Protein 3U1W (pdb70)

Secondary structure (P-SEA, 3-state):
ccccccaaaaaaaaaacccccbbbbbbccccccccccccccbbbbbbcccccccbbbbccccccaaaaaaaaacccccccccccbbbbccccbbbbbbbbcccbbbbbbbccccccccccccccccbbbbbbccccccccccccccccccccccccccccccccccbbbbbbcccccccccccccccccccccccccccccccccccbbbbbbccccbbbbbbcccccbbbbbbbccccccc/ccccccaaaaaaaaaacccccbbbbbbcccccccccccccbbbbbbbcccccccbbbbccccccaaaaaaaaacccccccccccbbbbccccbbbbbbbbcccbbbbbbbccccccccccccccccbbbbbccccccccccccccccccccccccccccccccccbbbbbbbcccccccccccccccccccccccccccccccccccbbbbbbcccbbbbbbbcccccbbbbbbbccccccc/cccccccaaaaaaaaaacccccbbbbbbccccbbbbbbcccccbbbbbcccccccccccccccccaaaaaaaaacccccccccccbbbbccccbbbbbbbbcccbbbbbbbccccccccccccccccbbbbbbcccccccccccccccccccccccccccccccccbbbbbbbcccccccccccccccccccccccccccccccccccbbbbbbccccbbbbbbcccccbbbbbbbccccccc

Radius of gyration: 34.64 Å; Cα contacts (8 Å, |Δi|>4): 1523; chains: 3; bounding box: 78×95×85 Å

Sequence (727 aa):
QGIIPLPPVENAFQEKYPDAKNPVFEIEGNYYVVDFNNNGGSETTAWFTDQGIWEKIDISFAQLPAAVSTAFKQSFYSNWTVDDTTYAINRLNGIVYKIEAEQSSNSEVDLYYSQYGNLIKAVDDEEINNDAPIVIPKEVSSNLEITFANAELLDIQQNSSLGYELDIDNQIYKVAQLNKDYRWQSTTWASEQEVPQIVQGFESSSAYASDKVQSIYTLLNANGTFYLFKVSHNGQDKTITFDVFGNIVQGIIPLPPVENAFQEKYPDAKNPVFEIEGNYYVVDDFNNGGSETTAWFTDQGIIWEKIDISFAQLPAAVSTAFKQSFYSNWTVDDTTYAINRLNGIVYKIEAEQSNSEVDLYYSQYGNLIKAVDDEEINNDAPIVIPKEVSSNLEITFANAELLDIQQNSLGYELDIDNQIYKVAQLNKDYRWQSTTWASEQEVPQIVQGFESSAYASDKVQSIYTTLLNANGTFYLFKVSHNGQDKKTITFDVFGNIVHQGIIPLPPVENAFQEKYPDAKNPVFEIEGNYYVVDFNNGGSETTAWFTDQGIWEKIDISSFAQLPAAVSTAFKQSFYSNWTVDDTYAINRLNGIVYKIEAEQSNSEVDLYYSQYGNLIKAVDDEEINNDAPIVIPKEVSSNLEIITFANAEELLDIQQNSLGYELDIDNQIYKVAQLNKDYRWQSTTWASEQEVPQIVQGFESSAYASDKVQSIYTTLLNANGTFYLFKVSHNGQQDKTITFDVFGNIV

B-factor: mean 34.4, std 10.21, range [9.84, 79.48]

Solvent-accessible surface area: 38698 Å² total

InterPro domains:
  IPR021533 Putative beta-lactamase-inhibitor-like, PepSY-like [PF11396] (58-149)
  IPR021533 Putative beta-lactamase-inhibitor-like, PepSY-like [PF11396] (162-196)
  IPR021533 Putative beta-lactamase-inhibitor-like, PepSY-like [PF11396] (207-276)

Organism: Parabacteroides distasonis (strain ATCC 8503 / DSM 20701 / CIP 104284 / JCM 5825 / NCTC 11152) (NCBI:txid435591)

Foldseek 3Di:
DADDADVLQVVLCCVVQVQWDPWHWYDDPQWIKIWTAGPNWTWIKTAGNNNHTTKTWDDLVPQQPQQNVLCCVDPCVVWAWDTKIWDDAPQFIKIWTWTDDDPFIKIFIAGSNNDTPDIGTDDPPPDDYDDQDPLNVVVCPVQVQDTWDDWDADPQDIWTWARPNWTKIWDAGNVRHTFKIKTWDPVPPDPQLVLCCPDPCNPFAFPIWMWMQGPVGIWIWTWTDDPRDTDIFIAHPRNHTD/DADDADVQQVVLCCVVQVPWPPWHWYDDPQWIKIWTQRPHWIWIKTAGSNNHTTKTWDDLVPQQPQQNVLCCPDPCVVFAWDTKIWDDAPQFIKIWTWTDDDHWIKIFIAGSNNDTPDIDTDDPPPDDYDDQDPLRVVVCPVQVQDGWDDWAADPQDIWTWAGPNWTKIWDAGNVRHTFKIKGWDPVPDDPQLVLCCVDPCNPFAFPIWMWMQGPVAIKIWTWTDDPRDTDIFIAGPNNHTD/DAADDADVLQVVLVCVVQVPWADWHWYDDPQWIKIWTAHPNWTWIKTAGSNNHTTKTWDDLVPQQPQQNVLCCVDPQNPFAFPTKIWDDAPQFIKIWTWTDDDHFIKIWIADSNNDTPDIGGDDPPPDDHDDQDPLRVVVCVVQVQDGWDDWAADPQDIWTWARPNWTKIWDAGNVRHTFKIKGWDPVPQDPQLVLCCPDPCNPFAFPTWMWMQGPVGIKIWTWTDDPRDTDIWIADSNNHTD

Structure (mmCIF, N/CA/C/O backbone):
data_3U1W
#
_entry.id   3U1W
#
_cell.length_a   119.258
_cell.length_b   152.840
_cell.length_c   165.691
_cell.angle_alpha   90.000
_cell.angle_beta   90.000
_cell.angle_gamma   90.000
#
_symmetry.space_group_name_H-M   'I 2 2 2'
#
loop_
_entity.id
_entity.type
_entity.pdbx_description
1 polymer 'Hypothetical PERIPLASMIC PROTEIN'
2 non-polymer 'CALCIUM ION'
3 non-polymer 'CHLORIDE ION'
4 non-polymer 'ACETATE ION'
5 non-polymer 1,2-ETHANEDIOL
6 water water
#
loop_
_atom_site.group_PDB
_atom_site.id
_atom_site.type_symbol
_atom_site.label_atom_id
_atom_site.label_alt_id
_atom_site.label_comp_id
_atom_site.label_asym_id
_atom_site.label_entity_id
_atom_site.label_seq_id
_atom_site.pdbx_PDB_ins_code
_atom_site.Cartn_x
_atom_site.Cartn_y
_atom_site.Cartn_z
_atom_site.occupancy
_atom_site.B_iso_or_equiv
_atom_site.auth_seq_id
_atom_site.auth_comp_id
_atom_site.auth_asym_id
_atom_site.auth_atom_id
_atom_site.pdbx_PDB_model_num
ATOM 1 N N . GLN A 1 5 ? 20.577 26.714 73.781 1.00 66.76 29 GLN A N 1
ATOM 2 C CA . GLN A 1 5 ? 21.305 25.495 73.303 1.00 64.39 29 GLN A CA 1
ATOM 3 C C . GLN A 1 5 ? 22.228 25.807 72.119 1.00 58.33 29 GLN A C 1
ATOM 4 O O . GLN A 1 5 ? 22.142 26.873 71.507 1.00 56.17 29 GLN A O 1
ATOM 10 N N . GLY A 1 6 ? 23.112 24.864 71.806 1.00 53.51 30 GLY A N 1
ATOM 11 C CA . GLY A 1 6 ? 24.115 25.070 70.774 1.00 50.58 30 GLY A CA 1
ATOM 12 C C . GLY A 1 6 ? 25.235 25.922 71.350 1.00 48.62 30 GLY A C 1
ATOM 13 O O . GLY A 1 6 ? 25.185 26.312 72.505 1.00 47.84 30 GLY A O 1
ATOM 14 N N . ILE A 1 7 ? 26.244 26.217 70.545 1.00 45.22 31 ILE A N 1
ATOM 15 C CA . ILE A 1 7 ? 27.387 26.996 71.008 1.00 44.22 31 ILE A CA 1
ATOM 16 C C . ILE A 1 7 ? 27.214 28.482 70.665 1.00 42.96 31 ILE A C 1
ATOM 17 O O . ILE A 1 7 ? 26.291 28.856 69.932 1.00 40.80 31 ILE A O 1
ATOM 22 N N . ILE A 1 8 ? 28.077 29.320 71.250 1.00 42.56 32 ILE A N 1
ATOM 23 C CA . ILE A 1 8 ? 28.076 30.762 71.013 1.00 41.26 32 ILE A CA 1
ATOM 24 C C . ILE A 1 8 ? 28.950 31.041 69.809 1.00 40.76 32 ILE A C 1
ATOM 25 O O . ILE A 1 8 ? 30.118 30.657 69.796 1.00 40.76 32 ILE A O 1
ATOM 30 N N . PRO A 1 9 ? 28.402 31.704 68.782 1.00 39.58 33 PRO A N 1
ATOM 31 C CA . PRO A 1 9 ? 29.222 31.944 67.614 1.00 39.39 33 PRO A CA 1
ATOM 32 C C . PRO A 1 9 ? 30.225 33.082 67.819 1.00 39.01 33 PRO A C 1
ATOM 33 O O . PRO A 1 9 ? 29.989 33.990 68.610 1.00 39.32 33 PRO A O 1
ATOM 37 N N . LEU A 1 10 ? 31.327 33.013 67.092 1.00 38.36 34 LEU A N 1
ATOM 38 C CA . LEU A 1 10 ? 32.344 34.053 67.125 1.00 38.26 34 LEU A CA 1
ATOM 39 C C . LEU A 1 10 ? 31.686 35.331 66.615 1.00 37.54 34 LEU A C 1
ATOM 40 O O . LEU A 1 10 ? 30.805 35.268 65.763 1.00 36.93 34 LEU A O 1
ATOM 45 N N . PRO A 1 11 ? 32.096 36.496 67.127 1.00 38.01 35 PRO A N 1
ATOM 46 C CA . PRO A 1 11 ? 31.414 37.740 66.711 1.00 37.91 35 PRO A CA 1
ATOM 47 C C . PRO A 1 11 ? 31.327 37.987 65.189 1.00 36.93 35 PRO A C 1
ATOM 48 O O . PRO A 1 11 ? 30.276 38.424 64.708 1.00 37.07 35 PRO A O 1
ATOM 52 N N . PRO A 1 12 ? 32.397 37.704 64.434 1.00 36.13 36 PRO A N 1
ATOM 53 C CA . PRO A 1 12 ? 32.259 37.914 62.994 1.00 35.70 36 PRO A CA 1
ATOM 54 C C . PRO A 1 12 ? 31.256 36.942 62.352 1.00 34.60 36 PRO A C 1
ATOM 55 O O . PRO A 1 12 ? 30.661 37.271 61.324 1.00 33.85 36 PRO A O 1
ATOM 59 N N . VAL A 1 13 ? 31.072 35.769 62.956 1.00 34.14 37 VAL A N 1
ATOM 60 C CA . VAL A 1 13 ? 30.107 34.810 62.452 1.00 34.01 37 VAL A CA 1
ATOM 61 C C . VAL A 1 13 ? 28.716 35.339 62.781 1.00 34.72 37 VAL A C 1
ATOM 62 O O . VAL A 1 13 ? 27.861 35.419 61.902 1.00 33.56 37 VAL A O 1
ATOM 66 N N . GLU A 1 14 ? 28.497 35.714 64.041 1.00 36.53 38 GLU A N 1
ATOM 67 C CA . GLU A 1 14 ? 27.209 36.274 64.453 1.00 37.82 38 GLU A CA 1
ATOM 68 C C . GLU A 1 14 ? 26.851 37.480 63.590 1.00 37.67 38 GLU A C 1
ATOM 69 O O . GLU A 1 14 ? 25.730 37.586 63.115 1.00 36.50 38 GLU A O 1
ATOM 75 N N . ASN A 1 15 ? 27.806 38.378 63.365 1.00 39.06 39 ASN A N 1
ATOM 76 C CA . ASN A 1 15 ? 27.537 39.564 62.551 1.00 41.03 39 ASN A CA 1
ATOM 77 C C . ASN A 1 15 ? 27.182 39.233 61.096 1.00 38.92 39 ASN A C 1
ATOM 78 O O . ASN A 1 15 ? 26.238 39.797 60.554 1.00 38.37 39 ASN A O 1
ATOM 83 N N . ALA A 1 16 ? 27.944 38.345 60.456 1.00 37.13 40 ALA A N 1
ATOM 84 C CA . ALA A 1 16 ? 27.625 37.947 59.077 1.00 35.65 40 ALA A CA 1
ATOM 85 C C . ALA A 1 16 ? 26.256 37.259 59.039 1.00 34.46 40 ALA A C 1
ATOM 86 O O . ALA A 1 16 ? 25.458 37.490 58.131 1.00 34.28 40 ALA A O 1
ATOM 88 N N . PHE A 1 17 ? 25.973 36.432 60.039 1.00 34.55 41 PHE A N 1
ATOM 89 C CA . PHE A 1 17 ? 24.689 35.740 60.108 1.00 34.45 41 PHE A CA 1
ATOM 90 C C . PHE A 1 17 ? 23.528 36.719 60.234 1.00 35.98 41 PHE A C 1
ATOM 91 O O . PHE A 1 17 ? 22.567 36.646 59.462 1.00 34.31 41 PHE A O 1
ATOM 99 N N . GLN A 1 18 ? 23.618 37.639 61.196 1.00 37.59 42 GLN A N 1
ATOM 100 C CA . GLN A 1 18 ? 22.551 38.626 61.389 1.00 40.36 42 GLN A CA 1
ATOM 101 C C . GLN A 1 18 ? 22.406 39.547 60.175 1.00 40.94 42 GLN A C 1
ATOM 102 O O . GLN A 1 18 ? 21.302 39.930 59.823 1.00 41.76 42 GLN A O 1
ATOM 108 N N . GLU A 1 19 ? 23.499 39.855 59.491 1.00 41.75 43 GLU A N 1
ATOM 109 C CA . GLU A 1 19 ? 23.387 40.700 58.313 1.00 43.10 43 GLU A CA 1
ATOM 110 C C . GLU A 1 19 ? 22.693 39.969 57.155 1.00 41.74 43 GLU A C 1
ATOM 111 O O . GLU A 1 19 ? 21.867 40.553 56.461 1.00 41.29 43 GLU A O 1
ATOM 117 N N . LYS A 1 20 ? 23.003 38.690 56.950 1.00 39.91 44 LYS A N 1
ATOM 118 C CA . LYS A 1 20 ? 22.392 37.956 55.828 1.00 37.50 44 LYS A CA 1
ATOM 119 C C . LYS A 1 20 ? 20.970 37.521 56.128 1.00 36.07 44 LYS A C 1
ATOM 120 O O . LYS A 1 20 ? 20.135 37.533 55.241 1.00 34.60 44 LYS A O 1
ATOM 126 N N . TYR A 1 21 ? 20.700 37.137 57.369 1.00 35.39 45 TYR A N 1
ATOM 127 C CA . TYR A 1 21 ? 19.385 36.639 57.744 1.00 35.88 45 TYR A CA 1
ATOM 128 C C . TYR A 1 21 ? 18.772 37.457 58.888 1.00 37.75 45 TYR A C 1
ATOM 129 O O . TYR A 1 21 ? 18.545 36.931 59.978 1.00 37.18 45 TYR A O 1
ATOM 138 N N . PRO A 1 22 ? 18.453 38.738 58.625 1.00 39.87 46 PRO A N 1
ATOM 139 C CA . PRO A 1 22 ? 17.900 39.601 59.674 1.00 41.26 46 PRO A CA 1
ATOM 140 C C . PRO A 1 22 ? 16.607 39.073 60.303 1.00 43.01 46 PRO A C 1
ATOM 141 O O . PRO A 1 22 ? 16.372 39.319 61.481 1.00 45.50 46 PRO A O 1
ATOM 145 N N . ASP A 1 23 ? 15.808 38.316 59.551 1.00 44.01 47 ASP A N 1
ATOM 146 C CA . ASP A 1 23 ? 14.550 37.759 60.075 1.00 45.44 47 ASP A CA 1
ATOM 147 C C . ASP A 1 23 ? 14.673 36.376 60.730 1.00 44.59 47 ASP A C 1
ATOM 148 O O . ASP A 1 23 ? 13.661 35.809 61.145 1.00 44.74 47 ASP A O 1
ATOM 153 N N . ALA A 1 24 ? 15.890 35.840 60.846 1.00 43.40 48 ALA A N 1
ATOM 154 C CA . ALA A 1 24 ? 16.098 34.518 61.456 1.00 42.83 48 ALA A CA 1
ATOM 155 C C . ALA A 1 24 ? 15.387 34.384 62.794 1.00 43.51 48 ALA A C 1
ATOM 156 O O . ALA A 1 24 ? 15.209 35.367 63.494 1.00 44.52 48 ALA A O 1
ATOM 158 N N . LYS A 1 25 ? 14.975 33.168 63.139 1.00 43.83 49 LYS A N 1
ATOM 159 C CA . LYS A 1 25 ? 14.351 32.888 64.432 1.00 45.62 49 LYS A CA 1
ATOM 160 C C . LYS A 1 25 ? 14.871 31.576 64.994 1.00 44.73 49 LYS A C 1
ATOM 161 O O . LYS A 1 25 ? 15.121 30.632 64.244 1.00 41.09 49 LYS A O 1
ATOM 167 N N . ASN A 1 26 ? 15.026 31.520 66.316 1.00 44.48 50 ASN A N 1
ATOM 168 C CA . ASN A 1 26 ? 15.530 30.323 66.997 1.00 45.02 50 ASN A CA 1
ATOM 169 C C . ASN A 1 26 ? 16.836 29.761 66.424 1.00 41.62 50 ASN A C 1
ATOM 170 O O . ASN A 1 26 ? 16.969 28.559 66.238 1.00 40.68 50 ASN A O 1
ATOM 175 N N . PRO A 1 27 ? 17.809 30.635 66.163 1.00 40.01 51 PRO A N 1
ATOM 176 C CA . PRO A 1 27 ? 19.062 30.129 65.618 1.00 37.96 51 PRO A CA 1
ATOM 177 C C . PRO A 1 27 ? 19.799 29.271 66.629 1.00 37.09 51 PRO A C 1
ATOM 178 O O . PRO A 1 27 ? 19.799 29.589 67.813 1.00 37.57 51 PRO A O 1
ATOM 182 N N . VAL A 1 28 ? 20.371 28.166 66.166 1.00 35.94 52 VAL A N 1
ATOM 183 C CA . VAL A 1 28 ? 21.183 27.300 67.004 1.00 35.51 52 VAL A CA 1
ATOM 184 C C . VAL A 1 28 ? 22.450 27.011 66.236 1.00 34.95 52 VAL A C 1
ATOM 185 O O . VAL A 1 28 ? 22.391 26.466 65.140 1.00 33.59 52 VAL A O 1
ATOM 189 N N . PHE A 1 29 ? 23.592 27.384 66.804 1.00 35.01 53 PHE A N 1
ATOM 190 C CA . PHE A 1 29 ? 24.882 27.165 66.166 1.00 35.28 53 PHE A CA 1
ATOM 191 C C . PHE A 1 29 ? 25.601 25.952 66.694 1.00 35.97 53 PHE A C 1
ATOM 192 O O . PHE A 1 29 ? 25.464 25.608 67.867 1.00 36.35 53 PHE A O 1
ATOM 200 N N . GLU A 1 30 ? 26.406 25.348 65.826 1.00 35.43 54 GLU A N 1
ATOM 201 C CA . GLU A 1 30 ? 27.290 24.245 66.172 1.00 36.87 54 GLU A CA 1
ATOM 202 C C . GLU A 1 30 ? 28.492 24.335 65.272 1.00 36.18 54 GLU A C 1
ATOM 203 O O . GLU A 1 30 ? 28.455 25.026 64.258 1.00 36.37 54 GLU A O 1
ATOM 209 N N . ILE A 1 31 ? 29.548 23.622 65.620 1.00 36.35 55 ILE A N 1
ATOM 210 C CA . ILE A 1 31 ? 30.734 23.566 64.789 1.00 36.87 55 ILE A CA 1
ATOM 211 C C . ILE A 1 31 ? 30.762 22.193 64.121 1.00 37.89 55 ILE A C 1
ATOM 212 O O . ILE A 1 31 ? 30.689 21.177 64.797 1.00 39.30 55 ILE A O 1
ATOM 217 N N . GLU A 1 32 ? 30.841 22.163 62.798 1.00 37.93 56 GLU A N 1
ATOM 218 C CA . GLU A 1 32 ? 30.908 20.911 62.055 1.00 38.52 56 GLU A CA 1
ATOM 219 C C . GLU A 1 32 ? 32.053 21.035 61.075 1.00 37.35 56 GLU A C 1
ATOM 220 O O . GLU A 1 32 ? 31.963 21.769 60.091 1.00 36.27 56 GLU A O 1
ATOM 226 N N . GLY A 1 33 ? 33.148 20.341 61.365 1.00 38.09 57 GLY A N 1
ATOM 227 C CA . GLY A 1 33 ? 34.345 20.436 60.545 1.00 37.76 57 GLY A CA 1
ATOM 228 C C . GLY A 1 33 ? 34.915 21.832 60.685 1.00 38.53 57 GLY A C 1
ATOM 229 O O . GLY A 1 33 ? 35.047 22.342 61.799 1.00 38.63 57 GLY A O 1
ATOM 230 N N . ASN A 1 34 ? 35.219 22.474 59.563 1.00 38.29 58 ASN A N 1
ATOM 231 C CA . ASN A 1 34 ? 35.790 23.819 59.589 1.00 39.36 58 ASN A CA 1
ATOM 232 C C . ASN A 1 34 ? 34.751 24.944 59.556 1.00 37.33 58 ASN A C 1
ATOM 233 O O . ASN A 1 34 ? 35.102 26.086 59.283 1.00 37.95 58 ASN A O 1
ATOM 238 N N . TYR A 1 35 ? 33.487 24.642 59.845 1.00 34.98 59 TYR A N 1
ATOM 239 C CA . TYR A 1 35 ? 32.439 25.644 59.719 1.00 33.28 59 TYR A CA 1
ATOM 240 C C . TYR A 1 35 ? 31.554 25.811 60.929 1.00 32.72 59 TYR A C 1
ATOM 241 O O . TYR A 1 35 ? 31.354 24.880 61.703 1.00 32.43 59 TYR A O 1
ATOM 250 N N . TYR A 1 36 ? 31.023 27.024 61.062 1.00 32.03 60 TYR A N 1
ATOM 251 C CA . TYR A 1 36 ? 30.008 27.339 62.046 1.00 32.09 60 TYR A CA 1
ATOM 252 C C . TYR A 1 36 ? 28.730 27.099 61.284 1.00 31.62 60 TYR A C 1
ATOM 253 O O . TYR A 1 36 ? 28.522 27.694 60.216 1.00 31.68 60 TYR A O 1
ATOM 262 N N . VAL A 1 37 ? 27.902 26.191 61.791 1.00 31.34 61 VAL A N 1
ATOM 263 C CA . VAL A 1 37 ? 26.663 25.816 61.138 1.00 30.39 61 VAL A CA 1
ATOM 264 C C . VAL A 1 37 ? 25.492 26.243 61.990 1.00 30.61 61 VAL A C 1
ATOM 265 O O . VAL A 1 37 ? 25.482 25.966 63.182 1.00 33.06 61 VAL A O 1
ATOM 269 N N . VAL A 1 38 ? 24.503 26.908 61.395 1.00 29.54 62 VAL A N 1
ATOM 270 C CA . VAL A 1 38 ? 23.355 27.397 62.153 1.00 30.09 62 VAL A CA 1
ATOM 271 C C . VAL A 1 38 ? 22.038 26.890 61.580 1.00 30.40 62 VAL A C 1
ATOM 272 O O . VAL A 1 38 ? 21.816 26.995 60.379 1.00 29.06 62 VAL A O 1
ATOM 276 N N . ASP A 1 39 ? 21.208 26.290 62.435 1.00 31.95 63 ASP A N 1
ATOM 277 C CA . ASP A 1 39 ? 19.853 25.854 62.063 1.00 33.58 63 ASP A CA 1
ATOM 278 C C . ASP A 1 39 ? 18.906 26.922 62.570 1.00 34.26 63 ASP A C 1
ATOM 279 O O . ASP A 1 39 ? 19.040 27.375 63.706 1.00 35.55 63 ASP A O 1
ATOM 284 N N . PHE A 1 40 ? 17.953 27.325 61.746 1.00 33.80 64 PHE A N 1
ATOM 285 C CA . PHE A 1 40 ? 17.038 28.385 62.117 1.00 35.30 64 PHE A CA 1
ATOM 286 C C . PHE A 1 40 ? 15.827 28.443 61.219 1.00 36.85 64 PHE A C 1
ATOM 287 O O . PHE A 1 40 ? 15.797 27.807 60.170 1.00 37.37 64 PHE A O 1
ATOM 295 N N . ASN A 1 41 ? 14.831 29.209 61.663 1.00 39.28 65 ASN A N 1
ATOM 296 C CA A ASN A 1 41 ? 13.601 29.443 60.911 0.50 40.31 65 ASN A CA 1
ATOM 297 C CA B ASN A 1 41 ? 13.613 29.426 60.897 0.50 39.91 65 ASN A CA 1
ATOM 298 C C . ASN A 1 41 ? 13.690 30.795 60.221 1.00 40.60 65 ASN A C 1
ATOM 299 O O . ASN A 1 41 ? 14.005 31.793 60.860 1.00 40.88 65 ASN A O 1
ATOM 308 N N . ASN A 1 42 ? 13.414 30.827 58.921 1.00 40.42 66 ASN A N 1
ATOM 309 C CA . ASN A 1 42 ? 13.507 32.037 58.121 1.00 41.41 66 ASN A CA 1
ATOM 310 C C . ASN A 1 42 ? 12.268 32.208 57.269 1.00 44.16 66 ASN A C 1
ATOM 311 O O . ASN A 1 42 ? 12.092 31.507 56.280 1.00 45.66 66 ASN A O 1
ATOM 316 N N . GLY A 1 43 ? 11.394 33.131 57.655 1.00 47.30 67 GLY A N 1
ATOM 317 C CA . GLY A 1 43 ? 10.149 33.348 56.930 1.00 47.55 67 GLY A CA 1
ATOM 318 C C . GLY A 1 43 ? 9.307 32.085 56.903 1.00 49.56 67 GLY A C 1
ATOM 319 O O . GLY A 1 43 ? 8.660 31.788 55.895 1.00 50.67 67 GLY A O 1
ATOM 320 N N . GLY A 1 44 ? 9.331 31.333 58.006 1.00 49.10 68 GLY A N 1
ATOM 321 C CA . GLY A 1 44 ? 8.594 30.079 58.112 1.00 48.30 68 GLY A CA 1
ATOM 322 C C . GLY A 1 44 ? 9.259 28.853 57.492 1.00 47.26 68 GLY A C 1
ATOM 323 O O . GLY A 1 44 ? 8.692 27.765 57.559 1.00 47.57 68 GLY A O 1
ATOM 324 N N . SER A 1 45 ? 10.449 29.008 56.901 1.00 45.14 69 SER A N 1
ATOM 325 C CA . SER A 1 45 ? 11.174 27.879 56.293 1.00 43.70 69 SER A CA 1
ATOM 326 C C . SER A 1 45 ? 12.422 27.477 57.078 1.00 40.49 69 SER A C 1
ATOM 327 O O . SER A 1 45 ? 13.294 28.310 57.308 1.00 39.01 69 SER A O 1
ATOM 330 N N . GLU A 1 46 ? 12.499 26.208 57.471 1.00 39.48 70 GLU A N 1
ATOM 331 C CA . GLU A 1 46 ? 13.667 25.656 58.146 1.00 40.14 70 GLU A CA 1
ATOM 332 C C . GLU A 1 46 ? 14.860 25.788 57.231 1.00 36.52 70 GLU A C 1
ATOM 333 O O . GLU A 1 46 ? 14.836 25.325 56.086 1.00 34.26 70 GLU A O 1
ATOM 339 N N . THR A 1 47 ? 15.900 26.424 57.750 1.00 33.66 71 THR A N 1
ATOM 340 C CA . THR A 1 47 ? 17.097 26.694 56.987 1.00 31.55 71 THR A CA 1
ATOM 341 C C . THR A 1 47 ? 18.326 26.379 57.805 1.00 30.36 71 THR A C 1
ATOM 342 O O . THR A 1 47 ? 18.297 26.467 59.051 1.00 29.27 71 THR A O 1
ATOM 346 N N . THR A 1 48 ? 19.378 25.955 57.099 1.00 28.26 72 THR A N 1
ATOM 347 C CA . THR A 1 48 ? 20.705 25.743 57.668 1.00 27.88 72 THR A CA 1
ATOM 348 C C . THR A 1 48 ? 21.671 26.601 56.858 1.00 27.31 72 THR A C 1
ATOM 349 O O . THR A 1 48 ? 21.538 26.685 55.625 1.00 26.58 72 THR A O 1
ATOM 353 N N . ALA A 1 49 ? 22.613 27.257 57.537 1.00 26.83 73 ALA A N 1
ATOM 354 C CA . ALA A 1 49 ? 23.624 28.063 56.861 1.00 26.83 73 ALA A CA 1
ATOM 355 C C . ALA A 1 49 ? 25.007 27.745 57.436 1.00 26.88 73 ALA A C 1
ATOM 356 O O . ALA A 1 49 ? 25.134 27.409 58.627 1.00 27.67 73 ALA A O 1
ATOM 358 N N . TRP A 1 50 ? 26.023 27.797 56.577 1.00 26.28 74 TRP A N 1
ATOM 359 C CA . TRP A 1 50 ? 27.407 27.494 56.943 1.00 26.90 74 TRP A CA 1
ATOM 360 C C . TRP A 1 50 ? 28.278 28.727 56.756 1.00 27.46 74 TRP A C 1
ATOM 361 O O . TRP A 1 50 ? 28.241 29.347 55.695 1.00 26.84 74 TRP A O 1
ATOM 372 N N . PHE A 1 51 ? 29.080 29.047 57.771 1.00 28.28 75 PHE A N 1
ATOM 373 C CA . PHE A 1 51 ? 30.021 30.165 57.739 1.00 28.93 75 PHE A CA 1
ATOM 374 C C . PHE A 1 51 ? 31.402 29.687 58.109 1.00 29.94 75 PHE A C 1
ATOM 375 O O . PHE A 1 51 ? 31.541 28.762 58.899 1.00 29.66 75 PHE A O 1
ATOM 383 N N . THR A 1 52 ? 32.428 30.325 57.562 1.00 31.31 76 THR A N 1
ATOM 384 C CA . THR A 1 52 ? 33.800 30.044 57.963 1.00 33.61 76 THR A CA 1
ATOM 385 C C . THR A 1 52 ? 34.047 30.738 59.303 1.00 35.93 76 THR A C 1
ATOM 386 O O . THR A 1 52 ? 33.219 31.543 59.729 1.00 34.94 76 THR A O 1
ATOM 390 N N . ASP A 1 53 ? 35.175 30.435 59.954 1.00 40.33 77 ASP A N 1
ATOM 391 C CA . ASP A 1 53 ? 35.606 31.111 61.198 1.00 44.92 77 ASP A CA 1
ATOM 392 C C . ASP A 1 53 ? 35.534 32.635 61.125 1.00 43.35 77 ASP A C 1
ATOM 393 O O . ASP A 1 53 ? 35.194 33.300 62.097 1.00 43.23 77 ASP A O 1
ATOM 398 N N . GLN A 1 54 ? 35.909 33.164 59.964 1.00 42.14 78 GLN A N 1
ATOM 399 C CA . GLN A 1 54 ? 35.976 34.598 59.717 1.00 43.49 78 GLN A CA 1
ATOM 400 C C . GLN A 1 54 ? 34.622 35.190 59.388 1.00 40.98 78 GLN A C 1
ATOM 401 O O . GLN A 1 54 ? 34.527 36.378 59.100 1.00 41.70 78 GLN A O 1
ATOM 407 N N . GLY A 1 55 ? 33.579 34.366 59.374 1.00 37.82 79 GLY A N 1
ATOM 408 C CA . GLY A 1 55 ? 32.241 34.851 59.076 1.00 35.33 79 GLY A CA 1
ATOM 409 C C . GLY A 1 55 ? 31.890 34.932 57.608 1.00 33.13 79 GLY A C 1
ATOM 410 O O . GLY A 1 55 ? 30.953 35.635 57.247 1.00 32.82 79 GLY A O 1
ATOM 411 N N . ILE A 1 56 ? 32.619 34.221 56.751 1.00 32.48 80 ILE A N 1
ATOM 412 C CA . ILE A 1 56 ? 32.305 34.210 55.327 1.00 31.46 80 ILE A CA 1
ATOM 413 C C . ILE A 1 56 ? 31.238 33.156 55.085 1.00 31.02 80 ILE A C 1
ATOM 414 O O . ILE A 1 56 ? 31.434 31.979 55.391 1.00 30.92 80 ILE A O 1
ATOM 419 N N . TRP A 1 57 ? 30.105 33.599 54.555 1.00 29.99 81 TRP A N 1
ATOM 420 C CA . TRP A 1 57 ? 28.999 32.722 54.225 1.00 29.10 81 TRP A CA 1
ATOM 421 C C . TRP A 1 57 ? 29.411 31.790 53.114 1.00 28.24 81 TRP A C 1
ATOM 422 O O . TRP A 1 57 ? 29.968 32.239 52.102 1.00 29.09 81 TRP A O 1
ATOM 449 N N . GLU A 1 60 ? 23.788 27.592 52.111 1.00 24.16 84 GLU A N 1
ATOM 450 C CA . GLU A 1 60 ? 22.528 27.490 52.810 1.00 25.58 84 GLU A CA 1
ATOM 451 C C . GLU A 1 60 ? 21.759 26.317 52.214 1.00 25.32 84 GLU A C 1
ATOM 452 O O . GLU A 1 60 ? 21.937 25.967 51.038 1.00 25.08 84 GLU A O 1
ATOM 458 N N . LYS A 1 61 ? 20.908 25.721 53.037 1.00 26.10 85 LYS A N 1
ATOM 459 C CA . LYS A 1 61 ? 20.087 24.604 52.644 1.00 26.74 85 LYS A CA 1
ATOM 460 C C . LYS A 1 61 ? 18.726 24.922 53.206 1.00 27.37 85 LYS A C 1
ATOM 461 O O . LYS A 1 61 ? 18.579 25.123 54.415 1.00 27.89 85 LYS A O 1
ATOM 467 N N . ILE A 1 62 ? 17.744 25.011 52.320 1.00 28.01 86 ILE A N 1
ATOM 468 C CA . ILE A 1 62 ? 16.405 25.420 52.678 1.00 29.03 86 ILE A CA 1
ATOM 469 C C . ILE A 1 62 ? 15.407 24.300 52.432 1.00 30.73 86 ILE A C 1
ATOM 470 O O . ILE A 1 62 ? 15.379 23.696 51.357 1.00 28.60 86 ILE A O 1
ATOM 475 N N . ASP A 1 63 ? 14.572 24.058 53.428 1.00 32.14 87 ASP A N 1
ATOM 476 C CA . ASP A 1 63 ? 13.541 23.061 53.361 1.00 35.41 87 ASP A CA 1
ATOM 477 C C . ASP A 1 63 ? 12.396 23.631 52.528 1.00 34.16 87 ASP A C 1
ATOM 478 O O . ASP A 1 63 ? 11.875 24.702 52.830 1.00 34.19 87 ASP A O 1
ATOM 483 N N . ILE A 1 64 ? 12.039 22.954 51.447 1.00 32.55 88 ILE A N 1
ATOM 484 C CA . ILE A 1 64 ? 10.947 23.393 50.587 1.00 32.19 88 ILE A CA 1
ATOM 485 C C . ILE A 1 64 ? 10.006 22.234 50.355 1.00 33.58 88 ILE A C 1
ATOM 486 O O . ILE A 1 64 ? 10.333 21.099 50.672 1.00 35.43 88 ILE A O 1
ATOM 491 N N . SER A 1 65 ? 8.828 22.523 49.827 1.00 34.46 89 SER A N 1
ATOM 492 C CA . SER A 1 65 ? 7.872 21.485 49.484 1.00 34.75 89 SER A CA 1
ATOM 493 C C . SER A 1 65 ? 8.102 21.088 48.047 1.00 33.77 89 SER A C 1
ATOM 494 O O . SER A 1 65 ? 8.740 21.819 47.278 1.00 32.37 89 SER A O 1
ATOM 497 N N . PHE A 1 66 ? 7.559 19.941 47.656 1.00 33.54 90 PHE A N 1
ATOM 498 C CA . PHE A 1 66 ? 7.701 19.482 46.279 1.00 32.77 90 PHE A CA 1
ATOM 499 C C . PHE A 1 66 ? 7.076 20.503 45.324 1.00 32.35 90 PHE A C 1
ATOM 500 O O . PHE A 1 66 ? 7.624 20.776 44.249 1.00 31.04 90 PHE A O 1
ATOM 508 N N . ALA A 1 67 ? 5.957 21.095 45.744 1.00 33.83 91 ALA A N 1
ATOM 509 C CA . ALA A 1 67 ? 5.236 22.108 44.953 1.00 34.50 91 ALA A CA 1
ATOM 510 C C . ALA A 1 67 ? 6.063 23.370 44.691 1.00 34.62 91 ALA A C 1
ATOM 511 O O . ALA A 1 67 ? 5.788 24.091 43.729 1.00 37.04 91 ALA A O 1
ATOM 513 N N . GLN A 1 68 ? 7.074 23.639 45.525 1.00 34.22 92 GLN A N 1
ATOM 514 C CA . GLN A 1 68 ? 7.951 24.807 45.325 1.00 33.11 92 GLN A CA 1
ATOM 515 C C . GLN A 1 68 ? 9.111 24.563 44.348 1.00 31.25 92 GLN A C 1
ATOM 516 O O . GLN A 1 68 ? 9.888 25.459 44.071 1.00 29.92 92 GLN A O 1
ATOM 522 N N . LEU A 1 69 ? 9.251 23.354 43.833 1.00 30.29 93 LEU A N 1
ATOM 523 C CA . LEU A 1 69 ? 10.282 23.100 42.843 1.00 28.51 93 LEU A CA 1
ATOM 524 C C . LEU A 1 69 ? 9.930 23.792 41.527 1.00 28.01 93 LEU A C 1
ATOM 525 O O . LEU A 1 69 ? 8.758 23.948 41.206 1.00 28.80 93 LEU A O 1
ATOM 530 N N . PRO A 1 70 ? 10.942 24.256 40.779 1.00 27.47 94 PRO A N 1
ATOM 531 C CA . PRO A 1 70 ? 10.612 24.757 39.453 1.00 26.95 94 PRO A CA 1
ATOM 532 C C . PRO A 1 70 ? 9.977 23.623 38.618 1.00 28.00 94 PRO A C 1
ATOM 533 O O . PRO A 1 70 ? 10.293 22.438 38.832 1.00 26.33 94 PRO A O 1
ATOM 537 N N . ALA A 1 71 ? 9.078 23.985 37.700 1.00 27.24 95 ALA A N 1
ATOM 538 C CA . ALA A 1 71 ? 8.413 23.012 36.839 1.00 27.62 95 ALA A CA 1
ATOM 539 C C . ALA A 1 71 ? 9.398 22.049 36.188 1.00 26.77 95 ALA A C 1
ATOM 540 O O . ALA A 1 71 ? 9.148 20.853 36.119 1.00 27.04 95 ALA A O 1
ATOM 542 N N . ALA A 1 72 ? 10.520 22.568 35.706 1.00 26.15 96 ALA A N 1
ATOM 543 C CA . ALA A 1 72 ? 11.495 21.721 35.043 1.00 25.64 96 ALA A CA 1
ATOM 544 C C . ALA A 1 72 ? 12.009 20.607 35.977 1.00 25.73 96 ALA A C 1
ATOM 545 O O . ALA A 1 72 ? 12.292 19.497 35.519 1.00 25.44 96 ALA A O 1
ATOM 547 N N . VAL A 1 73 ? 12.106 20.895 37.272 1.00 25.18 97 VAL A N 1
ATOM 548 C CA . VAL A 1 73 ? 12.645 19.913 38.220 1.00 26.31 97 VAL A CA 1
ATOM 549 C C . VAL A 1 73 ? 11.582 18.874 38.565 1.00 27.17 97 VAL A C 1
ATOM 550 O O . VAL A 1 73 ? 11.851 17.675 38.496 1.00 27.73 97 VAL A O 1
ATOM 554 N N . SER A 1 74 ? 10.379 19.312 38.912 1.00 27.58 98 SER A N 1
ATOM 555 C CA . SER A 1 74 ? 9.321 18.371 39.224 1.00 29.13 98 SER A CA 1
ATOM 556 C C . SER A 1 74 ? 9.050 17.479 37.997 1.00 29.66 98 SER A C 1
ATOM 557 O O . SER A 1 74 ? 8.867 16.277 38.141 1.00 29.74 98 SER A O 1
ATOM 560 N N . THR A 1 75 ? 9.091 18.049 36.790 1.00 29.28 99 THR A N 1
ATOM 561 C CA . THR A 1 75 ? 8.919 17.254 35.568 1.00 29.48 99 THR A CA 1
ATOM 562 C C . THR A 1 75 ? 10.081 16.261 35.383 1.00 28.96 99 THR A C 1
ATOM 563 O O . THR A 1 75 ? 9.853 15.103 35.048 1.00 28.86 99 THR A O 1
ATOM 567 N N . ALA A 1 76 ? 11.313 16.699 35.614 1.00 27.97 100 ALA A N 1
ATOM 568 C CA . ALA A 1 76 ? 12.458 15.798 35.500 1.00 27.49 100 ALA A CA 1
ATOM 569 C C . ALA A 1 76 ? 12.275 14.585 36.438 1.00 27.53 100 ALA A C 1
ATOM 570 O O . ALA A 1 76 ? 12.474 13.439 36.036 1.00 26.79 100 ALA A O 1
ATOM 572 N N . PHE A 1 77 ? 11.857 14.844 37.669 1.00 27.82 101 PHE A N 1
ATOM 573 C CA . PHE A 1 77 ? 11.659 13.774 38.624 1.00 29.44 101 PHE A CA 1
ATOM 574 C C . PHE A 1 77 ? 10.566 12.814 38.180 1.00 30.86 101 PHE A C 1
ATOM 575 O O . PHE A 1 77 ? 10.705 11.595 38.313 1.00 29.50 101 PHE A O 1
ATOM 583 N N . LYS A 1 78 ? 9.464 13.382 37.698 1.00 31.68 102 LYS A N 1
ATOM 584 C CA . LYS A 1 78 ? 8.330 12.586 37.233 1.00 33.26 102 LYS A CA 1
ATOM 585 C C . LYS A 1 78 ? 8.685 11.726 36.012 1.00 31.23 102 LYS A C 1
ATOM 586 O O . LYS A 1 78 ? 8.047 10.723 35.773 1.00 32.43 102 LYS A O 1
ATOM 592 N N . GLN A 1 79 ? 9.688 12.130 35.252 1.00 30.79 103 GLN A N 1
ATOM 593 C CA . GLN A 1 79 ? 10.136 11.384 34.093 1.00 32.32 103 GLN A CA 1
ATOM 594 C C . GLN A 1 79 ? 11.377 10.528 34.401 1.00 30.72 103 GLN A C 1
ATOM 595 O O . GLN A 1 79 ? 11.926 9.884 33.510 1.00 30.45 103 GLN A O 1
ATOM 601 N N . SER A 1 80 ? 11.807 10.513 35.661 1.00 29.26 104 SER A N 1
ATOM 602 C CA . SER A 1 80 ? 13.033 9.824 36.037 1.00 28.85 104 SER A CA 1
ATOM 603 C C . SER A 1 80 ? 12.813 8.366 36.332 1.00 28.99 104 SER A C 1
ATOM 604 O O . SER A 1 80 ? 11.686 7.901 36.481 1.00 28.40 104 SER A O 1
ATOM 607 N N . PHE A 1 81 ? 13.927 7.661 36.469 1.00 30.03 105 PHE A N 1
ATOM 608 C CA . PHE A 1 81 ? 13.894 6.269 36.892 1.00 31.40 105 PHE A CA 1
ATOM 609 C C . PHE A 1 81 ? 13.151 6.106 38.220 1.00 31.02 105 PHE A C 1
ATOM 610 O O . PHE A 1 81 ? 12.504 5.097 38.446 1.00 31.53 105 PHE A O 1
ATOM 618 N N . TYR A 1 82 ? 13.236 7.113 39.088 1.00 30.20 106 TYR A N 1
ATOM 619 C CA . TYR A 1 82 ? 12.661 7.043 40.432 1.00 30.57 106 TYR A CA 1
ATOM 620 C C . TYR A 1 82 ? 11.276 7.676 40.588 1.00 31.07 106 TYR A C 1
ATOM 621 O O . TYR A 1 82 ? 10.818 7.863 41.714 1.00 30.74 106 TYR A O 1
ATOM 630 N N . SER A 1 83 ? 10.587 7.959 39.483 1.00 32.44 107 SER A N 1
ATOM 631 C CA . SER A 1 83 ? 9.285 8.671 39.561 1.00 33.61 107 SER A CA 1
ATOM 632 C C . SER A 1 83 ? 8.241 7.989 40.456 1.00 35.30 107 SER A C 1
ATOM 633 O O . SER A 1 83 ? 7.425 8.672 41.074 1.00 36.04 107 SER A O 1
ATOM 636 N N . ASN A 1 84 ? 8.289 6.658 40.548 1.00 36.24 108 ASN A N 1
ATOM 637 C CA . ASN A 1 84 ? 7.355 5.888 41.395 1.00 38.37 108 ASN A CA 1
ATOM 638 C C . ASN A 1 84 ? 7.739 5.823 42.882 1.00 38.82 108 ASN A C 1
ATOM 639 O O . ASN A 1 84 ? 6.974 5.309 43.700 1.00 39.69 108 ASN A O 1
ATOM 644 N N . TRP A 1 85 ? 8.913 6.346 43.236 1.00 36.64 109 TRP A N 1
ATOM 645 C CA . TRP A 1 85 ? 9.359 6.328 44.630 1.00 36.73 109 TRP A CA 1
ATOM 646 C C . TRP A 1 85 ? 8.684 7.423 45.440 1.00 37.28 109 TRP A C 1
ATOM 647 O O . TRP A 1 85 ? 8.269 8.444 44.894 1.00 37.99 109 TRP A O 1
ATOM 658 N N . THR A 1 86 ? 8.595 7.213 46.745 1.00 37.17 110 THR A N 1
ATOM 659 C CA . THR A 1 86 ? 8.005 8.190 47.643 1.00 37.81 110 THR A CA 1
ATOM 660 C C . THR A 1 86 ? 8.984 9.299 47.996 1.00 36.34 110 THR A C 1
ATOM 661 O O . THR A 1 86 ? 10.058 9.030 48.523 1.00 36.05 110 THR A O 1
ATOM 665 N N . VAL A 1 87 ? 8.591 10.542 47.744 1.00 35.73 111 VAL A N 1
ATOM 666 C CA . VAL A 1 87 ? 9.424 11.688 48.082 1.00 34.65 111 VAL A CA 1
ATOM 667 C C . VAL A 1 87 ? 9.318 11.948 49.572 1.00 35.56 111 VAL A C 1
ATOM 668 O O . VAL A 1 87 ? 8.227 12.130 50.082 1.00 35.79 111 VAL A O 1
ATOM 672 N N . ASP A 1 88 ? 10.453 11.950 50.268 1.00 37.13 112 ASP A N 1
ATOM 673 C CA . ASP A 1 88 ? 10.492 12.201 51.714 1.00 38.32 112 ASP A CA 1
ATOM 674 C C . ASP A 1 88 ? 10.728 13.657 52.048 1.00 38.01 112 ASP A C 1
ATOM 675 O O . ASP A 1 88 ? 10.082 14.201 52.942 1.00 39.91 112 ASP A O 1
ATOM 680 N N . ASP A 1 89 ? 11.709 14.250 51.379 1.00 35.64 113 ASP A N 1
ATOM 681 C CA . ASP A 1 89 ? 12.083 15.632 51.622 1.00 35.86 113 ASP A CA 1
ATOM 682 C C . ASP A 1 89 ? 12.665 16.265 50.384 1.00 33.18 113 ASP A C 1
ATOM 683 O O . ASP A 1 89 ? 13.255 15.576 49.545 1.00 32.22 113 ASP A O 1
ATOM 688 N N . THR A 1 90 ? 12.477 17.581 50.290 1.00 31.35 114 THR A N 1
ATOM 689 C CA A THR A 1 90 ? 12.965 18.376 49.176 0.50 29.91 114 THR A CA 1
ATOM 690 C CA B THR A 1 90 ? 12.992 18.372 49.177 0.50 30.02 114 THR A CA 1
ATOM 691 C C . THR A 1 90 ? 13.701 19.597 49.729 1.00 30.10 114 THR A C 1
ATOM 692 O O . THR A 1 90 ? 13.261 20.188 50.720 1.00 30.32 114 THR A O 1
ATOM 699 N N . TYR A 1 91 ? 14.816 19.962 49.100 1.00 28.82 115 TYR A N 1
ATOM 700 C CA . TYR A 1 91 ? 15.595 21.109 49.532 1.00 28.71 115 TYR A CA 1
ATOM 701 C C . TYR A 1 91 ? 16.142 21.922 48.387 1.00 27.09 115 TYR A C 1
ATOM 702 O O . TYR A 1 91 ? 16.336 21.415 47.276 1.00 25.95 115 TYR A O 1
ATOM 711 N N . ALA A 1 92 ? 16.427 23.185 48.687 1.00 25.60 116 ALA A N 1
ATOM 712 C CA . ALA A 1 92 ? 17.135 24.053 47.777 1.00 24.35 116 ALA A CA 1
ATOM 713 C C . ALA A 1 92 ? 18.466 24.315 48.456 1.00 23.89 116 ALA A C 1
ATOM 714 O O . ALA A 1 92 ? 18.505 24.616 49.656 1.00 24.28 116 ALA A O 1
ATOM 716 N N . ILE A 1 93 ? 19.544 24.175 47.696 1.00 23.15 117 ILE A N 1
ATOM 717 C CA . ILE A 1 93 ? 20.893 24.400 48.180 1.00 23.11 117 ILE A CA 1
ATOM 718 C C . ILE A 1 93 ? 21.590 25.505 47.373 1.00 23.33 117 ILE A C 1
ATOM 719 O O . ILE A 1 93 ? 21.672 25.438 46.143 1.00 23.17 117 ILE A O 1
ATOM 724 N N . ASN A 1 94 ? 22.061 26.534 48.074 1.00 23.15 118 ASN A N 1
ATOM 725 C CA . ASN A 1 94 ? 22.855 27.595 47.471 1.00 23.60 118 ASN A CA 1
ATOM 726 C C . ASN A 1 94 ? 24.222 27.590 48.094 1.00 23.33 118 ASN A C 1
ATOM 727 O O . ASN A 1 94 ? 24.339 27.662 49.311 1.00 23.46 118 ASN A O 1
ATOM 732 N N . ARG A 1 95 ? 25.253 27.482 47.275 1.00 23.82 119 ARG A N 1
ATOM 733 C CA . ARG A 1 95 ? 26.623 27.540 47.760 1.00 24.59 119 ARG A CA 1
ATOM 734 C C . ARG A 1 95 ? 27.251 28.788 47.189 1.00 25.61 119 ARG A C 1
ATOM 735 O O . ARG A 1 95 ? 26.831 29.239 46.116 1.00 26.19 119 ARG A O 1
ATOM 743 N N . LEU A 1 96 ? 28.261 29.319 47.883 1.00 26.65 120 LEU A N 1
ATOM 744 C CA . LEU A 1 96 ? 28.995 30.513 47.457 1.00 27.31 120 LEU A CA 1
ATOM 745 C C . LEU A 1 96 ? 29.565 30.362 46.039 1.00 27.86 120 LEU A C 1
ATOM 746 O O . LEU A 1 96 ? 30.291 29.393 45.752 1.00 27.83 120 LEU A O 1
ATOM 751 N N . ASN A 1 97 ? 29.235 31.329 45.181 1.00 27.68 121 ASN A N 1
ATOM 752 C CA . ASN A 1 97 ? 29.681 31.375 43.786 1.00 28.56 121 ASN A CA 1
ATOM 753 C C . ASN A 1 97 ? 29.225 30.188 42.936 1.00 27.79 121 ASN A C 1
ATOM 754 O O . ASN A 1 97 ? 29.869 29.833 41.953 1.00 28.89 121 ASN A O 1
ATOM 767 N N . GLY A 1 99 ? 25.520 28.087 41.330 1.00 25.36 123 GLY A N 1
ATOM 768 C CA . GLY A 1 99 ? 24.104 28.178 41.041 1.00 24.96 123 GLY A CA 1
ATOM 769 C C . GLY A 1 99 ? 23.291 27.304 41.984 1.00 25.28 123 GLY A C 1
ATOM 770 O O . GLY A 1 99 ? 23.817 26.413 42.648 1.00 25.32 123 GLY A O 1
ATOM 771 N N . ILE A 1 100 ? 21.986 27.524 41.997 1.00 24.89 124 ILE A N 1
ATOM 772 C CA . ILE A 1 100 ? 21.099 26.781 42.874 1.00 25.08 124 ILE A CA 1
ATOM 773 C C . ILE A 1 100 ? 21.022 25.295 42.498 1.00 25.07 124 ILE A C 1
ATOM 774 O O . ILE A 1 100 ? 21.089 24.929 41.325 1.00 24.34 124 ILE A O 1
ATOM 779 N N . VAL A 1 101 ? 20.919 24.445 43.511 1.00 24.95 125 VAL A N 1
ATOM 780 C CA . VAL A 1 101 ? 20.762 23.012 43.316 1.00 24.19 125 VAL A CA 1
ATOM 781 C C . VAL A 1 101 ? 19.580 22.559 44.140 1.00 24.80 125 VAL A C 1
ATOM 782 O O . VAL A 1 101 ? 19.413 22.995 45.297 1.00 25.66 125 VAL A O 1
ATOM 786 N N . TYR A 1 102 ? 18.731 21.728 43.544 1.00 24.18 126 TYR A N 1
ATOM 787 C CA . TYR A 1 102 ? 17.592 21.180 44.241 1.00 24.26 126 TYR A CA 1
ATOM 788 C C . TYR A 1 102 ? 17.855 19.713 44.575 1.00 24.89 126 TYR A C 1
ATOM 789 O O . TYR A 1 102 ? 18.366 18.965 43.743 1.00 24.72 126 TYR A O 1
ATOM 798 N N . LYS A 1 103 ? 17.483 19.315 45.783 1.00 24.78 127 LYS A N 1
ATOM 799 C CA . LYS A 1 103 ? 17.676 17.957 46.257 1.00 25.44 127 LYS A CA 1
ATOM 800 C C . LYS A 1 103 ? 16.347 17.321 46.580 1.00 25.78 127 LYS A C 1
ATOM 801 O O . LYS A 1 103 ? 15.556 17.883 47.316 1.00 26.05 127 LYS A O 1
ATOM 807 N N . ILE A 1 104 ? 16.114 16.143 46.011 1.00 26.51 128 ILE A N 1
ATOM 808 C CA . ILE A 1 104 ? 14.948 15.341 46.293 1.00 27.85 128 ILE A CA 1
ATOM 809 C C . ILE A 1 104 ? 15.436 14.042 46.963 1.00 28.84 128 ILE A C 1
ATOM 810 O O . ILE A 1 104 ? 16.301 13.344 46.420 1.00 28.43 128 ILE A O 1
ATOM 815 N N . GLU A 1 105 ? 14.902 13.754 48.146 1.00 30.03 129 GLU A N 1
ATOM 816 C CA . GLU A 1 105 ? 15.192 12.525 48.881 1.00 32.25 129 GLU A CA 1
ATOM 817 C C . GLU A 1 105 ? 13.986 11.620 48.686 1.00 33.70 129 GLU A C 1
ATOM 818 O O . GLU A 1 105 ? 12.864 11.995 49.044 1.00 34.57 129 GLU A O 1
ATOM 824 N N . ALA A 1 106 ? 14.203 10.456 48.080 1.00 33.76 130 ALA A N 1
ATOM 825 C CA . ALA A 1 106 ? 13.105 9.538 47.753 1.00 35.46 130 ALA A CA 1
ATOM 826 C C . ALA A 1 106 ? 13.393 8.113 48.239 1.00 37.43 130 ALA A C 1
ATOM 827 O O . ALA A 1 106 ? 14.546 7.694 48.290 1.00 38.75 130 ALA A O 1
ATOM 829 N N . GLU A 1 107 ? 12.343 7.373 48.580 1.00 38.78 131 GLU A N 1
ATOM 830 C CA . GLU A 1 107 ? 12.502 6.008 49.100 1.00 40.33 131 GLU A CA 1
ATOM 831 C C . GLU A 1 107 ? 11.473 5.027 48.552 1.00 40.51 131 GLU A C 1
ATOM 832 O O . GLU A 1 107 ? 10.379 5.403 48.127 1.00 38.76 131 GLU A O 1
ATOM 838 N N . GLN A 1 108 ? 11.852 3.758 48.603 1.00 42.00 132 GLN A N 1
ATOM 839 C CA . GLN A 1 108 ? 11.032 2.652 48.154 1.00 43.26 132 GLN A CA 1
ATOM 840 C C . GLN A 1 108 ? 11.580 1.403 48.836 1.00 43.05 132 GLN A C 1
ATOM 841 O O . GLN A 1 108 ? 12.792 1.138 48.760 1.00 40.77 132 GLN A O 1
ATOM 847 N N . SER A 1 109 ? 10.706 0.648 49.500 1.00 43.83 133 SER A N 1
ATOM 848 C CA A SER A 1 109 ? 11.106 -0.567 50.210 0.50 45.06 133 SER A CA 1
ATOM 849 C CA B SER A 1 109 ? 11.112 -0.569 50.201 0.50 45.17 133 SER A CA 1
ATOM 850 C C . SER A 1 109 ? 12.276 -0.261 51.157 1.00 45.60 133 SER A C 1
ATOM 851 O O . SER A 1 109 ? 12.118 0.534 52.078 1.00 46.24 133 SER A O 1
ATOM 856 N N . ASN A 1 110 ? 13.453 -0.858 50.935 1.00 47.15 134 ASN A N 1
ATOM 857 C CA . ASN A 1 110 ? 14.601 -0.616 51.820 1.00 48.74 134 ASN A CA 1
ATOM 858 C C . ASN A 1 110 ? 15.683 0.277 51.233 1.00 47.98 134 ASN A C 1
ATOM 859 O O . ASN A 1 110 ? 16.776 0.356 51.781 1.00 47.93 134 ASN A O 1
ATOM 864 N N . SER A 1 111 ? 15.373 0.972 50.145 1.00 45.84 135 SER A N 1
ATOM 865 C CA . SER A 1 111 ? 16.338 1.854 49.510 1.00 44.90 135 SER A CA 1
ATOM 866 C C . SER A 1 111 ? 15.923 3.319 49.627 1.00 43.42 135 SER A C 1
ATOM 867 O O . SER A 1 111 ? 14.744 3.642 49.771 1.00 42.64 135 SER A O 1
ATOM 870 N N . GLU A 1 112 ? 16.907 4.206 49.616 1.00 42.85 136 GLU A N 1
ATOM 871 C CA . GLU A 1 112 ? 16.633 5.640 49.611 1.00 42.02 136 GLU A CA 1
ATOM 872 C C . GLU A 1 112 ? 17.702 6.294 48.750 1.00 38.87 136 GLU A C 1
ATOM 873 O O . GLU A 1 112 ? 18.883 5.964 48.855 1.00 38.20 136 GLU A O 1
ATOM 879 N N . VAL A 1 113 ? 17.268 7.194 47.872 1.00 35.19 137 VAL A N 1
ATOM 880 C CA . VAL A 1 113 ? 18.157 7.859 46.944 1.00 31.87 137 VAL A CA 1
ATOM 881 C C . VAL A 1 113 ? 18.093 9.373 47.160 1.00 30.60 137 VAL A C 1
ATOM 882 O O . VAL A 1 113 ? 17.068 9.910 47.587 1.00 29.53 137 VAL A O 1
ATOM 886 N N . ASP A 1 114 ? 19.224 10.038 46.942 1.00 29.54 138 ASP A N 1
ATOM 887 C CA . ASP A 1 114 ? 19.300 11.486 46.981 1.00 28.80 138 ASP A CA 1
ATOM 888 C C . ASP A 1 114 ? 19.515 11.924 45.555 1.00 27.35 138 ASP A C 1
ATOM 889 O O . ASP A 1 114 ? 20.526 11.561 44.962 1.00 27.92 138 ASP A O 1
ATOM 894 N N . LEU A 1 115 ? 18.574 12.696 45.006 1.00 26.10 139 LEU A N 1
ATOM 895 C CA . LEU A 1 115 ? 18.676 13.198 43.638 1.00 25.27 139 LEU A CA 1
ATOM 896 C C . LEU A 1 115 ? 18.952 14.693 43.655 1.00 25.17 139 LEU A C 1
ATOM 897 O O . LEU A 1 115 ? 18.231 15.460 44.318 1.00 24.54 139 LEU A O 1
ATOM 902 N N . TYR A 1 116 ? 19.994 15.102 42.937 1.00 24.40 140 TYR A N 1
ATOM 903 C CA . TYR A 1 116 ? 20.375 16.496 42.838 1.00 24.96 140 TYR A CA 1
ATOM 904 C C . TYR A 1 116 ? 20.168 16.997 41.404 1.00 24.93 140 TYR A C 1
ATOM 905 O O . TYR A 1 116 ? 20.696 16.411 40.431 1.00 25.50 140 TYR A O 1
ATOM 914 N N . TYR A 1 117 ? 19.415 18.084 41.296 1.00 23.95 141 TYR A N 1
ATOM 915 C CA . TYR A 1 117 ? 19.040 18.684 40.022 1.00 24.28 141 TYR A CA 1
ATOM 916 C C . TYR A 1 117 ? 19.408 20.169 39.843 1.00 24.05 141 TYR A C 1
ATOM 917 O O . TYR A 1 117 ? 19.378 20.956 40.798 1.00 23.54 141 TYR A O 1
ATOM 926 N N . SER A 1 118 ? 19.714 20.549 38.603 1.00 23.94 142 SER A N 1
ATOM 927 C CA . SER A 1 118 ? 19.864 21.945 38.255 1.00 24.38 142 SER A CA 1
ATOM 928 C C . SER A 1 118 ? 18.453 22.502 38.262 1.00 24.80 142 SER A C 1
ATOM 929 O O . SER A 1 118 ? 17.473 21.737 38.278 1.00 25.11 142 SER A O 1
ATOM 932 N N . GLN A 1 119 ? 18.315 23.820 38.218 1.00 25.16 143 GLN A N 1
ATOM 933 C CA . GLN A 1 119 ? 16.975 24.423 38.129 1.00 25.20 143 GLN A CA 1
ATOM 934 C C . GLN A 1 119 ? 16.260 24.074 36.815 1.00 23.93 143 GLN A C 1
ATOM 935 O O . GLN A 1 119 ? 15.048 24.273 36.698 1.00 23.42 143 GLN A O 1
ATOM 941 N N . TYR A 1 120 ? 17.010 23.587 35.830 1.00 22.74 144 TYR A N 1
ATOM 942 C CA . TYR A 1 120 ? 16.446 23.194 34.538 1.00 23.60 144 TYR A CA 1
ATOM 943 C C . TYR A 1 120 ? 16.135 21.697 34.503 1.00 24.02 144 TYR A C 1
ATOM 944 O O . TYR A 1 120 ? 15.814 21.163 33.459 1.00 22.88 144 TYR A O 1
ATOM 953 N N . GLY A 1 121 ? 16.222 21.023 35.650 1.00 23.77 145 GLY A N 1
ATOM 954 C CA . GLY A 1 121 ? 15.973 19.581 35.717 1.00 24.08 145 GLY A CA 1
ATOM 955 C C . GLY A 1 121 ? 17.093 18.677 35.214 1.00 24.58 145 GLY A C 1
ATOM 956 O O . GLY A 1 121 ? 16.827 17.545 34.844 1.00 26.30 145 GLY A O 1
ATOM 957 N N . ASN A 1 122 ? 18.328 19.170 35.173 1.00 23.50 146 ASN A N 1
ATOM 958 C CA . ASN A 1 122 ? 19.491 18.349 34.816 1.00 23.85 146 ASN A CA 1
ATOM 959 C C . ASN A 1 122 ? 19.912 17.537 36.034 1.00 24.65 146 ASN A C 1
ATOM 960 O O . ASN A 1 122 ? 20.217 18.125 37.077 1.00 23.12 146 ASN A O 1
ATOM 965 N N . LEU A 1 123 ? 19.922 16.207 35.927 1.00 24.12 147 LEU A N 1
ATOM 966 C CA . LEU A 1 123 ? 20.344 15.363 37.040 1.00 24.56 147 LEU A CA 1
ATOM 967 C C . LEU A 1 123 ? 21.849 15.491 37.191 1.00 24.56 147 LEU A C 1
ATOM 968 O O . LEU A 1 123 ? 22.600 15.051 36.323 1.00 25.14 147 LEU A O 1
ATOM 973 N N . ILE A 1 124 ? 22.275 16.128 38.280 1.00 24.42 148 ILE A N 1
ATOM 974 C CA . ILE A 1 124 ? 23.701 16.339 38.578 1.00 24.96 148 ILE A CA 1
ATOM 975 C C . ILE A 1 124 ? 24.303 15.036 39.083 1.00 26.42 148 ILE A C 1
ATOM 976 O O . ILE A 1 124 ? 25.363 14.602 38.617 1.00 26.95 148 ILE A O 1
ATOM 981 N N . LYS A 1 125 ? 23.631 14.428 40.055 1.00 27.68 149 LYS A N 1
ATOM 982 C CA . LYS A 1 125 ? 24.053 13.127 40.581 1.00 30.32 149 LYS A CA 1
ATOM 983 C C . LYS A 1 125 ? 22.931 12.467 41.356 1.00 29.71 149 LYS A C 1
ATOM 984 O O . LYS A 1 125 ? 21.952 13.119 41.771 1.00 28.09 149 LYS A O 1
ATOM 990 N N . ALA A 1 126 ? 23.077 11.163 41.526 1.00 28.80 150 ALA A N 1
ATOM 991 C CA . ALA A 1 126 ? 22.134 10.336 42.266 1.00 30.22 150 ALA A CA 1
ATOM 992 C C . ALA A 1 126 ? 22.963 9.498 43.204 1.00 31.65 150 ALA A C 1
ATOM 993 O O . ALA A 1 126 ? 23.833 8.788 42.745 1.00 33.57 150 ALA A O 1
ATOM 995 N N . VAL A 1 127 ? 22.725 9.589 44.506 1.00 34.29 151 VAL A N 1
ATOM 996 C CA . VAL A 1 127 ? 23.501 8.818 45.478 1.00 36.98 151 VAL A CA 1
ATOM 997 C C . VAL A 1 127 ? 22.602 8.193 46.536 1.00 39.35 151 VAL A C 1
ATOM 998 O O . VAL A 1 127 ? 21.480 8.661 46.759 1.00 37.88 151 VAL A O 1
ATOM 1002 N N . ASP A 1 128 ? 23.085 7.135 47.185 1.00 44.26 152 ASP A N 1
ATOM 1003 C CA . ASP A 1 128 ? 22.364 6.549 48.331 1.00 48.99 152 ASP A CA 1
ATOM 1004 C C . ASP A 1 128 ? 22.222 7.625 49.412 1.00 49.12 152 ASP A C 1
ATOM 1005 O O . ASP A 1 128 ? 23.177 8.344 49.699 1.00 45.98 152 ASP A O 1
ATOM 1010 N N . ASP A 1 129 ? 21.036 7.733 50.006 1.00 49.91 153 ASP A N 1
ATOM 1011 C CA . ASP A 1 129 ? 20.820 8.722 51.047 1.00 51.00 153 ASP A CA 1
ATOM 1012 C C . ASP A 1 129 ? 21.690 8.406 52.259 1.00 53.23 153 ASP A C 1
ATOM 1013 O O . ASP A 1 129 ? 21.873 7.247 52.621 1.00 53.94 153 ASP A O 1
ATOM 1018 N N . GLU A 1 130 ? 22.287 9.460 52.804 1.00 54.72 154 GLU A N 1
ATOM 1019 C CA A GLU A 1 130 ? 22.998 9.366 54.074 0.50 56.11 154 GLU A CA 1
ATOM 1020 C CA B GLU A 1 130 ? 23.108 9.412 54.012 0.50 55.55 154 GLU A CA 1
ATOM 1021 C C . GLU A 1 130 ? 22.838 10.701 54.803 1.00 56.58 154 GLU A C 1
ATOM 1022 O O . GLU A 1 130 ? 22.778 11.777 54.200 1.00 54.88 154 GLU A O 1
ATOM 1033 N N . ILE A 1 131 ? 22.696 10.618 56.120 1.00 59.82 155 ILE A N 1
ATOM 1034 C CA . ILE A 1 131 ? 22.469 11.815 56.934 1.00 62.53 155 ILE A CA 1
ATOM 1035 C C . ILE A 1 131 ? 23.716 12.719 56.906 1.00 62.89 155 ILE A C 1
ATOM 1036 O O . ILE A 1 131 ? 24.853 12.222 56.908 1.00 66.36 155 ILE A O 1
ATOM 1041 N N . ASN A 1 132 ? 23.497 14.034 56.830 1.00 61.94 156 ASN A N 1
ATOM 1042 C CA . ASN A 1 132 ? 24.591 15.016 56.806 1.00 58.58 156 ASN A CA 1
ATOM 1043 C C . ASN A 1 132 ? 25.537 14.903 55.598 1.00 54.71 156 ASN A C 1
ATOM 1044 O O . ASN A 1 132 ? 26.726 15.177 55.732 1.00 59.01 156 ASN A O 1
ATOM 1046 N N . ASN A 1 133 ? 25.032 14.519 54.424 1.00 47.75 157 ASN A N 1
ATOM 1047 C CA . ASN A 1 133 ? 25.911 14.388 53.254 1.00 44.89 157 ASN A CA 1
ATOM 1048 C C . ASN A 1 133 ? 26.056 15.699 52.414 1.00 40.57 157 ASN A C 1
ATOM 1049 O O . ASN A 1 133 ? 26.709 15.685 51.347 1.00 40.94 157 ASN A O 1
ATOM 1054 N N . ASP A 1 134 ? 25.465 16.804 52.881 1.00 35.46 158 ASP A N 1
ATOM 1055 C CA . ASP A 1 134 ? 25.545 18.092 52.164 1.00 32.56 158 ASP A CA 1
ATOM 1056 C C . ASP A 1 134 ? 26.377 19.103 52.952 1.00 31.50 158 ASP A C 1
ATOM 1057 O O . ASP A 1 134 ? 25.980 19.481 54.055 1.00 30.00 158 ASP A O 1
ATOM 1062 N N . ALA A 1 135 ? 27.502 19.541 52.377 1.00 28.88 159 ALA A N 1
ATOM 1063 C CA . ALA A 1 135 ? 28.415 20.479 53.035 1.00 29.10 159 ALA A CA 1
ATOM 1064 C C . ALA A 1 135 ? 29.050 21.456 52.043 1.00 27.59 159 ALA A C 1
ATOM 1065 O O . ALA A 1 135 ? 28.965 21.265 50.845 1.00 27.07 159 ALA A O 1
ATOM 1067 N N . PRO A 1 136 ? 29.709 22.507 52.536 1.00 27.97 160 PRO A N 1
ATOM 1068 C CA . PRO A 1 136 ? 30.319 23.464 51.612 1.00 27.46 160 PRO A CA 1
ATOM 1069 C C . PRO A 1 136 ? 31.306 22.845 50.636 1.00 28.02 160 PRO A C 1
ATOM 1070 O O . PRO A 1 136 ? 31.847 21.782 50.907 1.00 28.77 160 PRO A O 1
ATOM 1074 N N . ILE A 1 137 ? 31.512 23.518 49.504 1.00 28.30 161 ILE A N 1
ATOM 1075 C CA . ILE A 1 137 ? 32.490 23.105 48.513 1.00 29.31 161 ILE A CA 1
ATOM 1076 C C . ILE A 1 137 ? 33.401 24.279 48.218 1.00 30.14 161 ILE A C 1
ATOM 1077 O O . ILE A 1 137 ? 32.968 25.281 47.639 1.00 32.00 161 ILE A O 1
ATOM 1082 N N . VAL A 1 138 ? 34.655 24.170 48.637 1.00 31.37 162 VAL A N 1
ATOM 1083 C CA . VAL A 1 138 ? 35.624 25.226 48.391 1.00 32.15 162 VAL A CA 1
ATOM 1084 C C . VAL A 1 138 ? 36.024 25.106 46.931 1.00 32.02 162 VAL A C 1
ATOM 1085 O O . VAL A 1 138 ? 36.328 24.012 46.480 1.00 32.85 162 VAL A O 1
ATOM 1089 N N . ILE A 1 139 ? 35.970 26.214 46.194 1.00 31.09 163 ILE A N 1
ATOM 1090 C CA . ILE A 1 139 ? 36.363 26.244 44.792 1.00 30.69 163 ILE A CA 1
ATOM 1091 C C . ILE A 1 139 ? 37.871 26.461 44.744 1.00 32.00 163 ILE A C 1
ATOM 1092 O O . ILE A 1 139 ? 38.370 27.518 45.117 1.00 33.23 163 ILE A O 1
ATOM 1097 N N . PRO A 1 140 ? 38.615 25.447 44.300 1.00 33.49 164 PRO A N 1
ATOM 1098 C CA . PRO A 1 140 ? 40.065 25.607 44.241 1.00 33.96 164 PRO A CA 1
ATOM 1099 C C . PRO A 1 140 ? 40.481 26.697 43.259 1.00 34.79 164 PRO A C 1
ATOM 1100 O O . PRO A 1 140 ? 39.781 26.957 42.268 1.00 32.75 164 PRO A O 1
ATOM 1104 N N . LYS A 1 141 ? 41.632 27.305 43.517 1.00 35.46 165 LYS A N 1
ATOM 1105 C CA . LYS A 1 141 ? 42.132 28.369 42.674 1.00 36.85 165 LYS A CA 1
ATOM 1106 C C . LYS A 1 141 ? 42.256 27.903 41.229 1.00 35.91 165 LYS A C 1
ATOM 1107 O O . LYS A 1 141 ? 42.014 28.680 40.300 1.00 34.20 165 LYS A O 1
ATOM 1113 N N . GLU A 1 142 ? 42.650 26.645 41.045 1.00 35.82 166 GLU A N 1
ATOM 1114 C CA . GLU A 1 142 ? 42.787 26.069 39.707 1.00 36.53 166 GLU A CA 1
ATOM 1115 C C . GLU A 1 142 ? 41.467 26.054 38.939 1.00 33.93 166 GLU A C 1
ATOM 1116 O O . GLU A 1 142 ? 41.445 26.265 37.729 1.00 33.47 166 GLU A O 1
ATOM 1122 N N . VAL A 1 143 ? 40.378 25.776 39.647 1.00 32.02 167 VAL A N 1
ATOM 1123 C CA . VAL A 1 143 ? 39.051 25.732 39.042 1.00 30.68 167 VAL A CA 1
ATOM 1124 C C . VAL A 1 143 ? 38.564 27.148 38.735 1.00 30.56 167 VAL A C 1
ATOM 1125 O O . VAL A 1 143 ? 38.043 27.383 37.638 1.00 30.10 167 VAL A O 1
ATOM 1129 N N . SER A 1 144 ? 38.740 28.090 39.663 1.00 30.95 168 SER A N 1
ATOM 1130 C CA A SER A 1 144 ? 38.337 29.481 39.406 0.50 31.92 168 SER A CA 1
ATOM 1131 C CA B SER A 1 144 ? 38.326 29.480 39.418 0.50 31.23 168 SER A CA 1
ATOM 1132 C C . SER A 1 144 ? 39.124 30.067 38.243 1.00 32.15 168 SER A C 1
ATOM 1133 O O . SER A 1 144 ? 38.573 30.791 37.411 1.00 32.01 168 SER A O 1
ATOM 1138 N N . ASN A 1 145 ? 40.408 29.733 38.167 1.00 33.41 169 ASN A N 1
ATOM 1139 C CA . ASN A 1 145 ? 41.244 30.185 37.057 1.00 35.06 169 ASN A CA 1
ATOM 1140 C C . ASN A 1 145 ? 40.727 29.633 35.736 1.00 34.70 169 ASN A C 1
ATOM 1141 O O . ASN A 1 145 ? 40.614 30.359 34.765 1.00 34.53 169 ASN A O 1
ATOM 1146 N N . LEU A 1 146 ? 40.411 28.345 35.702 1.00 34.51 170 LEU A N 1
ATOM 1147 C CA . LEU A 1 146 ? 39.879 27.739 34.492 1.00 33.87 170 LEU A CA 1
ATOM 1148 C C . LEU A 1 146 ? 38.536 28.376 34.103 1.00 33.21 170 LEU A C 1
ATOM 1149 O O . LEU A 1 146 ? 38.328 28.683 32.929 1.00 34.05 170 LEU A O 1
ATOM 1162 N N . GLU A 1 148 ? 37.323 31.381 34.763 1.00 34.46 172 GLU A N 1
ATOM 1163 C CA . GLU A 1 148 ? 37.579 32.749 34.275 1.00 36.64 172 GLU A CA 1
ATOM 1164 C C . GLU A 1 148 ? 38.078 32.808 32.844 1.00 36.28 172 GLU A C 1
ATOM 1165 O O . GLU A 1 148 ? 37.726 33.713 32.092 1.00 35.05 172 GLU A O 1
ATOM 1171 N N . ILE A 1 149 ? 38.933 31.860 32.483 1.00 36.23 173 ILE A N 1
ATOM 1172 C CA . ILE A 1 149 ? 39.520 31.841 31.153 1.00 36.78 173 ILE A CA 1
ATOM 1173 C C . ILE A 1 149 ? 38.638 31.139 30.132 1.00 35.22 173 ILE A C 1
ATOM 1174 O O . ILE A 1 149 ? 38.344 31.688 29.087 1.00 35.76 173 ILE A O 1
ATOM 1179 N N . THR A 1 150 ? 38.178 29.938 30.447 1.00 34.03 174 THR A N 1
ATOM 1180 C CA . THR A 1 150 ? 37.480 29.118 29.444 1.00 32.37 174 THR A CA 1
ATOM 1181 C C . THR A 1 150 ? 35.950 29.134 29.519 1.00 30.69 174 THR A C 1
ATOM 1182 O O . THR A 1 150 ? 35.293 28.911 28.509 1.00 30.71 174 THR A O 1
ATOM 1186 N N . PHE A 1 151 ? 35.384 29.389 30.693 1.00 29.29 175 PHE A N 1
ATOM 1187 C CA . PHE A 1 151 ? 33.930 29.387 30.877 1.00 28.76 175 PHE A CA 1
ATOM 1188 C C . PHE A 1 151 ? 33.485 30.667 31.592 1.00 28.23 175 PHE A C 1
ATOM 1189 O O . PHE A 1 151 ? 32.715 30.614 32.567 1.00 27.04 175 PHE A O 1
ATOM 1197 N N . ALA A 1 152 ? 33.972 31.803 31.090 1.00 28.27 176 ALA A N 1
ATOM 1198 C CA . ALA A 1 152 ? 33.846 33.110 31.774 1.00 28.39 176 ALA A CA 1
ATOM 1199 C C . ALA A 1 152 ? 32.467 33.456 32.283 1.00 27.44 176 ALA A C 1
ATOM 1200 O O . ALA A 1 152 ? 32.349 34.030 33.362 1.00 28.37 176 ALA A O 1
ATOM 1202 N N . ASN A 1 153 ? 31.430 33.147 31.511 1.00 26.65 177 ASN A N 1
ATOM 1203 C CA . ASN A 1 153 ? 30.070 33.489 31.931 1.00 25.86 177 ASN A CA 1
ATOM 1204 C C . ASN A 1 153 ? 29.345 32.387 32.681 1.00 25.29 177 ASN A C 1
ATOM 1205 O O . ASN A 1 153 ? 28.272 32.637 33.229 1.00 24.84 177 ASN A O 1
ATOM 1210 N N . ALA A 1 154 ? 29.908 31.176 32.697 1.00 25.26 178 ALA A N 1
ATOM 1211 C CA . ALA A 1 154 ? 29.217 30.043 33.297 1.00 24.90 178 ALA A CA 1
ATOM 1212 C C . ALA A 1 154 ? 29.178 30.132 34.822 1.00 25.06 178 ALA A C 1
ATOM 1213 O O . ALA A 1 154 ? 29.899 30.902 35.446 1.00 25.47 178 ALA A O 1
ATOM 1215 N N . GLU A 1 155 ? 28.304 29.328 35.388 1.00 25.63 179 GLU A N 1
ATOM 1216 C CA . GLU A 1 155 ? 28.084 29.248 36.813 1.00 27.61 179 GLU A CA 1
ATOM 1217 C C . GLU A 1 155 ? 28.236 27.783 37.251 1.00 26.24 179 GLU A C 1
ATOM 1218 O O . GLU A 1 155 ? 27.513 26.925 36.776 1.00 25.38 179 GLU A O 1
ATOM 1224 N N . LEU A 1 156 ? 29.185 27.493 38.127 1.00 26.42 180 LEU A N 1
ATOM 1225 C CA . LEU A 1 156 ? 29.345 26.134 38.626 1.00 26.15 180 LEU A CA 1
ATOM 1226 C C . LEU A 1 156 ? 28.153 25.689 39.462 1.00 25.15 180 LEU A C 1
ATOM 1227 O O . LEU A 1 156 ? 27.570 26.489 40.174 1.00 25.51 180 LEU A O 1
ATOM 1232 N N . LEU A 1 157 ? 27.799 24.416 39.358 1.00 23.98 181 LEU A N 1
ATOM 1233 C CA . LEU A 1 157 ? 26.800 23.806 40.239 1.00 24.39 181 LEU A CA 1
ATOM 1234 C C . LEU A 1 157 ? 27.449 22.785 41.196 1.00 24.60 181 LEU A C 1
ATOM 1235 O O . LEU A 1 157 ? 26.978 22.581 42.295 1.00 24.32 181 LEU A O 1
ATOM 1240 N N . ASP A 1 158 ? 28.545 22.152 40.789 1.00 27.02 182 ASP A N 1
ATOM 1241 C CA . ASP A 1 158 ? 29.142 21.121 41.616 1.00 27.50 182 ASP A CA 1
ATOM 1242 C C . ASP A 1 158 ? 30.524 20.787 41.114 1.00 28.11 182 ASP A C 1
ATOM 1243 O O . ASP A 1 158 ? 30.851 21.029 39.954 1.00 27.25 182 ASP A O 1
ATOM 1248 N N . ILE A 1 159 ? 31.350 20.282 42.019 1.00 28.81 183 ILE A N 1
ATOM 1249 C CA . ILE A 1 159 ? 32.678 19.800 41.709 1.00 29.90 183 ILE A CA 1
ATOM 1250 C C . ILE A 1 159 ? 32.682 18.417 42.318 1.00 31.96 183 ILE A C 1
ATOM 1251 O O . ILE A 1 159 ? 32.524 18.290 43.535 1.00 32.97 183 ILE A O 1
ATOM 1256 N N . GLN A 1 160 ? 32.807 17.387 41.496 1.00 32.34 184 GLN A N 1
ATOM 1257 C CA . GLN A 1 160 ? 32.792 16.022 41.985 1.00 34.06 184 GLN A CA 1
ATOM 1258 C C . GLN A 1 160 ? 34.121 15.359 41.712 1.00 36.44 184 GLN A C 1
ATOM 1259 O O . GLN A 1 160 ? 34.677 15.513 40.630 1.00 37.04 184 GLN A O 1
ATOM 1265 N N . GLN A 1 161 ? 34.630 14.618 42.690 1.00 39.76 185 GLN A N 1
ATOM 1266 C CA . GLN A 1 161 ? 35.847 13.826 42.509 1.00 41.83 185 GLN A CA 1
ATOM 1267 C C . GLN A 1 161 ? 35.488 12.501 41.887 1.00 41.44 185 GLN A C 1
ATOM 1268 O O . GLN A 1 161 ? 34.470 11.903 42.244 1.00 41.90 185 GLN A O 1
ATOM 1274 N N . ASN A 1 162 ? 36.308 12.058 40.941 1.00 43.35 186 ASN A N 1
ATOM 1275 C CA . ASN A 1 162 ? 36.143 10.751 40.291 1.00 45.17 186 ASN A CA 1
ATOM 1276 C C . ASN A 1 162 ? 37.537 10.142 40.103 1.00 47.42 186 ASN A C 1
ATOM 1277 O O . ASN A 1 162 ? 38.529 10.786 40.442 1.00 49.30 186 ASN A O 1
ATOM 1282 N N . SER A 1 163 ? 37.621 8.921 39.577 1.00 50.87 187 SER A N 1
ATOM 1283 C CA A SER A 1 163 ? 38.908 8.231 39.396 0.50 52.76 187 SER A CA 1
ATOM 1284 C CA B SER A 1 163 ? 38.916 8.244 39.412 0.50 53.13 187 SER A CA 1
ATOM 1285 C C . SER A 1 163 ? 39.861 8.971 38.458 1.00 54.03 187 SER A C 1
ATOM 1286 O O . SER A 1 163 ? 41.076 8.990 38.682 1.00 56.88 187 SER A O 1
ATOM 1291 N N . LEU A 1 164 ? 39.308 9.574 37.409 1.00 53.51 188 LEU A N 1
ATOM 1292 C CA . LEU A 1 164 ? 40.125 10.299 36.435 1.00 52.58 188 LEU A CA 1
ATOM 1293 C C . LEU A 1 164 ? 40.519 11.703 36.929 1.00 50.63 188 LEU A C 1
ATOM 1294 O O . LEU A 1 164 ? 41.391 12.338 36.343 1.00 50.37 188 LEU A O 1
ATOM 1299 N N . GLY A 1 165 ? 39.898 12.180 38.006 1.00 47.63 189 GLY A N 1
ATOM 1300 C CA . GLY A 1 165 ? 40.242 13.486 38.564 1.00 44.26 189 GLY A CA 1
ATOM 1301 C C . GLY A 1 165 ? 39.036 14.204 39.131 1.00 43.01 189 GLY A C 1
ATOM 1302 O O . GLY A 1 165 ? 38.507 13.799 40.177 1.00 41.66 189 GLY A O 1
ATOM 1303 N N . TYR A 1 166 ? 38.592 15.260 38.436 1.00 38.98 190 TYR A N 1
ATOM 1304 C CA . TYR A 1 166 ? 37.460 16.075 38.885 1.00 37.86 190 TYR A CA 1
ATOM 1305 C C . TYR A 1 166 ? 36.479 16.383 37.762 1.00 35.23 190 TYR A C 1
ATOM 1306 O O . TYR A 1 166 ? 36.868 16.555 36.618 1.00 34.49 190 TYR A O 1
ATOM 1315 N N . GLU A 1 167 ? 35.205 16.467 38.123 1.00 34.09 191 GLU A N 1
ATOM 1316 C CA . GLU A 1 167 ? 34.144 16.825 37.204 1.00 32.30 191 GLU A CA 1
ATOM 1317 C C . GLU A 1 167 ? 33.561 18.163 37.645 1.00 30.43 191 GLU A C 1
ATOM 1318 O O . GLU A 1 167 ? 33.282 18.372 38.836 1.00 29.90 191 GLU A O 1
ATOM 1324 N N . LEU A 1 168 ? 33.429 19.080 36.694 1.00 28.00 192 LEU A N 1
ATOM 1325 C CA . LEU A 1 168 ? 32.803 20.363 36.931 1.00 26.74 192 LEU A CA 1
ATOM 1326 C C . LEU A 1 168 ? 31.438 20.300 36.283 1.00 27.02 192 LEU A C 1
ATOM 1327 O O . LEU A 1 168 ? 31.313 19.932 35.107 1.00 26.31 192 LEU A O 1
ATOM 1332 N N . ASP A 1 169 ? 30.413 20.616 37.056 1.00 25.35 193 ASP A N 1
ATOM 1333 C CA . ASP A 1 169 ? 29.061 20.651 36.550 1.00 25.11 193 ASP A CA 1
ATOM 1334 C C . ASP A 1 169 ? 28.700 22.108 36.558 1.00 24.48 193 ASP A C 1
ATOM 1335 O O . ASP A 1 169 ? 28.831 22.765 37.604 1.00 24.81 193 ASP A O 1
ATOM 1348 N N . ILE A 1 171 ? 26.310 25.592 34.498 1.00 23.82 195 ILE A N 1
ATOM 1349 C CA . ILE A 1 171 ? 25.265 26.130 33.643 1.00 24.11 195 ILE A CA 1
ATOM 1350 C C . ILE A 1 171 ? 25.920 27.281 32.878 1.00 24.80 195 ILE A C 1
ATOM 1351 O O . ILE A 1 171 ? 26.497 28.197 33.481 1.00 26.19 195 ILE A O 1
ATOM 1356 N N . ASP A 1 172 ? 25.847 27.199 31.546 1.00 24.31 196 ASP A N 1
ATOM 1357 C CA . ASP A 1 172 ? 26.438 28.154 30.611 1.00 23.76 196 ASP A CA 1
ATOM 1358 C C . ASP A 1 172 ? 25.352 28.519 29.618 1.00 22.47 196 ASP A C 1
ATOM 1359 O O . ASP A 1 172 ? 25.032 27.718 28.745 1.00 21.69 196 ASP A O 1
ATOM 1364 N N . ASN A 1 173 ? 24.754 29.706 29.768 1.00 22.20 197 ASN A N 1
ATOM 1365 C CA . ASN A 1 173 ? 23.619 30.140 28.932 1.00 21.99 197 ASN A CA 1
ATOM 1366 C C . ASN A 1 173 ? 22.552 29.044 28.873 1.00 22.06 197 ASN A C 1
ATOM 1367 O O . ASN A 1 173 ? 22.049 28.677 27.802 1.00 22.28 197 ASN A O 1
ATOM 1372 N N . GLN A 1 174 ? 22.227 28.540 30.069 1.00 21.33 198 GLN A N 1
ATOM 1373 C CA . GLN A 1 174 ? 21.221 27.494 30.328 1.00 20.93 198 GLN A CA 1
ATOM 1374 C C . GLN A 1 174 ? 21.594 26.101 29.781 1.00 21.24 198 GLN A C 1
ATOM 1375 O O . GLN A 1 174 ? 20.804 25.169 29.864 1.00 21.73 198 GLN A O 1
ATOM 1381 N N . ILE A 1 175 ? 22.818 25.946 29.289 1.00 21.21 199 ILE A N 1
ATOM 1382 C CA . ILE A 1 175 ? 23.299 24.651 28.846 1.00 21.73 199 ILE A CA 1
ATOM 1383 C C . ILE A 1 175 ? 23.996 23.968 30.034 1.00 21.55 199 ILE A C 1
ATOM 1384 O O . ILE A 1 175 ? 24.846 24.572 30.695 1.00 20.48 199 ILE A O 1
ATOM 1389 N N . TYR A 1 176 ? 23.661 22.708 30.276 1.00 21.54 200 TYR A N 1
ATOM 1390 C CA . TYR A 1 176 ? 24.306 21.954 31.346 1.00 21.80 200 TYR A CA 1
ATOM 1391 C C . TYR A 1 176 ? 25.569 21.297 30.796 1.00 21.83 200 TYR A C 1
ATOM 1392 O O . TYR A 1 176 ? 25.508 20.313 30.052 1.00 21.07 200 TYR A O 1
ATOM 1401 N N . LYS A 1 177 ? 26.714 21.876 31.150 1.00 22.00 201 LYS A N 1
ATOM 1402 C CA . LYS A 1 177 ? 27.999 21.402 30.667 1.00 22.36 201 LYS A CA 1
ATOM 1403 C C . LYS A 1 177 ? 28.755 20.647 31.755 1.00 23.68 201 LYS A C 1
ATOM 1404 O O . LYS A 1 177 ? 28.786 21.062 32.921 1.00 24.00 201 LYS A O 1
ATOM 1410 N N . VAL A 1 178 ? 29.352 19.527 31.377 1.00 23.63 202 VAL A N 1
ATOM 1411 C CA . VAL A 1 178 ? 30.142 18.727 32.292 1.00 24.11 202 VAL A CA 1
ATOM 1412 C C . VAL A 1 178 ? 31.557 18.705 31.759 1.00 25.82 202 VAL A C 1
ATOM 1413 O O . VAL A 1 178 ? 31.784 18.229 30.633 1.00 26.36 202 VAL A O 1
ATOM 1417 N N . ALA A 1 179 ? 32.504 19.225 32.537 1.00 26.38 203 ALA A N 1
ATOM 1418 C CA . ALA A 1 179 ? 33.914 19.221 32.145 1.00 27.38 203 ALA A CA 1
ATOM 1419 C C . ALA A 1 179 ? 34.703 18.253 33.016 1.00 29.50 203 ALA A C 1
ATOM 1420 O O . ALA A 1 179 ? 34.510 18.217 34.230 1.00 30.28 203 ALA A O 1
ATOM 1422 N N . GLN A 1 180 ? 35.585 17.469 32.395 1.00 30.74 204 GLN A N 1
ATOM 1423 C CA . GLN A 1 180 ? 36.451 16.549 33.124 1.00 32.62 204 GLN A CA 1
ATOM 1424 C C . GLN A 1 180 ? 37.839 17.152 33.187 1.00 33.22 204 GLN A C 1
ATOM 1425 O O . GLN A 1 180 ? 38.375 17.616 32.167 1.00 32.00 204 GLN A O 1
ATOM 1431 N N . LEU A 1 181 ? 38.395 17.155 34.393 1.00 32.81 205 LEU A N 1
ATOM 1432 C CA . LEU A 1 181 ? 39.740 17.619 34.652 1.00 33.68 205 LEU A CA 1
ATOM 1433 C C . LEU A 1 181 ? 40.519 16.429 35.203 1.00 34.95 205 LEU A C 1
ATOM 1434 O O . LEU A 1 181 ? 39.932 15.506 35.785 1.00 34.54 205 LEU A O 1
ATOM 1439 N N . ASN A 1 182 ? 41.831 16.425 35.014 1.00 37.21 206 ASN A N 1
ATOM 1440 C CA . ASN A 1 182 ? 42.648 15.341 35.567 1.00 39.47 206 ASN A CA 1
ATOM 1441 C C . ASN A 1 182 ? 42.935 15.658 37.048 1.00 41.06 206 ASN A C 1
ATOM 1442 O O . ASN A 1 182 ? 42.378 16.613 37.606 1.00 38.86 206 ASN A O 1
ATOM 1447 N N . LYS A 1 183 ? 43.792 14.872 37.686 1.00 44.09 207 LYS A N 1
ATOM 1448 C CA . LYS A 1 183 ? 44.062 15.067 39.116 1.00 46.21 207 LYS A CA 1
ATOM 1449 C C . LYS A 1 183 ? 44.794 16.362 39.415 1.00 45.57 207 LYS A C 1
ATOM 1450 O O . LYS A 1 183 ? 44.773 16.824 40.544 1.00 45.05 207 LYS A O 1
ATOM 1456 N N . ASP A 1 184 ? 45.416 16.961 38.407 1.00 46.37 208 ASP A N 1
ATOM 1457 C CA . ASP A 1 184 ? 46.066 18.259 38.567 1.00 47.65 208 ASP A CA 1
ATOM 1458 C C . ASP A 1 184 ? 45.151 19.403 38.116 1.00 45.09 208 ASP A C 1
ATOM 1459 O O . ASP A 1 184 ? 45.621 20.517 37.891 1.00 44.94 208 ASP A O 1
ATOM 1464 N N . TYR A 1 185 ? 43.854 19.126 37.987 1.00 43.38 209 TYR A N 1
ATOM 1465 C CA . TYR A 1 185 ? 42.874 20.118 37.531 1.00 42.66 209 TYR A CA 1
ATOM 1466 C C . TYR A 1 185 ? 43.097 20.595 36.081 1.00 42.38 209 TYR A C 1
ATOM 1467 O O . TYR A 1 185 ? 42.604 21.645 35.704 1.00 41.72 209 TYR A O 1
ATOM 1476 N N . ARG A 1 186 ? 43.811 19.825 35.265 1.00 44.68 210 ARG A N 1
ATOM 1477 C CA . ARG A 1 186 ? 44.043 20.203 33.868 1.00 45.51 210 ARG A CA 1
ATOM 1478 C C . ARG A 1 186 ? 42.855 19.735 33.047 1.00 39.92 210 ARG A C 1
ATOM 1479 O O . ARG A 1 186 ? 42.419 18.598 33.171 1.00 38.12 210 ARG A O 1
ATOM 1487 N N . TRP A 1 187 ? 42.345 20.609 32.196 1.00 36.89 211 TRP A N 1
ATOM 1488 C CA . TRP A 1 187 ? 41.153 20.282 31.397 1.00 35.47 211 TRP A CA 1
ATOM 1489 C C . TRP A 1 187 ? 41.388 19.133 30.421 1.00 34.18 211 TRP A C 1
ATOM 1490 O O . TRP A 1 187 ? 42.413 19.088 29.759 1.00 33.34 211 TRP A O 1
ATOM 1501 N N . GLN A 1 188 ? 40.426 18.213 30.350 1.00 32.80 212 GLN A N 1
ATOM 1502 C CA . GLN A 1 188 ? 40.497 17.085 29.431 1.00 33.44 212 GLN A CA 1
ATOM 1503 C C . GLN A 1 188 ? 39.361 17.119 28.405 1.00 33.13 212 GLN A C 1
ATOM 1504 O O . GLN A 1 188 ? 39.590 16.879 27.228 1.00 32.39 212 GLN A O 1
ATOM 1510 N N . SER A 1 189 ? 38.141 17.424 28.849 1.00 31.85 213 SER A N 1
ATOM 1511 C CA . SER A 1 189 ? 36.981 17.457 27.951 1.00 31.25 213 SER A CA 1
ATOM 1512 C C . SER A 1 189 ? 35.810 18.224 28.524 1.00 30.00 213 SER A C 1
ATOM 1513 O O . SER A 1 189 ? 35.776 18.491 29.719 1.00 29.04 213 SER A O 1
ATOM 1516 N N . THR A 1 190 ? 34.873 18.587 27.643 1.00 29.78 214 THR A N 1
ATOM 1517 C CA . THR A 1 190 ? 33.613 19.231 28.002 1.00 27.29 214 THR A CA 1
ATOM 1518 C C . THR A 1 190 ? 32.541 18.579 27.144 1.00 28.06 214 THR A C 1
ATOM 1519 O O . THR A 1 190 ? 32.781 18.359 25.951 1.00 28.40 214 THR A O 1
ATOM 1523 N N . THR A 1 191 ? 31.377 18.277 27.726 1.00 26.54 215 THR A N 1
ATOM 1524 C CA . THR A 1 191 ? 30.274 17.685 26.974 1.00 26.33 215 THR A CA 1
ATOM 1525 C C . THR A 1 191 ? 28.915 18.218 27.431 1.00 25.46 215 THR A C 1
ATOM 1526 O O . THR A 1 191 ? 28.722 18.572 28.602 1.00 24.83 215 THR A O 1
ATOM 1530 N N . TRP A 1 192 ? 27.979 18.303 26.500 1.00 24.19 216 TRP A N 1
ATOM 1531 C CA . TRP A 1 192 ? 26.645 18.752 26.831 1.00 24.21 216 TRP A CA 1
ATOM 1532 C C . TRP A 1 192 ? 25.632 18.336 25.794 1.00 24.88 216 TRP A C 1
ATOM 1533 O O . TRP A 1 192 ? 25.974 18.130 24.637 1.00 24.21 216 TRP A O 1
ATOM 1544 N N . ALA A 1 193 ? 24.398 18.179 26.255 1.00 24.79 217 ALA A N 1
ATOM 1545 C CA . ALA A 1 193 ? 23.264 17.843 25.427 1.00 25.46 217 ALA A CA 1
ATOM 1546 C C . ALA A 1 193 ? 22.830 19.115 24.724 1.00 24.91 217 ALA A C 1
ATOM 1547 O O . ALA A 1 193 ? 22.836 20.190 25.325 1.00 26.22 217 ALA A O 1
ATOM 1557 N N . SER A 1 195 ? 19.989 20.701 21.443 1.00 25.24 219 SER A N 1
ATOM 1558 C CA . SER A 1 195 ? 18.787 20.444 20.662 1.00 25.84 219 SER A CA 1
ATOM 1559 C C . SER A 1 195 ? 19.190 20.201 19.225 1.00 25.61 219 SER A C 1
ATOM 1560 O O . SER A 1 195 ? 20.135 20.799 18.741 1.00 23.40 219 SER A O 1
ATOM 1563 N N . GLU A 1 196 ? 18.437 19.362 18.526 1.00 26.65 220 GLU A N 1
ATOM 1564 C CA . GLU A 1 196 ? 18.728 19.085 17.126 1.00 28.49 220 GLU A CA 1
ATOM 1565 C C . GLU A 1 196 ? 18.771 20.390 16.304 1.00 26.60 220 GLU A C 1
ATOM 1566 O O . GLU A 1 196 ? 19.624 20.553 15.425 1.00 23.82 220 GLU A O 1
ATOM 1572 N N . GLN A 1 197 ? 17.884 21.330 16.646 1.00 24.50 221 GLN A N 1
ATOM 1573 C CA . GLN A 1 197 ? 17.806 22.612 15.931 1.00 24.83 221 GLN A CA 1
ATOM 1574 C C . GLN A 1 197 ? 19.098 23.408 16.025 1.00 24.66 221 GLN A C 1
ATOM 1575 O O . GLN A 1 197 ? 19.366 24.248 15.152 1.00 24.81 221 GLN A O 1
ATOM 1581 N N . GLU A 1 198 ? 19.912 23.140 17.050 1.00 23.89 222 GLU A N 1
ATOM 1582 C CA . GLU A 1 198 ? 21.158 23.885 17.267 1.00 23.56 222 GLU A CA 1
ATOM 1583 C C . GLU A 1 198 ? 22.400 23.246 16.632 1.00 22.64 222 GLU A C 1
ATOM 1584 O O . GLU A 1 198 ? 23.454 23.836 16.672 1.00 21.25 222 GLU A O 1
ATOM 1590 N N . VAL A 1 199 ? 22.283 22.053 16.069 1.00 21.74 223 VAL A N 1
ATOM 1591 C CA . VAL A 1 199 ? 23.446 21.401 15.463 1.00 22.18 223 VAL A CA 1
ATOM 1592 C C . VAL A 1 199 ? 23.867 22.179 14.209 1.00 21.69 223 VAL A C 1
ATOM 1593 O O . VAL A 1 199 ? 23.011 22.575 13.426 1.00 21.11 223 VAL A O 1
ATOM 1597 N N . PRO A 1 200 ? 25.174 22.427 14.020 1.00 21.42 224 PRO A N 1
ATOM 1598 C CA . PRO A 1 200 ? 25.603 23.147 12.804 1.00 22.21 224 PRO A CA 1
ATOM 1599 C C . PRO A 1 200 ? 25.116 22.479 11.504 1.00 22.33 224 PRO A C 1
ATOM 1600 O O . PRO A 1 200 ? 25.034 21.243 11.421 1.00 22.69 224 PRO A O 1
ATOM 1604 N N . GLN A 1 201 ? 24.767 23.301 10.521 1.00 22.18 225 GLN A N 1
ATOM 1605 C CA . GLN A 1 201 ? 24.248 22.835 9.237 1.00 22.37 225 GLN A CA 1
ATOM 1606 C C . GLN A 1 201 ? 25.096 21.741 8.614 1.00 22.52 225 GLN A C 1
ATOM 1607 O O . GLN A 1 201 ? 24.559 20.752 8.146 1.00 21.91 225 GLN A O 1
ATOM 1613 N N . ILE A 1 202 ? 26.412 21.932 8.586 1.00 23.03 226 ILE A N 1
ATOM 1614 C CA . ILE A 1 202 ? 27.287 20.950 7.940 1.00 23.89 226 ILE A CA 1
ATOM 1615 C C . ILE A 1 202 ? 27.202 19.589 8.644 1.00 24.31 226 ILE A C 1
ATOM 1616 O O . ILE A 1 202 ? 27.209 18.570 7.978 1.00 24.65 226 ILE A O 1
ATOM 1621 N N . VAL A 1 203 ? 27.081 19.587 9.974 1.00 24.55 227 VAL A N 1
ATOM 1622 C CA . VAL A 1 203 ? 26.993 18.332 10.744 1.00 25.21 227 VAL A CA 1
ATOM 1623 C C . VAL A 1 203 ? 25.628 17.690 10.576 1.00 26.76 227 VAL A C 1
ATOM 1624 O O . VAL A 1 203 ? 25.514 16.492 10.319 1.00 26.74 227 VAL A O 1
ATOM 1636 N N . GLN A 1 205 ? 23.577 17.965 8.116 1.00 32.40 229 GLN A N 1
ATOM 1637 C CA . GLN A 1 205 ? 23.449 17.401 6.774 1.00 33.32 229 GLN A CA 1
ATOM 1638 C C . GLN A 1 205 ? 24.174 16.072 6.691 1.00 31.58 229 GLN A C 1
ATOM 1639 O O . GLN A 1 205 ? 23.716 15.185 6.003 1.00 31.00 229 GLN A O 1
ATOM 1645 N N . GLY A 1 206 ? 25.310 15.955 7.371 1.00 30.22 230 GLY A N 1
ATOM 1646 C CA . GLY A 1 206 ? 26.035 14.697 7.434 1.00 30.19 230 GLY A CA 1
ATOM 1647 C C . GLY A 1 206 ? 25.154 13.625 8.044 1.00 29.41 230 GLY A C 1
ATOM 1648 O O . GLY A 1 206 ? 25.024 12.531 7.496 1.00 29.57 230 GLY A O 1
ATOM 1649 N N . PHE A 1 207 ? 24.529 13.942 9.172 1.00 28.17 231 PHE A N 1
ATOM 1650 C CA . PHE A 1 207 ? 23.675 12.980 9.831 1.00 29.36 231 PHE A CA 1
ATOM 1651 C C . PHE A 1 207 ? 22.511 12.577 8.927 1.00 30.91 231 PHE A C 1
ATOM 1652 O O . PHE A 1 207 ? 22.245 11.389 8.760 1.00 30.53 231 PHE A O 1
ATOM 1660 N N . GLU A 1 208 ? 21.851 13.563 8.325 1.00 32.59 232 GLU A N 1
ATOM 1661 C CA . GLU A 1 208 ? 20.692 13.300 7.462 1.00 34.21 232 GLU A CA 1
ATOM 1662 C C . GLU A 1 208 ? 21.030 12.515 6.200 1.00 33.96 232 GLU A C 1
ATOM 1663 O O . GLU A 1 208 ? 20.139 11.920 5.612 1.00 33.72 232 GLU A O 1
ATOM 1669 N N . SER A 1 209 ? 22.303 12.520 5.791 1.00 34.09 233 SER A N 1
ATOM 1670 C CA A SER A 1 209 ? 22.760 11.775 4.619 0.50 34.67 233 SER A CA 1
ATOM 1671 C CA B SER A 1 209 ? 22.719 11.760 4.612 0.50 33.75 233 SER A CA 1
ATOM 1672 C C . SER A 1 209 ? 23.429 10.463 5.019 1.00 33.83 233 SER A C 1
ATOM 1673 O O . SER A 1 209 ? 23.975 9.771 4.175 1.00 34.70 233 SER A O 1
ATOM 1678 N N . SER A 1 210 ? 23.414 10.132 6.313 1.00 32.97 234 SER A N 1
ATOM 1679 C CA . SER A 1 210 ? 24.060 8.911 6.797 1.00 32.20 234 SER A CA 1
ATOM 1680 C C . SER A 1 210 ? 23.066 7.767 6.943 1.00 32.52 234 SER A C 1
ATOM 1681 O O . SER A 1 210 ? 21.857 7.958 6.839 1.00 31.30 234 SER A O 1
ATOM 1684 N N . ALA A 1 211 ? 23.609 6.588 7.241 1.00 33.75 235 ALA A N 1
ATOM 1685 C CA . ALA A 1 211 ? 22.828 5.367 7.482 1.00 35.51 235 ALA A CA 1
ATOM 1686 C C . ALA A 1 211 ? 21.848 5.534 8.633 1.00 36.17 235 ALA A C 1
ATOM 1687 O O . ALA A 1 211 ? 20.777 4.947 8.626 1.00 37.78 235 ALA A O 1
ATOM 1689 N N . TYR A 1 212 ? 22.215 6.389 9.588 1.00 36.03 236 TYR A N 1
ATOM 1690 C CA . TYR A 1 212 ? 21.464 6.562 10.835 1.00 35.18 236 TYR A CA 1
ATOM 1691 C C . TYR A 1 212 ? 20.336 7.588 10.764 1.00 34.84 236 TYR A C 1
ATOM 1692 O O . TYR A 1 212 ? 19.598 7.773 11.732 1.00 34.46 236 TYR A O 1
ATOM 1701 N N . ALA A 1 213 ? 20.182 8.209 9.600 1.00 36.27 237 ALA A N 1
ATOM 1702 C CA . ALA A 1 213 ? 19.160 9.231 9.373 1.00 36.67 237 ALA A CA 1
ATOM 1703 C C . ALA A 1 213 ? 17.747 8.792 9.740 1.00 37.79 237 ALA A C 1
ATOM 1704 O O . ALA A 1 213 ? 16.960 9.594 10.208 1.00 38.71 237 ALA A O 1
ATOM 1706 N N . SER A 1 214 ? 17.415 7.529 9.527 1.00 40.05 238 SER A N 1
ATOM 1707 C CA . SER A 1 214 ? 16.048 7.067 9.774 1.00 41.76 238 SER A CA 1
ATOM 1708 C C . SER A 1 214 ? 15.820 6.550 11.195 1.00 40.14 238 SER A C 1
ATOM 1709 O O . SER A 1 214 ? 14.692 6.247 11.559 1.00 41.28 238 SER A O 1
ATOM 1712 N N . ASP A 1 215 ? 16.881 6.432 11.980 1.00 38.77 239 ASP A N 1
ATOM 1713 C CA . ASP A 1 215 ? 16.768 5.941 13.345 1.00 38.97 239 ASP A CA 1
ATOM 1714 C C . ASP A 1 215 ? 16.232 7.013 14.286 1.00 37.99 239 ASP A C 1
ATOM 1715 O O . ASP A 1 215 ? 16.417 8.203 14.052 1.00 38.04 239 ASP A O 1
ATOM 1720 N N . LYS A 1 216 ? 15.559 6.580 15.350 1.00 38.36 240 LYS A N 1
ATOM 1721 C CA . LYS A 1 216 ? 15.012 7.505 16.335 1.00 38.45 240 LYS A CA 1
ATOM 1722 C C . LYS A 1 216 ? 16.151 8.170 17.096 1.00 36.03 240 LYS A C 1
ATOM 1723 O O . LYS A 1 216 ? 17.017 7.479 17.645 1.00 34.53 240 LYS A O 1
ATOM 1729 N N . VAL A 1 217 ? 16.159 9.499 17.132 1.00 33.62 241 VAL A N 1
ATOM 1730 C CA . VAL A 1 217 ? 17.207 10.226 17.844 1.00 32.96 241 VAL A CA 1
ATOM 1731 C C . VAL A 1 217 ? 16.842 10.279 19.330 1.00 32.82 241 VAL A C 1
ATOM 1732 O O . VAL A 1 217 ? 15.779 10.761 19.684 1.00 32.38 241 VAL A O 1
ATOM 1736 N N . GLN A 1 218 ? 17.717 9.752 20.181 1.00 32.31 242 GLN A N 1
ATOM 1737 C CA . GLN A 1 218 ? 17.501 9.738 21.620 1.00 33.04 242 GLN A CA 1
ATOM 1738 C C . GLN A 1 218 ? 18.098 10.996 22.228 1.00 32.37 242 GLN A C 1
ATOM 1739 O O . GLN A 1 218 ? 17.493 11.639 23.087 1.00 32.23 242 GLN A O 1
ATOM 1745 N N . SER A 1 219 ? 19.310 11.327 21.794 1.00 30.05 243 SER A N 1
ATOM 1746 C CA . SER A 1 219 ? 19.966 12.508 22.268 1.00 28.82 243 SER A CA 1
ATOM 1747 C C . SER A 1 219 ? 21.106 12.888 21.352 1.00 26.92 243 SER A C 1
ATOM 1748 O O . SER A 1 219 ? 21.605 12.065 20.587 1.00 26.17 243 SER A O 1
ATOM 1751 N N . ILE A 1 220 ? 21.527 14.136 21.472 1.00 25.88 244 ILE A N 1
ATOM 1752 C CA . ILE A 1 220 ? 22.656 14.661 20.733 1.00 25.10 244 ILE A CA 1
ATOM 1753 C C . ILE A 1 220 ? 23.515 15.432 21.693 1.00 25.24 244 ILE A C 1
ATOM 1754 O O . ILE A 1 220 ? 23.023 16.331 22.374 1.00 24.87 244 ILE A O 1
ATOM 1759 N N . TYR A 1 221 ? 24.797 15.097 21.729 1.00 25.85 245 TYR A N 1
ATOM 1760 C CA . TYR A 1 221 ? 25.757 15.750 22.592 1.00 27.28 245 TYR A CA 1
ATOM 1761 C C . TYR A 1 221 ? 26.899 16.373 21.802 1.00 27.20 245 TYR A C 1
ATOM 1762 O O . TYR A 1 221 ? 27.275 15.847 20.762 1.00 28.38 245 TYR A O 1
ATOM 1771 N N . THR A 1 222 ? 27.419 17.500 22.266 1.00 26.62 246 THR A N 1
ATOM 1772 C CA . THR A 1 222 ? 28.651 18.028 21.729 1.00 27.98 246 THR A CA 1
ATOM 1773 C C . THR A 1 222 ? 29.695 17.494 22.687 1.00 27.39 246 THR A C 1
ATOM 1774 O O . THR A 1 222 ? 29.438 17.419 23.888 1.00 26.70 246 THR A O 1
ATOM 1778 N N . LEU A 1 223 ? 30.854 17.121 22.160 1.00 26.88 247 LEU A N 1
ATOM 1779 C CA . LEU A 1 223 ? 31.998 16.680 22.953 1.00 27.50 247 LEU A CA 1
ATOM 1780 C C . LEU A 1 223 ? 33.210 17.464 22.473 1.00 27.66 247 LEU A C 1
ATOM 1781 O O . LEU A 1 223 ? 33.490 17.481 21.273 1.00 28.23 247 LEU A O 1
ATOM 1786 N N . LEU A 1 224 ? 33.885 18.146 23.393 1.00 26.94 248 LEU A N 1
ATOM 1787 C CA . LEU A 1 224 ? 35.105 18.877 23.088 1.00 29.24 248 LEU A CA 1
ATOM 1788 C C . LEU A 1 224 ? 36.238 18.228 23.870 1.00 30.14 248 LEU A C 1
ATOM 1789 O O . LEU A 1 224 ? 36.083 17.936 25.057 1.00 29.05 248 LEU A O 1
ATOM 1794 N N . ASN A 1 225 ? 37.354 17.959 23.199 1.00 31.66 249 ASN A N 1
ATOM 1795 C CA . ASN A 1 225 ? 38.517 17.371 23.854 1.00 33.16 249 ASN A CA 1
ATOM 1796 C C . ASN A 1 225 ? 39.798 17.743 23.093 1.00 35.30 249 ASN A C 1
ATOM 1797 O O . ASN A 1 225 ? 39.759 18.575 22.184 1.00 35.77 249 ASN A O 1
ATOM 1802 N N . ALA A 1 226 ? 40.925 17.160 23.493 1.00 37.30 250 ALA A N 1
ATOM 1803 C CA . ALA A 1 226 ? 42.221 17.440 22.867 1.00 38.67 250 ALA A CA 1
ATOM 1804 C C . ALA A 1 226 ? 42.189 17.260 21.356 1.00 39.38 250 ALA A C 1
ATOM 1805 O O . ALA A 1 226 ? 42.872 17.973 20.638 1.00 41.12 250 ALA A O 1
ATOM 1807 N N . ASN A 1 227 ? 41.365 16.336 20.877 1.00 40.17 251 ASN A N 1
ATOM 1808 C CA . ASN A 1 227 ? 41.265 16.050 19.446 1.00 40.23 251 ASN A CA 1
ATOM 1809 C C . ASN A 1 227 ? 40.337 16.963 18.643 1.00 38.21 251 ASN A C 1
ATOM 1810 O O . ASN A 1 227 ? 40.297 16.850 17.421 1.00 39.67 251 ASN A O 1
ATOM 1815 N N . GLY A 1 228 ? 39.600 17.851 19.300 1.00 35.37 252 GLY A N 1
ATOM 1816 C CA . GLY A 1 228 ? 38.712 18.772 18.591 1.00 34.02 252 GLY A CA 1
ATOM 1817 C C . GLY A 1 228 ? 37.280 18.736 19.071 1.00 32.32 252 GLY A C 1
ATOM 1818 O O . GLY A 1 228 ? 37.023 18.397 20.227 1.00 32.07 252 GLY A O 1
ATOM 1819 N N . THR A 1 229 ? 36.357 19.072 18.167 1.00 30.06 253 THR A N 1
ATOM 1820 C CA . THR A 1 229 ? 34.926 19.137 18.465 1.00 28.20 253 THR A CA 1
ATOM 1821 C C . THR A 1 229 ? 34.196 18.014 17.747 1.00 27.33 253 THR A C 1
ATOM 1822 O O . THR A 1 229 ? 34.433 17.760 16.559 1.00 27.61 253 THR A O 1
ATOM 1826 N N . PHE A 1 230 ? 33.296 17.347 18.463 1.00 26.22 254 PHE A N 1
ATOM 1827 C CA . PHE A 1 230 ? 32.528 16.238 17.917 1.00 26.02 254 PHE A CA 1
ATOM 1828 C C . PHE A 1 230 ? 31.069 16.304 18.306 1.00 25.04 254 PHE A C 1
ATOM 1829 O O . PHE A 1 230 ? 30.704 16.934 19.307 1.00 25.02 254 PHE A O 1
ATOM 1837 N N . TYR A 1 231 ? 30.241 15.624 17.520 1.00 24.37 255 TYR A N 1
ATOM 1838 C CA . TYR A 1 231 ? 28.802 15.566 17.750 1.00 24.63 255 TYR A CA 1
ATOM 1839 C C . TYR A 1 231 ? 28.395 14.108 17.832 1.00 25.21 255 TYR A C 1
ATOM 1840 O O . TYR A 1 231 ? 28.592 13.328 16.879 1.00 25.32 255 TYR A O 1
ATOM 1849 N N . LEU A 1 232 ? 27.856 13.743 18.986 1.00 24.79 256 LEU A N 1
ATOM 1850 C CA . LEU A 1 232 ? 27.460 12.378 19.280 1.00 25.95 256 LEU A CA 1
ATOM 1851 C C . LEU A 1 232 ? 25.958 12.227 19.204 1.00 25.79 256 LEU A C 1
ATOM 1852 O O . LEU A 1 232 ? 25.233 12.791 20.026 1.00 24.89 256 LEU A O 1
ATOM 1857 N N . PHE A 1 233 ? 25.508 11.485 18.206 1.00 25.61 257 PHE A N 1
ATOM 1858 C CA . PHE A 1 233 ? 24.106 11.212 18.000 1.00 26.98 257 PHE A CA 1
ATOM 1859 C C . PHE A 1 233 ? 23.830 9.829 18.557 1.00 28.61 257 PHE A C 1
ATOM 1860 O O . PHE A 1 233 ? 24.355 8.823 18.030 1.00 27.63 257 PHE A O 1
ATOM 1868 N N . LYS A 1 234 ? 23.056 9.775 19.639 1.00 29.91 258 LYS A N 1
ATOM 1869 C CA . LYS A 1 234 ? 22.605 8.509 20.197 1.00 30.86 258 LYS A CA 1
ATOM 1870 C C . LYS A 1 234 ? 21.278 8.238 19.543 1.00 30.06 258 LYS A C 1
ATOM 1871 O O . LYS A 1 234 ? 20.319 8.989 19.749 1.00 29.89 258 LYS A O 1
ATOM 1877 N N . VAL A 1 235 ? 21.224 7.183 18.739 1.00 29.93 259 VAL A N 1
ATOM 1878 C CA . VAL A 1 235 ? 20.013 6.810 18.030 1.00 30.52 259 VAL A CA 1
ATOM 1879 C C . VAL A 1 235 ? 19.578 5.395 18.429 1.00 31.36 259 VAL A C 1
ATOM 1880 O O . VAL A 1 235 ? 20.355 4.647 19.033 1.00 31.28 259 VAL A O 1
ATOM 1884 N N . SER A 1 236 ? 18.343 5.026 18.102 1.00 31.77 260 SER A N 1
ATOM 1885 C CA . SER A 1 236 ? 17.851 3.701 18.482 1.00 33.32 260 SER A CA 1
ATOM 1886 C C . SER A 1 236 ? 17.044 3.068 17.371 1.00 34.01 260 SER A C 1
ATOM 1887 O O . SER A 1 236 ? 16.566 3.745 16.459 1.00 32.83 260 SER A O 1
ATOM 1890 N N . HIS A 1 237 ? 16.958 1.744 17.444 1.00 35.03 261 HIS A N 1
ATOM 1891 C CA . HIS A 1 237 ? 16.193 0.931 16.504 1.00 36.20 261 HIS A CA 1
ATOM 1892 C C . HIS A 1 237 ? 15.919 -0.414 17.182 1.00 36.66 261 HIS A C 1
ATOM 1893 O O . HIS A 1 237 ? 16.808 -0.970 17.835 1.00 36.46 261 HIS A O 1
ATOM 1900 N N . ASN A 1 238 ? 14.691 -0.913 17.077 1.00 38.84 262 ASN A N 1
ATOM 1901 C CA . ASN A 1 238 ? 14.307 -2.163 17.776 1.00 40.37 262 ASN A CA 1
ATOM 1902 C C . ASN A 1 238 ? 14.739 -2.151 19.247 1.00 40.46 262 ASN A C 1
ATOM 1903 O O . ASN A 1 238 ? 15.174 -3.167 19.786 1.00 40.08 262 ASN A O 1
ATOM 1908 N N . GLY A 1 239 ? 14.662 -0.981 19.879 1.00 40.32 263 GLY A N 1
ATOM 1909 C CA . GLY A 1 239 ? 15.032 -0.845 21.283 1.00 41.70 263 GLY A CA 1
ATOM 1910 C C . GLY A 1 239 ? 16.516 -0.944 21.604 1.00 43.82 263 GLY A C 1
ATOM 1911 O O . GLY A 1 239 ? 16.879 -1.021 22.774 1.00 45.16 263 GLY A O 1
ATOM 1912 N N . GLN A 1 240 ? 17.375 -0.945 20.582 1.00 45.16 264 GLN A N 1
ATOM 1913 C CA . GLN A 1 240 ? 18.829 -0.990 20.775 1.00 46.02 264 GLN A CA 1
ATOM 1914 C C . GLN A 1 240 ? 19.414 0.399 20.505 1.00 43.43 264 GLN A C 1
ATOM 1915 O O . GLN A 1 240 ? 19.008 1.055 19.549 1.00 39.17 264 GLN A O 1
ATOM 1921 N N . ASP A 1 241 ? 20.363 0.828 21.336 1.00 42.82 265 ASP A N 1
ATOM 1922 C CA . ASP A 1 241 ? 20.998 2.141 21.193 1.00 43.15 265 ASP A CA 1
ATOM 1923 C C . ASP A 1 241 ? 22.398 2.077 20.562 1.00 42.57 265 ASP A C 1
ATOM 1924 O O . ASP A 1 241 ? 23.152 1.132 20.793 1.00 41.36 265 ASP A O 1
ATOM 1929 N N . LYS A 1 242 ? 22.722 3.090 19.756 1.00 40.17 266 LYS A N 1
ATOM 1930 C CA . LYS A 1 242 ? 24.047 3.244 19.153 1.00 39.17 266 LYS A CA 1
ATOM 1931 C C . LYS A 1 242 ? 24.413 4.700 19.188 1.00 35.65 266 LYS A C 1
ATOM 1932 O O . LYS A 1 242 ? 23.584 5.539 18.849 1.00 33.59 266 LYS A O 1
ATOM 1938 N N . THR A 1 243 ? 25.641 5.011 19.576 1.00 34.20 267 THR A N 1
ATOM 1939 C CA . THR A 1 243 ? 26.102 6.392 19.548 1.00 32.87 267 THR A CA 1
ATOM 1940 C C . THR A 1 243 ? 27.050 6.590 18.353 1.00 32.48 267 THR A C 1
ATOM 1941 O O . THR A 1 243 ? 28.136 6.002 18.302 1.00 32.16 267 THR A O 1
ATOM 1945 N N . ILE A 1 244 ? 26.636 7.430 17.407 1.00 30.64 268 ILE A N 1
ATOM 1946 C CA . ILE A 1 244 ? 27.437 7.718 16.211 1.00 30.67 268 ILE A CA 1
ATOM 1947 C C . ILE A 1 244 ? 28.118 9.080 16.380 1.00 28.94 268 ILE A C 1
ATOM 1948 O O . ILE A 1 244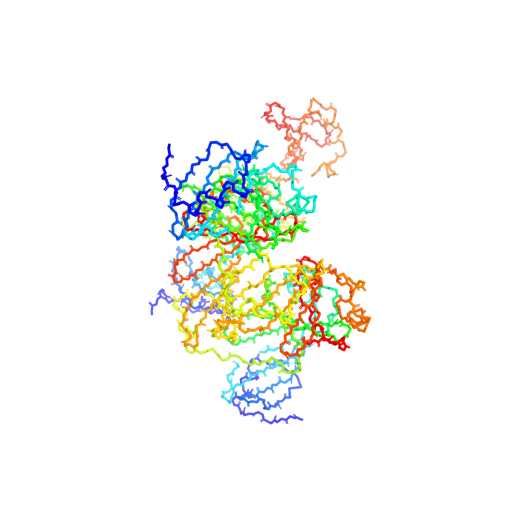 ? 27.457 10.081 16.666 1.00 26.62 268 ILE A O 1
ATOM 1953 N N . THR A 1 245 ? 29.440 9.100 16.247 1.00 27.69 269 THR A N 1
ATOM 1954 C CA . THR A 1 245 ? 30.230 10.319 16.399 1.00 26.87 269 THR A CA 1
ATOM 1955 C C . THR A 1 245 ? 30.537 10.970 15.045 1.00 25.93 269 THR A C 1
ATOM 1956 O O . THR A 1 245 ? 31.056 10.314 14.123 1.00 25.47 269 THR A O 1
ATOM 1960 N N . PHE A 1 246 ? 30.196 12.248 14.929 1.00 24.59 270 PHE A N 1
ATOM 1961 C CA . PHE A 1 246 ? 30.477 13.037 13.733 1.00 24.63 270 PHE A CA 1
ATOM 1962 C C . PHE A 1 246 ? 31.497 14.118 14.045 1.00 24.13 270 PHE A C 1
ATOM 1963 O O . PHE A 1 246 ? 31.465 14.683 15.134 1.00 24.31 270 PHE A O 1
ATOM 1971 N N . ASP A 1 247 ? 32.376 14.422 13.092 1.00 24.61 271 ASP A N 1
ATOM 1972 C CA . ASP A 1 247 ? 33.368 15.491 13.262 1.00 24.71 271 ASP A CA 1
ATOM 1973 C C . ASP A 1 247 ? 32.760 16.812 12.774 1.00 24.49 271 ASP A C 1
ATOM 1974 O O . ASP A 1 247 ? 31.590 16.849 12.380 1.00 24.69 271 ASP A O 1
ATOM 1979 N N . VAL A 1 248 ? 33.548 17.880 12.781 1.00 24.91 272 VAL A N 1
ATOM 1980 C CA . VAL A 1 248 ? 33.053 19.209 12.398 1.00 25.11 272 VAL A CA 1
ATOM 1981 C C . VAL A 1 248 ? 32.679 19.354 10.927 1.00 25.80 272 VAL A C 1
ATOM 1982 O O . VAL A 1 248 ? 32.075 20.354 10.579 1.00 26.25 272 VAL A O 1
ATOM 1986 N N . PHE A 1 249 ? 33.039 18.390 10.071 1.00 26.39 273 PHE A N 1
ATOM 1987 C CA . PHE A 1 249 ? 32.593 18.396 8.670 1.00 26.66 273 PHE A CA 1
ATOM 1988 C C . PHE A 1 249 ? 31.369 17.516 8.445 1.00 25.96 273 PHE A C 1
ATOM 1989 O O . PHE A 1 249 ? 30.954 17.320 7.306 1.00 26.31 273 PHE A O 1
ATOM 1997 N N . GLY A 1 250 ? 30.801 16.968 9.512 1.00 25.52 274 GLY A N 1
ATOM 1998 C CA . GLY A 1 250 ? 29.647 16.092 9.375 1.00 25.54 274 GLY A CA 1
ATOM 1999 C C . GLY A 1 250 ? 29.978 14.699 8.850 1.00 25.51 274 GLY A C 1
ATOM 2000 O O . GLY A 1 250 ? 29.125 14.057 8.259 1.00 25.54 274 GLY A O 1
ATOM 2001 N N . ASN A 1 251 ? 31.212 14.250 9.074 1.00 25.62 275 ASN A N 1
ATOM 2002 C CA . ASN A 1 251 ? 31.677 12.920 8.683 1.00 27.52 275 ASN A CA 1
ATOM 2003 C C . ASN A 1 251 ? 31.799 12.023 9.901 1.00 27.92 275 ASN A C 1
ATOM 2004 O O . ASN A 1 251 ? 32.218 12.471 10.968 1.00 27.68 275 ASN A O 1
ATOM 2009 N N . ILE A 1 252 ? 31.444 10.757 9.725 1.00 29.07 276 ILE A N 1
ATOM 2010 C CA . ILE A 1 252 ? 31.459 9.791 10.821 1.00 30.19 276 ILE A CA 1
ATOM 2011 C C . ILE A 1 252 ? 32.882 9.476 11.173 1.00 31.01 276 ILE A C 1
ATOM 2012 O O . ILE A 1 252 ? 33.681 9.235 10.297 1.00 30.90 276 ILE A O 1
ATOM 2017 N N . VAL A 1 253 ? 33.219 9.518 12.448 1.00 33.19 277 VAL A N 1
ATOM 2018 C CA . VAL A 1 253 ? 34.574 9.156 12.867 1.00 37.92 277 VAL A CA 1
ATOM 2019 C C . VAL A 1 253 ? 34.512 7.883 13.717 1.00 41.90 277 VAL A C 1
ATOM 2020 O O . VAL A 1 253 ? 33.481 7.517 14.307 1.00 43.12 277 VAL A O 1
ATOM 2025 N N . GLN B 1 5 ? 45.803 -20.756 -12.688 1.00 71.78 29 GLN B N 1
ATOM 2026 C CA . GLN B 1 5 ? 45.707 -19.471 -11.937 1.00 69.65 29 GLN B CA 1
ATOM 2027 C C . GLN B 1 5 ? 46.159 -19.618 -10.473 1.00 66.25 29 GLN B C 1
ATOM 2028 O O . GLN B 1 5 ? 46.013 -20.683 -9.873 1.00 64.05 29 GLN B O 1
ATOM 2034 N N . GLY B 1 6 ? 46.701 -18.538 -9.911 1.00 62.63 30 GLY B N 1
ATOM 2035 C CA . GLY B 1 6 ? 47.216 -18.547 -8.549 1.00 59.39 30 GLY B CA 1
ATOM 2036 C C . GLY B 1 6 ? 48.582 -19.208 -8.476 1.00 57.33 30 GLY B C 1
ATOM 2037 N N . ILE B 1 7 ? 48.869 -19.821 -7.329 1.00 53.66 31 ILE B N 1
ATOM 2038 C CA . ILE B 1 7 ? 50.161 -20.474 -7.121 1.00 54.58 31 ILE B CA 1
ATOM 2039 C C . ILE B 1 7 ? 49.979 -21.966 -6.873 1.00 53.59 31 ILE B C 1
ATOM 2040 O O . ILE B 1 7 ? 48.859 -22.437 -6.708 1.00 52.10 31 ILE B O 1
ATOM 2045 N N . ILE B 1 8 ? 51.090 -22.697 -6.891 1.00 54.59 32 ILE B N 1
ATOM 2046 C CA . ILE B 1 8 ? 51.090 -24.136 -6.685 1.00 55.69 32 ILE B CA 1
ATOM 2047 C C . ILE B 1 8 ? 51.293 -24.419 -5.207 1.00 56.62 32 ILE B C 1
ATOM 2048 O O . ILE B 1 8 ? 52.305 -24.011 -4.635 1.00 58.21 32 ILE B O 1
ATOM 2053 N N . PRO B 1 9 ? 50.340 -25.119 -4.577 1.00 55.37 33 PRO B N 1
ATOM 2054 C CA . PRO B 1 9 ? 50.500 -25.412 -3.160 1.00 56.25 33 PRO B CA 1
ATOM 2055 C C . PRO B 1 9 ? 51.564 -26.475 -2.913 1.00 57.29 33 PRO B C 1
ATOM 2056 O O . PRO B 1 9 ? 51.814 -27.295 -3.791 1.00 58.94 33 PRO B O 1
ATOM 2060 N N . LEU B 1 10 ? 52.177 -26.446 -1.729 1.00 57.73 34 LEU B N 1
ATOM 2061 C CA . LEU B 1 10 ? 53.151 -27.453 -1.347 1.00 58.38 34 LEU B CA 1
ATOM 2062 C C . LEU B 1 10 ? 52.402 -28.775 -1.304 1.00 58.76 34 LEU B C 1
ATOM 2063 O O . LEU B 1 10 ? 51.213 -28.790 -0.998 1.00 58.38 34 LEU B O 1
ATOM 2068 N N . PRO B 1 11 ? 53.083 -29.894 -1.598 1.00 60.24 35 PRO B N 1
ATOM 2069 C CA . PRO B 1 11 ? 52.401 -31.207 -1.625 1.00 59.90 35 PRO B CA 1
ATOM 2070 C C . PRO B 1 11 ? 51.565 -31.586 -0.379 1.00 58.26 35 PRO B C 1
ATOM 2071 O O . PRO B 1 11 ? 50.519 -32.218 -0.541 1.00 57.95 35 PRO B O 1
ATOM 2075 N N . PRO B 1 12 ? 52.022 -31.232 0.846 1.00 56.71 36 PRO B N 1
ATOM 2076 C CA . PRO B 1 12 ? 51.215 -31.566 2.030 1.00 54.58 36 PRO B CA 1
ATOM 2077 C C . PRO B 1 12 ? 49.914 -30.757 2.106 1.00 52.07 36 PRO B C 1
ATOM 2078 O O . PRO B 1 12 ? 48.908 -31.257 2.616 1.00 50.50 36 PRO B O 1
ATOM 2082 N N . VAL B 1 13 ? 49.955 -29.511 1.631 1.00 50.84 37 VAL B N 1
ATOM 2083 C CA . VAL B 1 13 ? 48.763 -28.663 1.566 1.00 48.46 37 VAL B CA 1
ATOM 2084 C C . VAL B 1 13 ? 47.814 -29.245 0.534 1.00 48.27 37 VAL B C 1
ATOM 2085 O O . VAL B 1 13 ? 46.629 -29.422 0.801 1.00 47.21 37 VAL B O 1
ATOM 2089 N N . GLU B 1 14 ? 48.349 -29.577 -0.640 1.00 51.04 38 GLU B N 1
ATOM 2090 C CA . GLU B 1 14 ? 47.543 -30.149 -1.722 1.00 51.87 38 GLU B CA 1
ATOM 2091 C C . GLU B 1 14 ? 46.812 -31.421 -1.292 1.00 51.32 38 GLU B C 1
ATOM 2092 O O . GLU B 1 14 ? 45.628 -31.589 -1.593 1.00 49.19 38 GLU B O 1
ATOM 2098 N N . ASN B 1 15 ? 47.518 -32.315 -0.597 1.00 52.98 39 ASN B N 1
ATOM 2099 C CA . ASN B 1 15 ? 46.925 -33.582 -0.139 1.00 52.84 39 ASN B CA 1
ATOM 2100 C C . ASN B 1 15 ? 45.868 -33.375 0.922 1.00 48.70 39 ASN B C 1
ATOM 2101 O O . ASN B 1 15 ? 44.830 -34.039 0.906 1.00 47.57 39 ASN B O 1
ATOM 2106 N N . ALA B 1 16 ? 46.147 -32.480 1.870 1.00 46.68 40 ALA B N 1
ATOM 2107 C CA . ALA B 1 16 ? 45.175 -32.169 2.924 1.00 44.23 40 ALA B CA 1
ATOM 2108 C C . ALA B 1 16 ? 43.927 -31.564 2.292 1.00 41.32 40 ALA B C 1
ATOM 2109 O O . ALA B 1 16 ? 42.802 -31.913 2.659 1.00 39.38 40 ALA B O 1
ATOM 2111 N N . PHE B 1 17 ? 44.132 -30.685 1.314 1.00 40.20 41 PHE B N 1
ATOM 2112 C CA . PHE B 1 17 ? 43.009 -30.047 0.638 1.00 39.89 41 PHE B CA 1
ATOM 2113 C C . PHE B 1 17 ? 42.146 -31.071 -0.096 1.00 40.34 41 PHE B C 1
ATOM 2114 O O . PHE B 1 17 ? 40.927 -31.086 0.062 1.00 38.34 41 PHE B O 1
ATOM 2122 N N . GLN B 1 18 ? 42.781 -31.937 -0.886 1.00 42.84 42 GLN B N 1
ATOM 2123 C CA . GLN B 1 18 ? 42.030 -32.944 -1.653 1.00 43.78 42 GLN B CA 1
ATOM 2124 C C . GLN B 1 18 ? 41.357 -33.960 -0.745 1.00 43.76 42 GLN B C 1
ATOM 2125 O O . GLN B 1 18 ? 40.235 -34.382 -1.032 1.00 43.53 42 GLN B O 1
ATOM 2131 N N . GLU B 1 19 ? 42.012 -34.310 0.365 1.00 43.30 43 GLU B N 1
ATOM 2132 C CA . GLU B 1 19 ? 41.438 -35.248 1.326 1.00 43.75 43 GLU B CA 1
ATOM 2133 C C . GLU B 1 19 ? 40.215 -34.645 1.995 1.00 42.86 43 GLU B C 1
ATOM 2134 O O . GLU B 1 19 ? 39.188 -35.315 2.119 1.00 43.82 43 GLU B O 1
ATOM 2136 N N . LYS B 1 20 ? 40.321 -33.387 2.431 1.00 40.87 44 LYS B N 1
ATOM 2137 C CA . LYS B 1 20 ? 39.205 -32.736 3.118 1.00 39.84 44 LYS B CA 1
ATOM 2138 C C . LYS B 1 20 ? 38.085 -32.313 2.160 1.00 37.91 44 LYS B C 1
ATOM 2139 O O . LYS B 1 20 ? 36.919 -32.408 2.506 1.00 36.44 44 LYS B O 1
ATOM 2145 N N . TYR B 1 21 ? 38.437 -31.853 0.966 1.00 37.85 45 TYR B N 1
ATOM 2146 C CA . TYR B 1 21 ? 37.432 -31.418 -0.005 1.00 38.47 45 TYR B CA 1
ATOM 2147 C C . TYR B 1 21 ? 37.562 -32.191 -1.325 1.00 40.88 45 TYR B C 1
ATOM 2148 O O . TYR B 1 21 ? 37.992 -31.633 -2.350 1.00 40.34 45 TYR B O 1
ATOM 2157 N N . PRO B 1 22 ? 37.179 -33.483 -1.309 1.00 43.35 46 PRO B N 1
ATOM 2158 C CA . PRO B 1 22 ? 37.323 -34.308 -2.517 1.00 44.69 46 PRO B CA 1
ATOM 2159 C C . PRO B 1 22 ? 36.541 -33.796 -3.734 1.00 45.04 46 PRO B C 1
ATOM 2160 O O . PRO B 1 22 ? 36.980 -34.024 -4.854 1.00 46.80 46 PRO B O 1
ATOM 2164 N N . ASP B 1 23 ? 35.422 -33.101 -3.521 1.00 44.91 47 ASP B N 1
ATOM 2165 C CA . ASP B 1 23 ? 34.593 -32.616 -4.635 1.00 45.05 47 ASP B CA 1
ATOM 2166 C C . ASP B 1 23 ? 34.819 -31.145 -5.023 1.00 41.62 47 ASP B C 1
ATOM 2167 O O . ASP B 1 23 ? 34.035 -30.570 -5.774 1.00 41.12 47 ASP B O 1
ATOM 2172 N N . ALA B 1 24 ? 35.896 -30.546 -4.540 1.00 39.49 48 ALA B N 1
ATOM 2173 C CA . ALA B 1 24 ? 36.187 -29.157 -4.843 1.00 39.04 48 ALA B CA 1
ATOM 2174 C C . ALA B 1 24 ? 36.357 -28.941 -6.348 1.00 40.03 48 ALA B C 1
ATOM 2175 O O . ALA B 1 24 ? 36.923 -29.800 -7.031 1.00 40.23 48 ALA B O 1
ATOM 2177 N N . LYS B 1 25 ? 35.853 -27.817 -6.863 1.00 39.20 49 LYS B N 1
ATOM 2178 C CA . LYS B 1 25 ? 36.036 -27.451 -8.273 1.00 40.81 49 LYS B CA 1
ATOM 2179 C C . LYS B 1 25 ? 36.676 -26.072 -8.375 1.00 40.42 49 LYS B C 1
ATOM 2180 O O . LYS B 1 25 ? 36.436 -25.199 -7.526 1.00 37.69 49 LYS B O 1
ATOM 2186 N N . ASN B 1 26 ? 37.493 -25.888 -9.414 1.00 40.61 50 ASN B N 1
ATOM 2187 C CA . ASN B 1 26 ? 38.166 -24.619 -9.703 1.00 41.05 50 ASN B CA 1
ATOM 2188 C C . ASN B 1 26 ? 39.005 -24.040 -8.543 1.00 39.82 50 ASN B C 1
ATOM 2189 O O . ASN B 1 26 ? 39.035 -22.822 -8.347 1.00 39.83 50 ASN B O 1
ATOM 2194 N N . PRO B 1 27 ? 39.699 -24.892 -7.780 1.00 37.98 51 PRO B N 1
ATOM 2195 C CA . PRO B 1 27 ? 40.456 -24.316 -6.661 1.00 37.60 51 PRO B CA 1
ATOM 2196 C C . PRO B 1 27 ? 41.557 -23.352 -7.105 1.00 38.11 51 PRO B C 1
ATOM 2197 O O . PRO B 1 27 ? 42.200 -23.584 -8.125 1.00 39.48 51 PRO B O 1
ATOM 2201 N N . VAL B 1 28 ? 41.746 -22.274 -6.353 1.00 37.22 52 VAL B N 1
ATOM 2202 C CA . VAL B 1 28 ? 42.801 -21.307 -6.619 1.00 37.76 52 VAL B CA 1
ATOM 2203 C C . VAL B 1 28 ? 43.513 -21.030 -5.306 1.00 37.45 52 VAL B C 1
ATOM 2204 O O . VAL B 1 28 ? 42.890 -20.587 -4.338 1.00 36.36 52 VAL B O 1
ATOM 2208 N N . PHE B 1 29 ? 44.808 -21.320 -5.260 1.00 38.82 53 PHE B N 1
ATOM 2209 C CA . PHE B 1 29 ? 45.609 -21.085 -4.057 1.00 40.21 53 PHE B CA 1
ATOM 2210 C C . PHE B 1 29 ? 46.371 -19.772 -4.097 1.00 41.78 53 PHE B C 1
ATOM 2211 O O . PHE B 1 29 ? 46.766 -19.301 -5.163 1.00 43.34 53 PHE B O 1
ATOM 2219 N N . GLU B 1 30 ? 46.562 -19.196 -2.916 1.00 41.44 54 GLU B N 1
ATOM 2220 C CA . GLU B 1 30 ? 47.383 -18.019 -2.713 1.00 43.34 54 GLU B CA 1
ATOM 2221 C C . GLU B 1 30 ? 48.020 -18.163 -1.347 1.00 43.69 54 GLU B C 1
ATOM 2222 O O . GLU B 1 30 ? 47.611 -19.011 -0.548 1.00 43.94 54 GLU B O 1
ATOM 2228 N N . ILE B 1 31 ? 49.030 -17.346 -1.076 1.00 44.77 55 ILE B N 1
ATOM 2229 C CA . ILE B 1 31 ? 49.637 -17.307 0.245 1.00 44.80 55 ILE B CA 1
ATOM 2230 C C . ILE B 1 31 ? 49.205 -15.985 0.852 1.00 44.15 55 ILE B C 1
ATOM 2231 O O . ILE B 1 31 ? 49.280 -14.945 0.202 1.00 43.30 55 ILE B O 1
ATOM 2236 N N . GLU B 1 32 ? 48.696 -16.050 2.078 1.00 44.23 56 GLU B N 1
ATOM 2237 C CA . GLU B 1 32 ? 48.260 -14.879 2.820 1.00 44.95 56 GLU B CA 1
ATOM 2238 C C . GLU B 1 32 ? 48.753 -15.049 4.249 1.00 45.48 56 GLU B C 1
ATOM 2239 O O . GLU B 1 32 ? 48.288 -15.927 4.989 1.00 43.98 56 GLU B O 1
ATOM 2245 N N . GLY B 1 33 ? 49.724 -14.219 4.618 1.00 46.56 57 GLY B N 1
ATOM 2246 C CA . GLY B 1 33 ? 50.345 -14.307 5.922 1.00 47.03 57 GLY B CA 1
ATOM 2247 C C . GLY B 1 33 ? 51.042 -15.646 6.044 1.00 47.61 57 GLY B C 1
ATOM 2248 O O . GLY B 1 33 ? 51.781 -16.065 5.146 1.00 47.31 57 GLY B O 1
ATOM 2249 N N . ASN B 1 34 ? 50.768 -16.339 7.141 1.00 47.05 58 ASN B N 1
ATOM 2250 C CA . ASN B 1 34 ? 51.396 -17.623 7.412 1.00 48.69 58 ASN B CA 1
ATOM 2251 C C . ASN B 1 34 ? 50.639 -18.815 6.859 1.00 46.45 58 ASN B C 1
ATOM 2252 O O . ASN B 1 34 ? 50.945 -19.947 7.224 1.00 45.82 58 ASN B O 1
ATOM 2257 N N . TYR B 1 35 ? 49.679 -18.581 5.962 1.00 43.98 59 TYR B N 1
ATOM 2258 C CA . TYR B 1 35 ? 48.829 -19.664 5.484 1.00 42.71 59 TYR B CA 1
ATOM 2259 C C . TYR B 1 35 ? 48.670 -19.766 3.975 1.00 43.42 59 TYR B C 1
ATOM 2260 O O . TYR B 1 35 ? 48.818 -18.775 3.248 1.00 43.07 59 TYR B O 1
ATOM 2269 N N . TYR B 1 36 ? 48.389 -20.990 3.525 1.00 42.51 60 TYR B N 1
ATOM 2270 C CA . TYR B 1 36 ? 47.998 -21.248 2.152 1.00 42.42 60 TYR B CA 1
ATOM 2271 C C . TYR B 1 36 ? 46.492 -21.154 2.193 1.00 39.24 60 TYR B C 1
ATOM 2272 O O . TYR B 1 36 ? 45.851 -21.827 2.999 1.00 38.50 60 TYR B O 1
ATOM 2281 N N . VAL B 1 37 ? 45.937 -20.273 1.367 1.00 37.84 61 VAL B N 1
ATOM 2282 C CA . VAL B 1 37 ? 44.497 -20.033 1.321 1.00 35.39 61 VAL B CA 1
ATOM 2283 C C . VAL B 1 37 ? 43.952 -20.454 -0.020 1.00 34.97 61 VAL B C 1
ATOM 2284 O O . VAL B 1 37 ? 44.515 -20.103 -1.066 1.00 36.01 61 VAL B O 1
ATOM 2288 N N . VAL B 1 38 ? 42.847 -21.198 -0.012 1.00 34.04 62 VAL B N 1
ATOM 2289 C CA . VAL B 1 38 ? 42.286 -21.677 -1.264 1.00 32.58 62 VAL B CA 1
ATOM 2290 C C . VAL B 1 38 ? 40.821 -21.321 -1.390 1.00 31.48 62 VAL B C 1
ATOM 2291 O O . VAL B 1 38 ? 40.025 -21.561 -0.477 1.00 29.65 62 VAL B O 1
ATOM 2295 N N . ASP B 1 39 ? 40.520 -20.738 -2.551 1.00 30.50 63 ASP B N 1
ATOM 2296 C CA A ASP B 1 39 ? 39.166 -20.354 -2.935 0.50 29.47 63 ASP B CA 1
ATOM 2297 C CA B ASP B 1 39 ? 39.193 -20.337 -2.952 0.50 30.53 63 ASP B CA 1
ATOM 2298 C C . ASP B 1 39 ? 38.650 -21.411 -3.896 1.00 29.90 63 ASP B C 1
ATOM 2299 O O . ASP B 1 39 ? 39.335 -21.789 -4.847 1.00 30.12 63 ASP B O 1
ATOM 2308 N N . PHE B 1 40 ? 37.448 -21.920 -3.655 1.00 29.04 64 PHE B N 1
ATOM 2309 C CA . PHE B 1 40 ? 36.909 -22.965 -4.535 1.00 29.10 64 PHE B CA 1
ATOM 2310 C C . PHE B 1 40 ? 35.406 -23.102 -4.505 1.00 28.39 64 PHE B C 1
ATOM 2311 O O . PHE B 1 40 ? 34.735 -22.592 -3.619 1.00 28.68 64 PHE B O 1
ATOM 2319 N N . ASN B 1 41 ? 34.892 -23.817 -5.492 1.00 28.25 65 ASN B N 1
ATOM 2320 C CA . ASN B 1 41 ? 33.487 -24.142 -5.569 1.00 28.53 65 ASN B CA 1
ATOM 2321 C C . ASN B 1 41 ? 33.261 -25.448 -4.827 1.00 29.42 65 ASN B C 1
ATOM 2322 O O . ASN B 1 41 ? 33.789 -26.502 -5.217 1.00 29.65 65 ASN B O 1
ATOM 2327 N N . ASN B 1 42 ? 32.476 -25.399 -3.761 1.00 29.99 66 ASN B N 1
ATOM 2328 C CA . ASN B 1 42 ? 32.186 -26.603 -3.016 1.00 31.51 66 ASN B CA 1
ATOM 2329 C C . ASN B 1 42 ? 30.712 -26.893 -3.037 1.00 30.96 66 ASN B C 1
ATOM 2330 O O . ASN B 1 42 ? 29.944 -26.280 -2.298 1.00 29.71 66 ASN B O 1
ATOM 2335 N N . GLY B 1 43 ? 30.318 -27.804 -3.917 1.00 30.78 67 GLY B N 1
ATOM 2336 C CA . GLY B 1 43 ? 28.935 -28.212 -4.043 1.00 30.11 67 GLY B CA 1
ATOM 2337 C C . GLY B 1 43 ? 27.986 -27.084 -4.369 1.00 29.36 67 GLY B C 1
ATOM 2338 O O . GLY B 1 43 ? 26.848 -27.091 -3.911 1.00 29.20 67 GLY B O 1
ATOM 2339 N N . GLY B 1 44 ? 28.443 -26.109 -5.148 1.00 28.42 68 GLY B N 1
ATOM 2340 C CA . GLY B 1 44 ? 27.588 -25.003 -5.557 1.00 28.44 68 GLY B CA 1
ATOM 2341 C C . GLY B 1 44 ? 27.712 -23.689 -4.798 1.00 27.72 68 GLY B C 1
ATOM 2342 O O . GLY B 1 44 ? 27.008 -22.737 -5.127 1.00 26.86 68 GLY B O 1
ATOM 2343 N N . SER B 1 45 ? 28.585 -23.645 -3.791 1.00 27.24 69 SER B N 1
ATOM 2344 C CA . SER B 1 45 ? 28.844 -22.441 -3.014 1.00 27.28 69 SER B CA 1
ATOM 2345 C C . SER B 1 45 ? 30.322 -22.183 -2.956 1.00 25.93 69 SER B C 1
ATOM 2346 O O . SER B 1 45 ? 31.106 -23.111 -2.785 1.00 25.12 69 SER B O 1
ATOM 2349 N N . GLU B 1 46 ? 30.705 -20.926 -3.069 1.00 25.20 70 GLU B N 1
ATOM 2350 C CA . GLU B 1 46 ? 32.095 -20.573 -2.960 1.00 25.50 70 GLU B CA 1
ATOM 2351 C C . GLU B 1 46 ? 32.515 -20.752 -1.512 1.00 25.42 70 GLU B C 1
ATOM 2352 O O . GLU B 1 46 ? 31.778 -20.375 -0.589 1.00 23.44 70 GLU B O 1
ATOM 2358 N N . THR B 1 47 ? 33.714 -21.302 -1.339 1.00 24.88 71 THR B N 1
ATOM 2359 C CA . THR B 1 47 ? 34.294 -21.560 -0.050 1.00 25.12 71 THR B CA 1
ATOM 2360 C C . THR B 1 47 ? 35.774 -21.196 -0.055 1.00 25.56 71 THR B C 1
ATOM 2361 O O . THR B 1 47 ? 36.441 -21.304 -1.093 1.00 26.82 71 THR B O 1
ATOM 2365 N N . THR B 1 48 ? 36.263 -20.738 1.089 1.00 24.97 72 THR B N 1
ATOM 2366 C CA . THR B 1 48 ? 37.672 -20.450 1.286 1.00 26.03 72 THR B CA 1
ATOM 2367 C C . THR B 1 48 ? 38.169 -21.313 2.439 1.00 25.94 72 THR B C 1
ATOM 2368 O O . THR B 1 48 ? 37.506 -21.411 3.476 1.00 25.31 72 THR B O 1
ATOM 2372 N N . ALA B 1 49 ? 39.322 -21.940 2.271 1.00 27.28 73 ALA B N 1
ATOM 2373 C CA . ALA B 1 49 ? 39.917 -22.733 3.344 1.00 27.59 73 ALA B CA 1
ATOM 2374 C C . ALA B 1 49 ? 41.364 -22.306 3.534 1.00 28.73 73 ALA B C 1
ATOM 2375 O O . ALA B 1 49 ? 42.021 -21.910 2.568 1.00 29.46 73 ALA B O 1
ATOM 2377 N N . TRP B 1 50 ? 41.821 -22.365 4.788 1.00 29.02 74 TRP B N 1
ATOM 2378 C CA . TRP B 1 50 ? 43.166 -21.994 5.204 1.00 30.15 74 TRP B CA 1
ATOM 2379 C C . TRP B 1 50 ? 43.931 -23.210 5.726 1.00 31.12 74 TRP B C 1
ATOM 2380 O O . TRP B 1 50 ? 43.407 -23.976 6.538 1.00 30.76 74 TRP B O 1
ATOM 2391 N N . PHE B 1 51 ? 45.179 -23.357 5.294 1.00 32.93 75 PHE B N 1
ATOM 2392 C CA . PHE B 1 51 ? 46.050 -24.429 5.740 1.00 34.44 75 PHE B CA 1
ATOM 2393 C C . PHE B 1 51 ? 47.418 -23.892 6.125 1.00 36.36 75 PHE B C 1
ATOM 2394 O O . PHE B 1 51 ? 47.891 -22.933 5.530 1.00 37.57 75 PHE B O 1
ATOM 2402 N N . THR B 1 52 ? 48.059 -24.519 7.102 1.00 38.22 76 THR B N 1
ATOM 2403 C CA . THR B 1 52 ? 49.438 -24.184 7.444 1.00 41.47 76 THR B CA 1
ATOM 2404 C C . THR B 1 52 ? 50.372 -24.725 6.357 1.00 44.68 76 THR B C 1
ATOM 2405 O O . THR B 1 52 ? 49.938 -25.476 5.479 1.00 43.62 76 THR B O 1
ATOM 2409 N N . ASP B 1 53 ? 51.656 -24.373 6.429 1.00 49.66 77 ASP B N 1
ATOM 2410 C CA . ASP B 1 53 ? 52.674 -24.920 5.516 1.00 54.44 77 ASP B CA 1
ATOM 2411 C C . ASP B 1 53 ? 52.707 -26.442 5.565 1.00 54.19 77 ASP B C 1
ATOM 2412 O O . ASP B 1 53 ? 52.966 -27.087 4.559 1.00 55.07 77 ASP B O 1
ATOM 2417 N N . GLN B 1 54 ? 52.449 -27.005 6.746 1.00 54.19 78 GLN B N 1
ATOM 2418 C CA . GLN B 1 54 ? 52.467 -28.454 6.944 1.00 55.20 78 GLN B CA 1
ATOM 2419 C C . GLN B 1 54 ? 51.172 -29.099 6.473 1.00 52.45 78 GLN B C 1
ATOM 2420 O O . GLN B 1 54 ? 50.994 -30.304 6.630 1.00 53.99 78 GLN B O 1
ATOM 2426 N N . GLY B 1 55 ? 50.247 -28.312 5.940 1.00 48.33 79 GLY B N 1
ATOM 2427 C CA . GLY B 1 55 ? 48.979 -28.859 5.480 1.00 45.42 79 GLY B CA 1
ATOM 2428 C C . GLY B 1 55 ? 47.952 -29.092 6.574 1.00 42.53 79 GLY B C 1
ATOM 2429 O O . GLY B 1 55 ? 47.043 -29.906 6.394 1.00 43.16 79 GLY B O 1
ATOM 2430 N N . ILE B 1 56 ? 48.088 -28.417 7.716 1.00 40.75 80 ILE B N 1
ATOM 2431 C CA A ILE B 1 56 ? 47.100 -28.548 8.788 0.50 39.56 80 ILE B CA 1
ATOM 2432 C CA B ILE B 1 56 ? 47.105 -28.534 8.795 0.50 39.78 80 ILE B CA 1
ATOM 2433 C C . ILE B 1 56 ? 45.960 -27.567 8.513 1.00 38.25 80 ILE B C 1
ATOM 2434 O O . ILE B 1 56 ? 46.187 -26.360 8.338 1.00 37.89 80 ILE B O 1
ATOM 2443 N N . TRP B 1 57 ? 44.740 -28.095 8.463 1.00 36.41 81 TRP B N 1
ATOM 2444 C CA . TRP B 1 57 ? 43.562 -27.299 8.197 1.00 34.35 81 TRP B CA 1
ATOM 2445 C C . TRP B 1 57 ? 43.259 -26.430 9.405 1.00 32.98 81 TRP B C 1
ATOM 2446 O O . TRP B 1 57 ? 43.216 -26.916 10.527 1.00 33.40 81 TRP B O 1
ATOM 2473 N N . GLU B 1 60 ? 37.575 -22.641 7.464 1.00 24.62 84 GLU B N 1
ATOM 2474 C CA . GLU B 1 60 ? 36.840 -22.540 6.229 1.00 24.93 84 GLU B CA 1
ATOM 2475 C C . GLU B 1 60 ? 35.790 -21.451 6.448 1.00 24.54 84 GLU B C 1
ATOM 2476 O O . GLU B 1 60 ? 35.310 -21.230 7.576 1.00 23.07 84 GLU B O 1
ATOM 2482 N N . LYS B 1 61 ? 35.501 -20.741 5.372 1.00 24.24 85 LYS B N 1
ATOM 2483 C CA . LYS B 1 61 ? 34.504 -19.710 5.338 1.00 24.49 85 LYS B CA 1
ATOM 2484 C C . LYS B 1 61 ? 33.637 -20.068 4.139 1.00 24.08 85 LYS B C 1
ATOM 2485 O O . LYS B 1 61 ? 34.124 -20.105 3.012 1.00 24.84 85 LYS B O 1
ATOM 2491 N N . ILE B 1 62 ? 32.364 -20.341 4.394 1.00 23.78 86 ILE B N 1
ATOM 2492 C CA . ILE B 1 62 ? 31.431 -20.791 3.374 1.00 24.32 86 ILE B CA 1
ATOM 2493 C C . ILE B 1 62 ? 30.375 -19.740 3.057 1.00 24.74 86 ILE B C 1
ATOM 2494 O O . ILE B 1 62 ? 29.672 -19.251 3.936 1.00 22.89 86 ILE B O 1
ATOM 2499 N N . ASP B 1 63 ? 30.279 -19.397 1.785 1.00 25.81 87 ASP B N 1
ATOM 2500 C CA . ASP B 1 63 ? 29.301 -18.463 1.311 1.00 27.37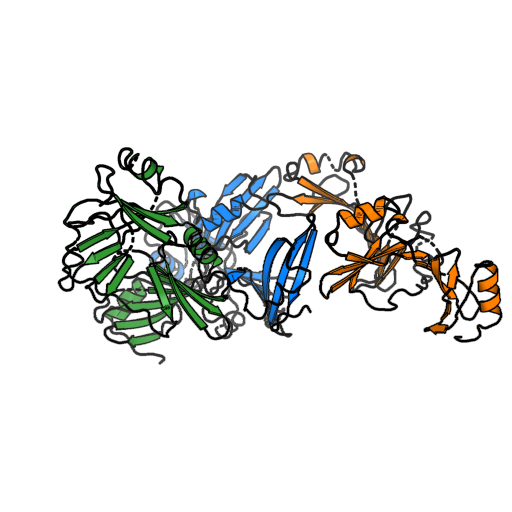 87 ASP B CA 1
ATOM 2501 C C . ASP B 1 63 ? 27.928 -19.139 1.419 1.00 25.55 87 ASP B C 1
ATOM 2502 O O . ASP B 1 63 ? 27.725 -20.231 0.922 1.00 26.13 87 ASP B O 1
ATOM 2507 N N . ILE B 1 64 ? 27.017 -18.537 2.161 1.00 24.37 88 ILE B N 1
ATOM 2508 C CA . ILE B 1 64 ? 25.665 -19.054 2.301 1.00 24.28 88 ILE B CA 1
ATOM 2509 C C . ILE B 1 64 ? 24.669 -17.941 1.997 1.00 26.20 88 ILE B C 1
ATOM 2510 O O . ILE B 1 64 ? 25.039 -16.777 1.903 1.00 27.08 88 ILE B O 1
ATOM 2515 N N . SER B 1 65 ? 23.397 -18.313 1.881 1.00 27.43 89 SER B N 1
ATOM 2516 C CA . SER B 1 65 ? 22.327 -17.371 1.703 1.00 28.93 89 SER B CA 1
ATOM 2517 C C . SER B 1 65 ? 21.710 -17.162 3.066 1.00 28.78 89 SER B C 1
ATOM 2518 O O . SER B 1 65 ? 21.889 -17.985 3.966 1.00 28.75 89 SER B O 1
ATOM 2521 N N . PHE B 1 66 ? 20.941 -16.086 3.195 1.00 28.27 90 PHE B N 1
ATOM 2522 C CA . PHE B 1 66 ? 20.268 -15.744 4.443 1.00 27.72 90 PHE B CA 1
ATOM 2523 C C . PHE B 1 66 ? 19.316 -16.857 4.894 1.00 27.30 90 PHE B C 1
ATOM 2524 O O . PHE B 1 66 ? 19.164 -17.114 6.094 1.00 26.53 90 PHE B O 1
ATOM 2532 N N . ALA B 1 67 ? 18.698 -17.534 3.929 1.00 27.44 91 ALA B N 1
ATOM 2533 C CA . ALA B 1 67 ? 17.787 -18.638 4.219 1.00 27.41 91 ALA B CA 1
ATOM 2534 C C . ALA B 1 67 ? 18.504 -19.842 4.840 1.00 27.52 91 ALA B C 1
ATOM 2535 O O . ALA B 1 67 ? 17.863 -20.656 5.483 1.00 28.97 91 ALA B O 1
ATOM 2537 N N . GLN B 1 68 ? 19.811 -19.978 4.629 1.00 26.65 92 GLN B N 1
ATOM 2538 C CA . GLN B 1 68 ? 20.565 -21.106 5.190 1.00 26.51 92 GLN B CA 1
ATOM 2539 C C . GLN B 1 68 ? 21.030 -20.875 6.645 1.00 25.52 92 GLN B C 1
ATOM 2540 O O . GLN B 1 68 ? 21.637 -21.763 7.247 1.00 25.33 92 GLN B O 1
ATOM 2546 N N . LEU B 1 69 ? 20.743 -19.694 7.192 1.00 24.49 93 LEU B N 1
ATOM 2547 C CA . LEU B 1 69 ? 21.051 -19.381 8.569 1.00 23.60 93 LEU B CA 1
ATOM 2548 C C . LEU B 1 69 ? 20.113 -20.151 9.499 1.00 24.08 93 LEU B C 1
ATOM 2549 O O . LEU B 1 69 ? 18.933 -20.318 9.191 1.00 22.74 93 LEU B O 1
ATOM 2554 N N . PRO B 1 70 ? 20.620 -20.586 10.656 1.00 24.68 94 PRO B N 1
ATOM 2555 C CA . PRO B 1 70 ? 19.674 -21.148 11.610 1.00 25.49 94 PRO B CA 1
ATOM 2556 C C . PRO B 1 70 ? 18.626 -20.089 11.927 1.00 25.93 94 PRO B C 1
ATOM 2557 O O . PRO B 1 70 ? 18.947 -18.899 11.930 1.00 26.44 94 PRO B O 1
ATOM 2561 N N . ALA B 1 71 ? 17.397 -20.512 12.193 1.00 25.96 95 ALA B N 1
ATOM 2562 C CA . ALA B 1 71 ? 16.308 -19.602 12.527 1.00 26.34 95 ALA B CA 1
ATOM 2563 C C . ALA B 1 71 ? 16.670 -18.609 13.622 1.00 26.08 95 ALA B C 1
ATOM 2564 O O . ALA B 1 71 ? 16.263 -17.436 13.556 1.00 25.94 95 ALA B O 1
ATOM 2566 N N . ALA B 1 72 ? 17.418 -19.072 14.628 1.00 24.96 96 ALA B N 1
ATOM 2567 C CA . ALA B 1 72 ? 17.787 -18.219 15.765 1.00 24.41 96 ALA B CA 1
ATOM 2568 C C . ALA B 1 72 ? 18.618 -17.016 15.336 1.00 24.40 96 ALA B C 1
ATOM 2569 O O . ALA B 1 72 ? 18.442 -15.916 15.886 1.00 23.18 96 ALA B O 1
ATOM 2571 N N . VAL B 1 73 ? 19.508 -17.241 14.357 1.00 24.03 97 VAL B N 1
ATOM 2572 C CA . VAL B 1 73 ? 20.406 -16.202 13.834 1.00 23.08 97 VAL B CA 1
ATOM 2573 C C . VAL B 1 73 ? 19.642 -15.206 12.964 1.00 23.93 97 VAL B C 1
ATOM 2574 O O . VAL B 1 73 ? 19.802 -14.006 13.144 1.00 23.83 97 VAL B O 1
ATOM 2578 N N . SER B 1 74 ? 18.806 -15.687 12.045 1.00 24.91 98 SER B N 1
ATOM 2579 C CA . SER B 1 74 ? 18.053 -14.766 11.196 1.00 25.62 98 SER B CA 1
ATOM 2580 C C . SER B 1 74 ? 17.086 -13.955 12.065 1.00 26.69 98 SER B C 1
ATOM 2581 O O . SER B 1 74 ? 16.920 -12.756 11.834 1.00 26.04 98 SER B O 1
ATOM 2584 N N . THR B 1 75 ? 16.460 -14.602 13.060 1.00 27.04 99 THR B N 1
ATOM 2585 C CA . THR B 1 75 ? 15.597 -13.894 14.009 1.00 27.53 99 THR B CA 1
ATOM 2586 C C . THR B 1 75 ? 16.418 -12.844 14.788 1.00 27.26 99 THR B C 1
ATOM 2587 O O . THR B 1 75 ? 15.977 -11.705 14.940 1.00 29.00 99 THR B O 1
ATOM 2591 N N . ALA B 1 76 ? 17.606 -13.214 15.254 1.00 25.54 100 ALA B N 1
ATOM 2592 C CA . ALA B 1 76 ? 18.477 -12.262 15.961 1.00 25.46 100 ALA B CA 1
ATOM 2593 C C . ALA B 1 76 ? 18.759 -11.045 15.070 1.00 25.88 100 ALA B C 1
ATOM 2594 O O . ALA B 1 76 ? 18.729 -9.901 15.537 1.00 25.95 100 ALA B O 1
ATOM 2596 N N . PHE B 1 77 ? 19.016 -11.276 13.787 1.00 25.32 101 PHE B N 1
ATOM 2597 C CA . PHE B 1 77 ? 19.266 -10.147 12.898 1.00 26.34 101 PHE B CA 1
ATOM 2598 C C . PHE B 1 77 ? 18.029 -9.253 12.730 1.00 27.03 101 PHE B C 1
ATOM 2599 O O . PHE B 1 77 ? 18.131 -8.036 12.809 1.00 26.19 101 PHE B O 1
ATOM 2607 N N . LYS B 1 78 ? 16.873 -9.862 12.512 1.00 28.41 102 LYS B N 1
ATOM 2608 C CA . LYS B 1 78 ? 15.632 -9.111 12.326 1.00 30.69 102 LYS B CA 1
ATOM 2609 C C . LYS B 1 78 ? 15.188 -8.302 13.552 1.00 30.61 102 LYS B C 1
ATOM 2610 O O . LYS B 1 78 ? 14.394 -7.376 13.410 1.00 31.44 102 LYS B O 1
ATOM 2616 N N . GLN B 1 79 ? 15.678 -8.657 14.732 1.00 30.10 103 GLN B N 1
ATOM 2617 C CA . GLN B 1 79 ? 15.386 -7.926 15.965 1.00 32.25 103 GLN B CA 1
ATOM 2618 C C . GLN B 1 79 ? 16.528 -6.983 16.363 1.00 30.94 103 GLN B C 1
ATOM 2619 O O . GLN B 1 79 ? 16.449 -6.302 17.375 1.00 31.01 103 GLN B O 1
ATOM 2625 N N . SER B 1 80 ? 17.602 -6.964 15.577 1.00 29.86 104 SER B N 1
ATOM 2626 C CA . SER B 1 80 ? 18.774 -6.159 15.897 1.00 28.07 104 SER B CA 1
ATOM 2627 C C . SER B 1 80 ? 18.628 -4.691 15.505 1.00 28.01 104 SER B C 1
ATOM 2628 O O . SER B 1 80 ? 17.696 -4.290 14.802 1.00 26.75 104 SER B O 1
ATOM 2631 N N . PHE B 1 81 ? 19.615 -3.915 15.925 1.00 28.54 105 PHE B N 1
ATOM 2632 C CA . PHE B 1 81 ? 19.691 -2.511 15.569 1.00 30.46 105 PHE B CA 1
ATOM 2633 C C . PHE B 1 81 ? 19.742 -2.323 14.063 1.00 30.57 105 PHE B C 1
ATOM 2634 O O . PHE B 1 81 ? 19.274 -1.312 13.539 1.00 31.01 105 PHE B O 1
ATOM 2642 N N . TYR B 1 82 ? 20.290 -3.314 13.361 1.00 29.31 106 TYR B N 1
ATOM 2643 C CA . TYR B 1 82 ? 20.504 -3.209 11.926 1.00 29.12 106 TYR B CA 1
ATOM 2644 C C . TYR B 1 82 ? 19.488 -3.930 11.067 1.00 29.97 106 TYR B C 1
ATOM 2645 O O . TYR B 1 82 ? 19.742 -4.134 9.884 1.00 30.46 106 TYR B O 1
ATOM 2654 N N . SER B 1 83 ? 18.343 -4.309 11.629 1.00 31.09 107 SER B N 1
ATOM 2655 C CA . SER B 1 83 ? 17.332 -5.071 10.865 1.00 31.76 107 SER B CA 1
ATOM 2656 C C . SER B 1 83 ? 16.913 -4.422 9.564 1.00 34.14 107 SER B C 1
ATOM 2657 O O . SER B 1 83 ? 16.503 -5.107 8.637 1.00 34.88 107 SER B O 1
ATOM 2660 N N . ASN B 1 84 ? 16.989 -3.097 9.506 1.00 36.97 108 ASN B N 1
ATOM 2661 C CA . ASN B 1 84 ? 16.595 -2.345 8.307 1.00 38.93 108 ASN B CA 1
ATOM 2662 C C . AS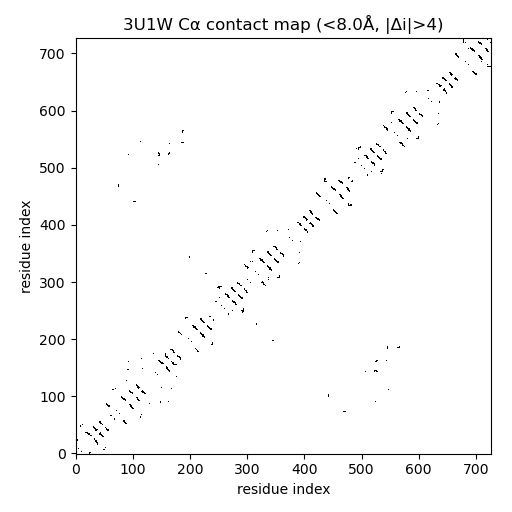N B 1 84 ? 17.699 -2.248 7.232 1.00 38.12 108 ASN B C 1
ATOM 2663 O O . ASN B 1 84 ? 17.427 -1.845 6.099 1.00 39.04 108 ASN B O 1
ATOM 2668 N N . TRP B 1 85 ? 18.934 -2.614 7.573 1.00 35.14 109 TRP B N 1
ATOM 2669 C CA . TRP B 1 85 ? 20.050 -2.519 6.619 1.00 33.99 109 TRP B CA 1
ATOM 2670 C C . TRP B 1 85 ? 19.977 -3.613 5.545 1.00 34.14 109 TRP B C 1
ATOM 2671 O O . TRP B 1 85 ? 19.292 -4.619 5.716 1.00 35.56 109 TRP B O 1
ATOM 2682 N N . THR B 1 86 ? 20.673 -3.415 4.431 1.00 32.91 110 THR B N 1
ATOM 2683 C CA . THR B 1 86 ? 20.670 -4.408 3.354 1.00 32.15 110 THR B CA 1
ATOM 2684 C C . THR B 1 86 ? 21.735 -5.458 3.572 1.00 30.45 110 THR B C 1
ATOM 2685 O O . THR B 1 86 ? 22.908 -5.121 3.709 1.00 29.21 110 THR B O 1
ATOM 2689 N N . VAL B 1 87 ? 21.333 -6.730 3.563 1.00 29.76 111 VAL B N 1
ATOM 2690 C CA . VAL B 1 87 ? 22.282 -7.824 3.711 1.00 28.45 111 VAL B CA 1
ATOM 2691 C C . VAL B 1 87 ? 23.018 -8.030 2.394 1.00 29.22 111 VAL B C 1
ATOM 2692 O O . VAL B 1 87 ? 22.411 -8.309 1.384 1.00 30.51 111 VAL B O 1
ATOM 2696 N N . ASP B 1 88 ? 24.333 -7.886 2.432 1.00 29.80 112 ASP B N 1
ATOM 2697 C CA . ASP B 1 88 ? 25.217 -8.021 1.277 1.00 31.50 112 ASP B CA 1
ATOM 2698 C C . ASP B 1 88 ? 25.777 -9.397 1.106 1.00 31.16 112 ASP B C 1
ATOM 2699 O O . ASP B 1 88 ? 25.996 -9.833 -0.010 1.00 31.66 112 ASP B O 1
ATOM 2704 N N . ASP B 1 89 ? 26.069 -10.047 2.225 1.00 28.64 113 ASP B N 1
ATOM 2705 C CA . ASP B 1 89 ? 26.659 -11.371 2.223 1.00 28.92 113 ASP B CA 1
ATOM 2706 C C . ASP B 1 89 ? 26.469 -12.017 3.587 1.00 25.92 113 ASP B C 1
ATOM 2707 O O . ASP B 1 89 ? 26.362 -11.321 4.612 1.00 24.83 113 ASP B O 1
ATOM 2712 N N . THR B 1 90 ? 26.440 -13.346 3.564 1.00 24.20 114 THR B N 1
ATOM 2713 C CA A THR B 1 90 ? 26.285 -14.162 4.746 0.50 23.58 114 THR B CA 1
ATOM 2714 C CA B THR B 1 90 ? 26.304 -14.149 4.759 0.50 23.24 114 THR B CA 1
ATOM 2715 C C . THR B 1 90 ? 27.251 -15.340 4.626 1.00 23.75 114 THR B C 1
ATOM 2716 O O . THR B 1 90 ? 27.415 -15.910 3.535 1.00 23.81 114 THR B O 1
ATOM 2723 N N . TYR B 1 91 ? 27.899 -15.693 5.724 1.00 23.17 115 TYR B N 1
ATOM 2724 C CA . TYR B 1 91 ? 28.843 -16.792 5.719 1.00 23.99 115 TYR B CA 1
ATOM 2725 C C . TYR B 1 91 ? 28.713 -17.662 6.947 1.00 22.86 115 TYR B C 1
ATOM 2726 O O . TYR B 1 91 ? 28.198 -17.221 7.984 1.00 21.91 115 TYR B O 1
ATOM 2735 N N . ALA B 1 92 ? 29.173 -18.903 6.811 1.00 21.00 116 ALA B N 1
ATOM 2736 C CA . ALA B 1 92 ? 29.297 -19.804 7.935 1.00 20.68 116 ALA B CA 1
ATOM 2737 C C . ALA B 1 92 ? 30.794 -19.952 8.025 1.00 21.26 116 ALA B C 1
ATOM 2738 O O . ALA B 1 92 ? 31.453 -20.194 7.001 1.00 22.44 116 ALA B O 1
ATOM 2740 N N . ILE B 1 93 ? 31.329 -19.795 9.229 1.00 21.22 117 ILE B N 1
ATOM 2741 C CA . ILE B 1 93 ? 32.753 -19.895 9.507 1.00 21.56 117 ILE B CA 1
ATOM 2742 C C . ILE B 1 93 ? 33.083 -20.996 10.537 1.00 22.01 117 ILE B C 1
ATOM 2743 O O . ILE B 1 93 ? 32.584 -20.975 11.659 1.00 21.43 117 ILE B O 1
ATOM 2748 N N . ASN B 1 94 ? 33.913 -21.957 10.139 1.00 23.32 118 ASN B N 1
ATOM 2749 C CA . ASN B 1 94 ? 34.388 -23.005 11.029 1.00 24.91 118 ASN B CA 1
ATOM 2750 C C . ASN B 1 94 ? 35.864 -22.888 11.196 1.00 25.22 118 ASN B C 1
ATOM 2751 O O . ASN B 1 94 ? 36.580 -22.901 10.222 1.00 25.89 118 ASN B O 1
ATOM 2756 N N . ARG B 1 95 ? 36.324 -22.814 12.434 1.00 26.42 119 ARG B N 1
ATOM 2757 C CA . ARG B 1 95 ? 37.744 -22.775 12.723 1.00 26.40 119 ARG B CA 1
ATOM 2758 C C . ARG B 1 95 ? 38.156 -24.012 13.507 1.00 27.08 119 ARG B C 1
ATOM 2759 O O . ARG B 1 95 ? 37.353 -24.591 14.241 1.00 27.11 119 ARG B O 1
ATOM 2767 N N . LEU B 1 96 ? 39.420 -24.402 13.381 1.00 27.18 120 LEU B N 1
ATOM 2768 C CA . LEU B 1 96 ? 39.928 -25.581 14.077 1.00 28.58 120 LEU B CA 1
ATOM 2769 C C . LEU B 1 96 ? 39.708 -25.483 15.587 1.00 28.72 120 LEU B C 1
ATOM 2770 O O . LEU B 1 96 ? 40.094 -24.490 16.218 1.00 27.44 120 LEU B O 1
ATOM 2775 N N . ASN B 1 97 ? 39.067 -26.515 16.141 1.00 29.03 121 ASN B N 1
ATOM 2776 C CA . ASN B 1 97 ? 38.772 -26.621 17.581 1.00 29.35 121 ASN B CA 1
ATOM 2777 C C . ASN B 1 97 ? 37.840 -25.561 18.116 1.00 28.78 121 ASN B C 1
ATOM 2778 O O . ASN B 1 97 ? 37.867 -25.258 19.301 1.00 29.17 121 ASN B O 1
ATOM 2791 N N . GLY B 1 99 ? 33.643 -23.829 17.691 1.00 25.44 123 GLY B N 1
ATOM 2792 C CA . GLY B 1 99 ? 32.271 -24.034 17.229 1.00 25.39 123 GLY B CA 1
ATOM 2793 C C . GLY B 1 99 ? 31.973 -23.132 16.040 1.00 24.20 123 GLY B C 1
ATOM 2794 O O . GLY B 1 99 ? 32.749 -22.237 15.716 1.00 24.23 123 GLY B O 1
ATOM 2795 N N . ILE B 1 100 ? 30.836 -23.353 15.396 1.00 23.71 124 ILE B N 1
ATOM 2796 C CA . ILE B 1 100 ? 30.480 -22.581 14.213 1.00 23.16 124 ILE B CA 1
ATOM 2797 C C . ILE B 1 100 ? 30.092 -21.117 14.559 1.00 23.62 124 ILE B C 1
ATOM 2798 O O . ILE B 1 100 ? 29.524 -20.838 15.623 1.00 22.68 124 ILE B O 1
ATOM 2803 N N . VAL B 1 101 ? 30.457 -20.206 13.656 1.00 22.74 125 VAL B N 1
ATOM 2804 C CA . VAL B 1 101 ? 30.124 -18.795 13.741 1.00 21.87 125 VAL B CA 1
ATOM 2805 C C . VAL B 1 101 ? 29.498 -18.385 12.400 1.00 21.95 125 VAL B C 1
ATOM 2806 O O . VAL B 1 101 ? 29.977 -18.788 11.334 1.00 22.32 125 VAL B O 1
ATOM 2810 N N . TYR B 1 102 ? 28.422 -17.615 12.465 1.00 21.38 126 TYR B N 1
ATOM 2811 C CA . TYR B 1 102 ? 27.755 -17.095 11.286 1.00 21.48 126 TYR B CA 1
ATOM 2812 C C . TYR B 1 102 ? 28.037 -15.611 11.169 1.00 21.95 126 TYR B C 1
ATOM 2813 O O . TYR B 1 102 ? 27.964 -14.882 12.174 1.00 21.77 126 TYR B O 1
ATOM 2822 N N . LYS B 1 103 ? 28.391 -15.162 9.963 1.00 21.69 127 LYS B N 1
ATOM 2823 C CA . LYS B 1 103 ? 28.678 -13.754 9.733 1.00 21.57 127 LYS B CA 1
ATOM 2824 C C . LYS B 1 103 ? 27.666 -13.162 8.782 1.00 22.17 127 LYS B C 1
ATOM 2825 O O . LYS B 1 103 ? 27.350 -13.759 7.733 1.00 22.02 127 LYS B O 1
ATOM 2831 N N . ILE B 1 104 ? 27.119 -12.011 9.160 1.00 21.89 128 ILE B N 1
ATOM 2832 C CA . ILE B 1 104 ? 26.181 -11.286 8.316 1.00 22.75 128 ILE B CA 1
ATOM 2833 C C . ILE B 1 104 ? 26.816 -9.931 8.013 1.00 23.23 128 ILE B C 1
ATOM 2834 O O . ILE B 1 104 ? 27.202 -9.224 8.954 1.00 23.48 128 ILE B O 1
ATOM 2839 N N . GLU B 1 105 ? 26.946 -9.586 6.730 1.00 23.54 129 GLU B N 1
ATOM 2840 C CA . GLU B 1 105 ? 27.495 -8.291 6.302 1.00 24.91 129 GLU B CA 1
ATOM 2841 C C . GLU B 1 105 ? 26.320 -7.468 5.806 1.00 25.22 129 GLU B C 1
ATOM 2842 O O . GLU B 1 105 ? 25.617 -7.882 4.878 1.00 25.15 129 GLU B O 1
ATOM 2848 N N . ALA B 1 106 ? 26.079 -6.330 6.451 1.00 24.77 130 ALA B N 1
ATOM 2849 C CA . ALA B 1 106 ? 24.939 -5.477 6.125 1.00 26.48 130 ALA B CA 1
ATOM 2850 C C . ALA B 1 106 ? 25.401 -4.050 5.843 1.00 27.88 130 ALA B C 1
ATOM 2851 O O . ALA B 1 106 ? 26.359 -3.568 6.441 1.00 27.27 130 ALA B O 1
ATOM 2853 N N . GLU B 1 107 ? 24.704 -3.369 4.954 1.00 28.93 131 GLU B N 1
ATOM 2854 C CA . GLU B 1 107 ? 25.105 -2.023 4.573 1.00 30.61 131 GLU B CA 1
ATOM 2855 C C . GLU B 1 107 ? 23.914 -1.090 4.467 1.00 29.98 131 GLU B C 1
ATOM 2856 O O . GLU B 1 107 ? 22.793 -1.515 4.221 1.00 28.96 131 GLU B O 1
ATOM 2862 N N . GLN B 1 108 ? 24.185 0.186 4.673 1.00 30.38 132 GLN B N 1
ATOM 2863 C CA . GLN B 1 108 ? 23.197 1.225 4.531 1.00 31.77 132 GLN B CA 1
ATOM 2864 C C . GLN B 1 108 ? 23.959 2.515 4.236 1.00 32.02 132 GLN B C 1
ATOM 2865 O O . GLN B 1 108 ? 24.916 2.865 4.946 1.00 29.26 132 GLN B O 1
ATOM 2871 N N . SER B 1 109 ? 23.564 3.182 3.154 1.00 33.33 133 SER B N 1
ATOM 2872 C CA . SER B 1 109 ? 24.213 4.416 2.712 1.00 35.53 133 SER B CA 1
ATOM 2873 C C . SER B 1 109 ? 25.709 4.150 2.635 1.00 35.92 133 SER B C 1
ATOM 2874 O O . SER B 1 109 ? 26.099 3.158 2.043 1.00 34.57 133 SER B O 1
ATOM 2877 N N . ASN B 1 110 ? 26.595 4.944 3.201 1.00 37.92 134 ASN B N 1
ATOM 2878 C CA . ASN B 1 110 ? 27.994 4.466 3.030 1.00 40.18 134 ASN B CA 1
ATOM 2879 C C . ASN B 1 110 ? 28.597 3.693 4.204 1.00 36.92 134 ASN B C 1
ATOM 2880 O O . ASN B 1 110 ? 29.817 3.611 4.321 1.00 38.05 134 ASN B O 1
ATOM 2885 N N . SER B 1 111 ? 27.752 3.082 5.022 1.00 33.67 135 SER B N 1
ATOM 2886 C CA . SER B 1 111 ? 28.240 2.333 6.167 1.00 33.14 135 SER B CA 1
ATOM 2887 C C . SER B 1 111 ? 28.000 0.854 5.966 1.00 31.86 135 SER B C 1
ATOM 2888 O O . SER B 1 111 ? 27.005 0.458 5.361 1.00 30.26 135 SER B O 1
ATOM 2891 N N . GLU B 1 112 ? 28.927 0.042 6.455 1.00 32.70 136 GLU B N 1
ATOM 2892 C CA . GLU B 1 112 ? 28.761 -1.412 6.394 1.00 33.41 136 GLU B CA 1
ATOM 2893 C C . GLU B 1 112 ? 29.215 -2.010 7.710 1.00 30.77 136 GLU B C 1
ATOM 2894 O O . GLU B 1 112 ? 30.228 -1.591 8.265 1.00 32.54 136 GLU B O 1
ATOM 2900 N N . VAL B 1 113 ? 28.431 -2.955 8.224 1.00 28.05 137 VAL B N 1
ATOM 2901 C CA . VAL B 1 113 ? 28.733 -3.613 9.483 1.00 26.53 137 VAL B CA 1
ATOM 2902 C C . VAL B 1 113 ? 28.833 -5.122 9.292 1.00 24.71 137 VAL B C 1
ATOM 2903 O O . VAL B 1 113 ? 28.143 -5.696 8.455 1.00 24.11 137 VAL B O 1
ATOM 2907 N N . ASP B 1 114 ? 29.740 -5.724 10.045 1.00 24.18 138 ASP B N 1
ATOM 2908 C CA . ASP B 1 114 ? 29.934 -7.168 10.107 1.00 23.71 138 ASP B CA 1
ATOM 2909 C C . ASP B 1 114 ? 29.425 -7.668 11.454 1.00 22.67 138 ASP B C 1
ATOM 2910 O O . ASP B 1 114 ? 29.953 -7.279 12.496 1.00 22.16 138 ASP B O 1
ATOM 2915 N N . LEU B 1 115 ? 28.385 -8.498 11.421 1.00 21.66 139 LEU B N 1
ATOM 2916 C CA . LEU B 1 115 ? 27.767 -9.072 12.602 1.00 21.74 139 LEU B CA 1
ATOM 2917 C C . LEU B 1 115 ? 28.109 -10.566 12.704 1.00 22.22 139 LEU B C 1
ATOM 2918 O O . LEU B 1 115 ? 27.861 -11.325 11.770 1.00 21.56 139 LEU B O 1
ATOM 2923 N N . TYR B 1 116 ? 28.692 -10.975 13.828 1.00 21.11 140 TYR B N 1
ATOM 2924 C CA . TYR B 1 116 ? 29.041 -12.355 14.040 1.00 20.92 140 TYR B CA 1
ATOM 2925 C C . TYR B 1 116 ? 28.146 -12.956 15.113 1.00 21.09 140 TYR B C 1
ATOM 2926 O O . TYR B 1 116 ? 28.043 -12.404 16.230 1.00 20.80 140 TYR B O 1
ATOM 2935 N N . TYR B 1 117 ? 27.530 -14.091 14.790 1.00 20.17 141 TYR B N 1
ATOM 2936 C CA . TYR B 1 117 ? 26.597 -14.754 15.692 1.00 20.25 141 TYR B CA 1
ATOM 2937 C C . TYR B 1 117 ? 26.896 -16.210 15.994 1.00 19.96 141 TYR B C 1
ATOM 2938 O O . TYR B 1 117 ? 27.384 -16.944 15.120 1.00 19.87 141 TYR B O 1
ATOM 2947 N N . SER B 1 118 ? 26.581 -16.639 17.224 1.00 19.44 142 SER B N 1
ATOM 2948 C CA . SER B 1 118 ? 26.606 -18.046 17.563 1.00 20.13 142 SER B CA 1
ATOM 2949 C C . SER B 1 118 ? 25.454 -18.727 16.836 1.00 20.91 142 SER B C 1
ATOM 2950 O O . SER B 1 118 ? 24.534 -18.050 16.325 1.00 19.93 142 SER B O 1
ATOM 2953 N N . GLN B 1 119 ? 25.456 -20.058 16.863 1.00 22.52 143 GLN B N 1
ATOM 2954 C CA . GLN B 1 119 ? 24.351 -20.854 16.282 1.00 23.70 143 GLN B CA 1
ATOM 2955 C C . GLN B 1 119 ? 22.997 -20.558 16.965 1.00 23.85 143 GLN B C 1
ATOM 2956 O O . GLN B 1 119 ? 21.917 -20.803 16.381 1.00 22.85 143 GLN B O 1
ATOM 2962 N N . TYR B 1 120 ? 23.034 -19.990 18.174 1.00 23.85 144 TYR B N 1
ATOM 2963 C CA . TYR B 1 120 ? 21.793 -19.642 18.898 1.00 24.13 144 TYR B CA 1
ATOM 2964 C C . TYR B 1 120 ? 21.387 -18.191 18.703 1.00 23.88 144 TYR B C 1
ATOM 2965 O O . TYR B 1 120 ? 20.388 -17.749 19.270 1.00 24.29 144 TYR B O 1
ATOM 2974 N N . GLY B 1 121 ? 22.146 -17.444 17.908 1.00 22.83 145 GLY B N 1
ATOM 2975 C CA . GLY B 1 121 ? 21.825 -16.059 17.653 1.00 22.60 145 GLY B CA 1
ATOM 2976 C C . GLY B 1 121 ? 22.405 -15.089 18.661 1.00 22.76 145 GLY B C 1
ATOM 2977 O O . GLY B 1 121 ? 21.930 -13.954 18.768 1.00 22.84 145 GLY B O 1
ATOM 2978 N N . ASN B 1 122 ? 23.426 -15.515 19.408 1.00 22.23 146 ASN B N 1
ATOM 2979 C CA . ASN B 1 122 ? 24.075 -14.628 20.344 1.00 21.82 146 ASN B CA 1
ATOM 2980 C C . ASN B 1 122 ? 25.032 -13.757 19.545 1.00 22.44 146 ASN B C 1
ATOM 2981 O O . ASN B 1 122 ? 25.822 -14.287 18.763 1.00 21.01 146 ASN B O 1
ATOM 2986 N N . LEU B 1 123 ? 24.980 -12.441 19.725 1.00 21.79 147 LEU B N 1
ATOM 2987 C CA . LEU B 1 123 ? 25.903 -11.568 19.030 1.00 22.84 147 LEU B CA 1
ATOM 2988 C C . LEU B 1 123 ? 27.273 -11.676 19.683 1.00 23.11 147 LEU B C 1
ATOM 2989 O O . LEU B 1 123 ? 27.463 -11.315 20.847 1.00 23.62 147 LEU B O 1
ATOM 2994 N N . ILE B 1 124 ? 28.228 -12.206 18.938 1.00 23.35 148 ILE B N 1
ATOM 2995 C CA . ILE B 1 124 ? 29.588 -12.370 19.424 1.00 23.26 148 ILE B CA 1
ATOM 2996 C C . ILE B 1 124 ? 30.285 -11.031 19.331 1.00 25.43 148 ILE B C 1
ATOM 2997 O O . ILE B 1 124 ? 30.955 -10.604 20.278 1.00 26.00 148 ILE B O 1
ATOM 3002 N N . LYS B 1 125 ? 30.174 -10.390 18.168 1.00 26.00 149 LYS B N 1
ATOM 3003 C CA . LYS B 1 125 ? 30.728 -9.063 17.986 1.00 27.37 149 LYS B CA 1
ATOM 3004 C C . LYS B 1 125 ? 30.155 -8.377 16.752 1.00 27.23 149 LYS B C 1
ATOM 3005 O O . LYS B 1 125 ? 29.617 -9.032 15.850 1.00 24.90 149 LYS B O 1
ATOM 3011 N N . ALA B 1 126 ? 30.267 -7.052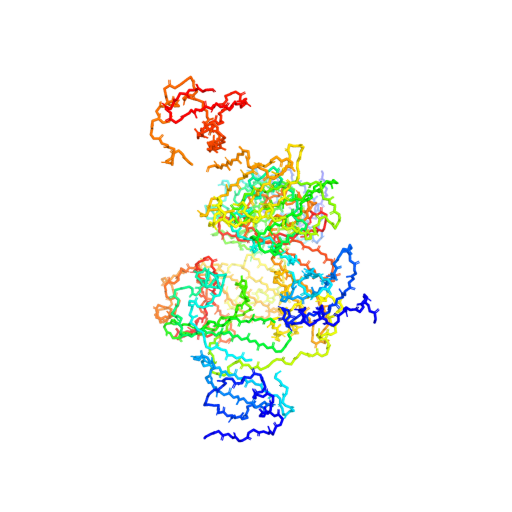 16.756 1.00 26.73 150 ALA B N 1
ATOM 3012 C CA . ALA B 1 126 ? 29.828 -6.198 15.677 1.00 28.50 150 ALA B CA 1
ATOM 3013 C C . ALA B 1 126 ? 30.995 -5.272 15.367 1.00 30.22 150 ALA B C 1
ATOM 3014 O O . ALA B 1 126 ? 31.516 -4.633 16.273 1.00 29.86 150 ALA B O 1
ATOM 3016 N N . VAL B 1 127 ? 31.436 -5.234 14.116 1.00 30.33 151 VAL B N 1
ATOM 3017 C CA . VAL B 1 127 ? 32.559 -4.399 13.728 1.00 32.70 151 VAL B CA 1
ATOM 3018 C C . VAL B 1 127 ? 32.323 -3.749 12.356 1.00 34.59 151 VAL B C 1
ATOM 3019 O O . VAL B 1 127 ? 31.518 -4.235 11.551 1.00 31.28 151 VAL B O 1
ATOM 3023 N N . ASP B 1 128 ? 33.006 -2.636 12.109 1.00 39.83 152 ASP B N 1
ATOM 3024 C CA . ASP B 1 128 ? 32.979 -1.988 10.784 1.00 45.15 152 ASP B CA 1
ATOM 3025 C C . ASP B 1 128 ? 33.561 -2.937 9.743 1.00 45.64 152 ASP B C 1
ATOM 3026 O O . ASP B 1 128 ? 34.660 -3.471 9.925 1.00 46.99 152 ASP B O 1
ATOM 3031 N N . ASP B 1 129 ? 32.842 -3.149 8.648 1.00 46.33 153 ASP B N 1
ATOM 3032 C CA . ASP B 1 129 ? 33.332 -4.053 7.614 1.00 47.57 153 ASP B CA 1
ATOM 3033 C C . ASP B 1 129 ? 34.656 -3.590 7.020 1.00 49.89 153 ASP B C 1
ATOM 3034 O O . ASP B 1 129 ? 34.896 -2.390 6.864 1.00 50.72 153 ASP B O 1
ATOM 3039 N N . GLU B 1 130 ? 35.526 -4.567 6.775 1.00 51.52 154 GLU B N 1
ATOM 3040 C CA A GLU B 1 130 ? 36.839 -4.373 6.153 0.50 53.08 154 GLU B CA 1
ATOM 3041 C CA B GLU B 1 130 ? 36.761 -4.314 6.048 0.50 53.19 154 GLU B CA 1
ATOM 3042 C C . GLU B 1 130 ? 37.143 -5.639 5.347 1.00 54.59 154 GLU B C 1
ATOM 3043 O O . GLU B 1 130 ? 36.925 -6.749 5.866 1.00 51.76 154 GLU B O 1
ATOM 3054 N N . ILE B 1 131 ? 37.629 -5.500 4.108 1.00 55.88 155 ILE B N 1
ATOM 3055 C CA . ILE B 1 131 ? 37.959 -6.650 3.243 1.00 56.32 155 ILE B CA 1
ATOM 3056 C C . ILE B 1 131 ? 38.944 -7.628 3.897 1.00 57.25 155 ILE B C 1
ATOM 3057 O O . ILE B 1 131 ? 39.864 -7.215 4.609 1.00 59.10 155 ILE B O 1
ATOM 3059 N N . ASN B 1 132 ? 38.721 -8.925 3.660 1.00 57.89 156 ASN B N 1
ATOM 3060 C CA . ASN B 1 132 ? 39.563 -10.009 4.204 1.00 56.39 156 ASN B CA 1
ATOM 3061 C C . ASN B 1 132 ? 39.874 -9.871 5.712 1.00 52.64 156 ASN B C 1
ATOM 3062 O O . ASN B 1 132 ? 41.009 -10.081 6.131 1.00 54.63 156 ASN B O 1
ATOM 3064 N N . ASN B 1 133 ? 38.871 -9.514 6.520 1.00 47.40 157 ASN B N 1
ATOM 3065 C CA . ASN B 1 133 ? 39.068 -9.368 7.969 1.00 44.54 157 ASN B CA 1
ATOM 3066 C C . ASN B 1 133 ? 38.804 -10.672 8.750 1.00 41.30 157 ASN B C 1
ATOM 3067 O O . ASN B 1 133 ? 38.752 -10.651 9.981 1.00 43.60 157 ASN B O 1
ATOM 3072 N N . ASP B 1 134 ? 38.609 -11.788 8.043 1.00 36.80 158 ASP B N 1
ATOM 3073 C CA . ASP B 1 134 ? 38.367 -13.089 8.685 1.00 33.64 158 ASP B CA 1
ATOM 3074 C C . ASP B 1 134 ? 39.553 -13.983 8.424 1.00 32.95 158 ASP B C 1
ATOM 3075 O O . ASP B 1 134 ? 39.855 -14.308 7.269 1.00 33.05 158 ASP B O 1
ATOM 3080 N N . ALA B 1 135 ? 40.222 -14.388 9.497 1.00 31.00 159 ALA B N 1
ATOM 3081 C CA . ALA B 1 135 ? 41.436 -15.167 9.388 1.00 29.97 159 ALA B CA 1
ATOM 3082 C C . ALA B 1 135 ? 41.523 -16.190 10.523 1.00 29.00 159 ALA B C 1
ATOM 3083 O O . ALA B 1 135 ? 40.779 -16.099 11.495 1.00 27.25 159 ALA B O 1
ATOM 3085 N N . PRO B 1 136 ? 42.404 -17.193 10.388 1.00 29.80 160 PRO B N 1
ATOM 3086 C CA . PRO B 1 136 ? 42.551 -18.212 11.440 1.00 30.79 160 PRO B CA 1
ATOM 3087 C C . PRO B 1 136 ? 42.898 -17.634 12.807 1.00 31.35 160 PRO B C 1
ATOM 3088 O O . PRO B 1 136 ? 43.499 -16.572 12.879 1.00 32.96 160 PRO B O 1
ATOM 3092 N N . ILE B 1 137 ? 42.490 -18.321 13.871 1.00 32.51 161 ILE B N 1
ATOM 3093 C CA . ILE B 1 137 ? 42.797 -17.914 15.243 1.00 33.02 161 ILE B CA 1
ATOM 3094 C C . ILE B 1 137 ? 43.583 -19.057 15.893 1.00 33.66 161 ILE B C 1
ATOM 3095 O O . ILE B 1 137 ? 43.024 -20.137 16.114 1.00 33.48 161 ILE B O 1
ATOM 3100 N N . VAL B 1 138 ? 44.886 -18.854 16.135 1.00 34.49 162 VAL B N 1
ATOM 3101 C CA . VAL B 1 138 ? 45.681 -19.870 16.822 1.00 34.75 162 VAL B CA 1
ATOM 3102 C C . VAL B 1 138 ? 45.288 -19.816 18.299 1.00 34.99 162 VAL B C 1
ATOM 3103 O O . VAL B 1 138 ? 45.355 -18.755 18.934 1.00 35.15 162 VAL B O 1
ATOM 3107 N N . ILE B 1 139 ? 44.836 -20.949 18.829 1.00 34.26 163 ILE B N 1
ATOM 3108 C CA . ILE B 1 139 ? 44.400 -21.026 20.217 1.00 33.57 163 ILE B CA 1
ATOM 3109 C C . ILE B 1 139 ? 45.642 -21.187 21.088 1.00 33.99 163 ILE B C 1
ATOM 3110 O O . ILE B 1 139 ? 46.312 -22.206 21.003 1.00 34.08 163 ILE B O 1
ATOM 3115 N N . PRO B 1 140 ? 45.967 -20.179 21.912 1.00 34.59 164 PRO B N 1
ATOM 3116 C CA . PRO B 1 140 ? 47.173 -20.331 22.755 1.00 36.57 164 PRO B CA 1
ATOM 3117 C C . PRO B 1 140 ? 47.065 -21.485 23.762 1.00 37.40 164 PRO B C 1
ATOM 3118 O O . PRO B 1 140 ? 45.962 -21.827 24.220 1.00 34.92 164 PRO B O 1
ATOM 3122 N N . LYS B 1 141 ? 48.209 -22.060 24.116 1.00 40.18 165 LYS B N 1
ATOM 3123 C CA . LYS B 1 141 ? 48.243 -23.172 25.054 1.00 42.22 165 LYS B CA 1
ATOM 3124 C C . LYS B 1 141 ? 47.477 -22.824 26.334 1.00 41.34 165 LYS B C 1
ATOM 3125 O O . LYS B 1 141 ? 46.700 -23.640 26.849 1.00 41.10 165 LYS B O 1
ATOM 3131 N N . GLU B 1 142 ? 47.662 -21.597 26.814 1.00 41.14 166 GLU B N 1
ATOM 3132 C CA . GLU B 1 142 ? 46.993 -21.130 28.029 1.00 41.31 166 GLU B CA 1
ATOM 3133 C C . GLU B 1 142 ? 45.479 -21.249 27.930 1.00 39.21 166 GLU B C 1
ATOM 3134 O O . GLU B 1 142 ? 44.813 -21.597 28.912 1.00 38.68 166 GLU B O 1
ATOM 3140 N N . VAL B 1 143 ? 44.934 -20.930 26.754 1.00 37.04 167 VAL B N 1
ATOM 3141 C CA . VAL B 1 143 ? 43.491 -20.992 26.546 1.00 35.42 167 VAL B CA 1
ATOM 3142 C C . VAL B 1 143 ? 43.036 -22.440 26.426 1.00 35.33 167 VAL B C 1
ATOM 3143 O O . VAL B 1 143 ? 42.040 -22.809 27.037 1.00 34.33 167 VAL B O 1
ATOM 3147 N N . SER B 1 144 ? 43.742 -23.264 25.651 1.00 36.58 168 SER B N 1
ATOM 3148 C CA A SER B 1 144 ? 43.392 -24.682 25.538 0.50 37.93 168 SER B CA 1
ATOM 3149 C CA B SER B 1 144 ? 43.346 -24.672 25.534 0.50 37.00 168 SER B CA 1
ATOM 3150 C C . SER B 1 144 ? 43.389 -25.340 26.922 1.00 38.21 168 SER B C 1
ATOM 3151 O O . SER B 1 144 ? 42.476 -26.088 27.266 1.00 37.81 168 SER B O 1
ATOM 3156 N N . ASN B 1 145 ? 44.414 -25.053 27.720 1.00 38.94 169 ASN B N 1
ATOM 3157 C CA . ASN B 1 145 ? 44.480 -25.616 29.083 1.00 41.23 169 ASN B CA 1
ATOM 3158 C C . ASN B 1 145 ? 43.290 -25.195 29.930 1.00 40.42 169 ASN B C 1
ATOM 3159 O O . ASN B 1 145 ? 42.693 -26.015 30.613 1.00 39.85 169 ASN B O 1
ATOM 3164 N N . LEU B 1 146 ? 42.937 -23.914 29.852 1.00 40.25 170 LEU B N 1
ATOM 3165 C CA . LEU B 1 146 ? 41.825 -23.368 30.623 1.00 39.26 170 LEU B CA 1
ATOM 3166 C C . LEU B 1 146 ? 40.487 -23.976 30.205 1.00 38.96 170 LEU B C 1
ATOM 3167 O O . LEU B 1 146 ? 39.647 -24.270 31.055 1.00 40.43 170 LEU B O 1
ATOM 3180 N N . GLU B 1 148 ? 40.004 -26.960 28.875 1.00 43.94 172 GLU B N 1
ATOM 3181 C CA . GLU B 1 148 ? 40.029 -28.369 29.308 1.00 46.47 172 GLU B CA 1
ATOM 3182 C C . GLU B 1 148 ? 39.713 -28.551 30.784 1.00 45.14 172 GLU B C 1
ATOM 3183 O O . GLU B 1 148 ? 38.931 -29.414 31.145 1.00 45.30 172 GLU B O 1
ATOM 3189 N N . ILE B 1 149 ? 40.325 -27.726 31.622 1.00 44.97 173 ILE B N 1
ATOM 3190 C CA . ILE B 1 149 ? 40.148 -27.805 33.063 1.00 46.36 173 ILE B CA 1
ATOM 3191 C C . ILE B 1 149 ? 38.852 -27.154 33.564 1.00 44.97 173 ILE B C 1
ATOM 3192 O O . ILE B 1 149 ? 38.074 -27.778 34.273 1.00 45.98 173 ILE B O 1
ATOM 3197 N N . THR B 1 150 ? 38.617 -25.904 33.183 1.00 41.64 174 THR B N 1
ATOM 3198 C CA . THR B 1 150 ? 37.504 -25.129 33.732 1.00 38.92 174 THR B CA 1
ATOM 3199 C C . THR B 1 150 ? 36.215 -25.110 32.900 1.00 37.33 174 THR B C 1
ATOM 3200 O O . THR B 1 150 ? 35.151 -24.857 33.445 1.00 35.49 174 THR B O 1
ATOM 3204 N N . PHE B 1 151 ? 36.304 -25.371 31.598 1.00 35.99 175 PHE B N 1
ATOM 3205 C CA . PHE B 1 151 ? 35.131 -25.351 30.723 1.00 35.64 175 PHE B CA 1
ATOM 3206 C C . PHE B 1 151 ? 35.111 -26.584 29.829 1.00 37.07 175 PHE B C 1
ATOM 3207 O O . PHE B 1 151 ? 34.850 -26.486 28.623 1.00 35.25 175 PHE B O 1
ATOM 3215 N N . ALA B 1 152 ? 35.372 -27.747 30.427 1.00 38.22 176 ALA B N 1
ATOM 3216 C CA . ALA B 1 152 ? 35.530 -29.015 29.688 1.00 40.59 176 ALA B CA 1
ATOM 3217 C C . ALA B 1 152 ? 34.416 -29.335 28.689 1.00 40.86 176 ALA B C 1
ATOM 3218 O O . ALA B 1 152 ? 34.682 -29.894 27.629 1.00 42.49 176 ALA B O 1
ATOM 3220 N N . ASN B 1 153 ? 33.178 -29.002 29.011 1.00 43.57 177 ASN B N 1
ATOM 3221 C CA . ASN B 1 153 ? 32.076 -29.253 28.067 1.00 49.16 177 ASN B CA 1
ATOM 3222 C C . ASN B 1 153 ? 31.892 -28.216 26.961 1.00 46.24 177 ASN B C 1
ATOM 3223 O O . ASN B 1 153 ? 31.146 -28.461 26.012 1.00 47.20 177 ASN B O 1
ATOM 3228 N N . ALA B 1 154 ? 32.565 -27.078 27.074 1.00 42.08 178 ALA B N 1
ATOM 3229 C CA . ALA B 1 154 ? 32.275 -25.944 26.203 1.00 38.22 178 ALA B CA 1
ATOM 3230 C C . ALA B 1 154 ? 32.974 -25.936 24.849 1.00 36.83 178 ALA B C 1
ATOM 3231 O O . ALA B 1 154 ? 34.046 -26.514 24.688 1.00 35.99 178 ALA B O 1
ATOM 3233 N N . GLU B 1 155 ? 32.324 -25.278 23.880 1.00 34.70 179 GLU B N 1
ATOM 3234 C CA . GLU B 1 155 ? 32.891 -25.052 22.563 1.00 35.59 179 GLU B CA 1
ATOM 3235 C C . GLU B 1 155 ? 33.290 -23.594 22.506 1.00 31.39 179 GLU B C 1
ATOM 3236 O O . GLU B 1 155 ? 32.462 -22.715 22.718 1.00 29.56 179 GLU B O 1
ATOM 3242 N N . LEU B 1 156 ? 34.547 -23.332 22.215 1.00 29.48 180 LEU B N 1
ATOM 3243 C CA . LEU B 1 156 ? 35.010 -21.977 22.045 1.00 29.19 180 LEU B CA 1
ATOM 3244 C C . LEU B 1 156 ? 34.544 -21.460 20.675 1.00 28.56 180 LEU B C 1
ATOM 3245 O O . LEU B 1 156 ? 34.615 -22.190 19.694 1.00 27.11 180 LEU B O 1
ATOM 3250 N N . LEU B 1 157 ? 34.044 -20.228 20.623 1.00 28.03 181 LEU B N 1
ATOM 3251 C CA . LEU B 1 157 ? 33.613 -19.596 19.365 1.00 28.65 181 LEU B CA 1
ATOM 3252 C C . LEU B 1 157 ? 34.528 -18.458 18.926 1.00 29.66 181 LEU B C 1
ATOM 3253 O O . LEU B 1 157 ? 34.639 -18.159 17.731 1.00 29.40 181 LEU B O 1
ATOM 3258 N N . ASP B 1 158 ? 35.156 -17.785 19.882 1.00 30.61 182 ASP B N 1
ATOM 3259 C CA . ASP B 1 158 ? 36.008 -16.660 19.551 1.00 30.86 182 ASP B CA 1
ATOM 3260 C C . ASP B 1 158 ? 36.910 -16.300 20.723 1.00 30.82 182 ASP B C 1
ATOM 3261 O O . ASP B 1 158 ? 36.589 -16.595 21.886 1.00 28.28 182 ASP B O 1
ATOM 3266 N N . ILE B 1 159 ? 38.055 -15.712 20.388 1.00 31.15 183 ILE B N 1
ATOM 3267 C CA . ILE B 1 159 ? 39.003 -15.160 21.345 1.00 32.48 183 ILE B CA 1
ATOM 3268 C C . ILE B 1 159 ? 39.156 -13.712 20.887 1.00 34.24 183 ILE B C 1
ATOM 3269 O O . ILE B 1 159 ? 39.570 -13.489 19.746 1.00 35.47 183 ILE B O 1
ATOM 3274 N N . GLN B 1 160 ? 38.799 -12.744 21.726 1.00 34.21 184 GLN B N 1
ATOM 3275 C CA . GLN B 1 160 ? 38.902 -11.347 21.343 1.00 36.65 184 GLN B CA 1
ATOM 3276 C C . GLN B 1 160 ? 39.791 -10.588 22.299 1.00 39.93 184 GLN B C 1
ATOM 3277 O O . GLN B 1 160 ? 39.557 -10.627 23.510 1.00 40.03 184 GLN B O 1
ATOM 3283 N N . GLN B 1 161 ? 40.796 -9.883 21.775 1.00 42.09 185 GLN B N 1
ATOM 3284 C CA . GLN B 1 161 ? 41.651 -9.062 22.632 1.00 44.92 185 GLN B CA 1
ATOM 3285 C C . GLN B 1 161 ? 40.919 -7.794 23.046 1.00 43.81 185 GLN B C 1
ATOM 3286 O O . GLN B 1 161 ? 40.117 -7.258 22.291 1.00 43.25 185 GLN B O 1
ATOM 3292 N N . ASN B 1 162 ? 41.176 -7.339 24.264 1.00 43.13 186 ASN B N 1
ATOM 3293 C CA . ASN B 1 162 ? 40.645 -6.074 24.758 1.00 43.70 186 ASN B CA 1
ATOM 3294 C C . ASN B 1 162 ? 41.699 -5.464 25.677 1.00 46.53 186 ASN B C 1
ATOM 3295 O O . ASN B 1 162 ? 42.760 -6.067 25.891 1.00 46.03 186 ASN B O 1
ATOM 3300 N N . SER B 1 163 ? 41.434 -4.274 26.202 1.00 49.46 187 SER B N 1
ATOM 3301 C CA . SER B 1 163 ? 42.428 -3.589 27.042 1.00 53.12 187 SER B CA 1
ATOM 3302 C C . SER B 1 163 ? 42.701 -4.318 28.363 1.00 53.44 187 SER B C 1
ATOM 3303 O O . SER B 1 163 ? 43.823 -4.286 28.873 1.00 54.36 187 SER B O 1
ATOM 3306 N N . LEU B 1 164 ? 41.686 -5.001 28.889 1.00 52.34 188 LEU B N 1
ATOM 3307 C CA . LEU B 1 164 ? 41.818 -5.751 30.147 1.00 51.61 188 LEU B CA 1
ATOM 3308 C C . LEU B 1 164 ? 42.464 -7.134 29.959 1.00 48.99 188 LEU B C 1
ATOM 3309 O O . LEU B 1 164 ? 42.805 -7.791 30.936 1.00 48.62 188 LEU B O 1
ATOM 3314 N N . GLY B 1 165 ? 42.628 -7.569 28.708 1.00 46.06 189 GLY B N 1
ATOM 3315 C CA . GLY B 1 165 ? 43.235 -8.859 28.394 1.00 43.33 189 GLY B CA 1
ATOM 3316 C C . GLY B 1 165 ? 42.589 -9.545 27.196 1.00 41.37 189 GLY B C 1
ATOM 3317 O O . GLY B 1 165 ? 42.723 -9.083 26.052 1.00 38.07 189 GLY B O 1
ATOM 3318 N N . TYR B 1 166 ? 41.896 -10.655 27.465 1.00 38.15 190 TYR B N 1
ATOM 3319 C CA . TYR B 1 166 ? 41.241 -11.451 26.430 1.00 37.12 190 TYR B CA 1
ATOM 3320 C C . TYR B 1 166 ? 39.844 -11.862 26.830 1.00 34.80 190 TYR B C 1
ATOM 3321 O O . TYR B 1 166 ? 39.566 -12.111 28.007 1.00 34.36 190 TYR B O 1
ATOM 3330 N N . GLU B 1 167 ? 38.973 -11.959 25.839 1.00 32.71 191 GLU B N 1
ATOM 3331 C CA . GLU B 1 167 ? 37.620 -12.398 26.047 1.00 31.27 191 GLU B CA 1
ATOM 3332 C C . GLU B 1 167 ? 37.427 -13.708 25.317 1.00 30.32 191 GLU B C 1
ATOM 3333 O O . GLU B 1 167 ? 37.794 -13.828 24.150 1.00 29.96 191 GLU B O 1
ATOM 3339 N N . LEU B 1 168 ? 36.862 -14.696 26.011 1.00 28.62 192 LEU B N 1
ATOM 3340 C CA . LEU B 1 168 ? 36.562 -15.984 25.414 1.00 28.20 192 LEU B CA 1
ATOM 3341 C C . LEU B 1 168 ? 35.053 -16.046 25.275 1.00 26.67 192 LEU B C 1
ATOM 3342 O O . LEU B 1 168 ? 34.350 -15.802 26.251 1.00 26.03 192 LEU B O 1
ATOM 3347 N N . ASP B 1 169 ? 34.561 -16.332 24.069 1.00 25.63 193 ASP B N 1
ATOM 3348 C CA . ASP B 1 169 ? 33.130 -16.464 23.816 1.00 26.11 193 ASP B CA 1
ATOM 3349 C C . ASP B 1 169 ? 32.886 -17.942 23.577 1.00 26.53 193 ASP B C 1
ATOM 3350 O O . ASP B 1 169 ? 33.564 -18.556 22.757 1.00 26.23 193 ASP B O 1
ATOM 3363 N N . ILE B 1 171 ? 30.068 -21.658 23.994 1.00 28.58 195 ILE B N 1
ATOM 3364 C CA . ILE B 1 171 ? 28.795 -22.315 24.224 1.00 31.86 195 ILE B CA 1
ATOM 3365 C C . ILE B 1 171 ? 29.105 -23.468 25.157 1.00 33.14 195 ILE B C 1
ATOM 3366 O O . ILE B 1 171 ? 29.887 -24.358 24.821 1.00 31.91 195 ILE B O 1
ATOM 3371 N N . ASP B 1 172 ? 28.523 -23.422 26.342 1.00 36.10 196 ASP B N 1
ATOM 3372 C CA . ASP B 1 172 ? 28.749 -24.432 27.370 1.00 40.02 196 ASP B CA 1
ATOM 3373 C C . ASP B 1 172 ? 27.412 -25.051 27.708 1.00 43.62 196 ASP B C 1
ATOM 3374 O O . ASP B 1 172 ? 26.544 -24.413 28.304 1.00 42.89 196 ASP B O 1
ATOM 3379 N N . ASN B 1 173 ? 27.227 -26.284 27.251 1.00 50.86 197 ASN B N 1
ATOM 3380 C CA . ASN B 1 173 ? 25.996 -27.023 27.474 1.00 53.78 197 ASN B CA 1
ATOM 3381 C C . ASN B 1 173 ? 24.757 -26.202 27.081 1.00 50.72 197 ASN B C 1
ATOM 3382 O O . ASN B 1 173 ? 23.788 -26.092 27.833 1.00 51.50 197 ASN B O 1
ATOM 3387 N N . GLN B 1 174 ? 24.826 -25.616 25.892 1.00 48.06 198 GLN B N 1
ATOM 3388 C CA . GLN B 1 174 ? 23.753 -24.791 25.310 1.00 45.88 198 GLN B CA 1
ATOM 3389 C C . GLN B 1 174 ? 23.524 -23.420 25.967 1.00 41.65 198 GLN B C 1
ATOM 3390 O O . GLN B 1 174 ? 22.483 -22.801 25.745 1.00 41.90 198 GLN B O 1
ATOM 3396 N N . ILE B 1 175 ? 24.483 -22.948 26.758 1.00 35.54 199 ILE B N 1
ATOM 3397 C CA . ILE B 1 175 ? 24.421 -21.616 27.347 1.00 32.54 199 ILE B CA 1
ATOM 3398 C C . ILE B 1 175 ? 25.554 -20.816 26.732 1.00 29.56 199 ILE B C 1
ATOM 3399 O O . ILE B 1 175 ? 26.679 -21.295 26.692 1.00 29.56 199 ILE B O 1
ATOM 3404 N N . TYR B 1 176 ? 25.261 -19.622 26.238 1.00 27.42 200 TYR B N 1
ATOM 3405 C CA . TYR B 1 176 ? 26.286 -18.748 25.679 1.00 26.33 200 TYR B CA 1
ATOM 3406 C C . TYR B 1 176 ? 26.949 -18.004 26.832 1.00 25.81 200 TYR B C 1
ATOM 3407 O O . TYR B 1 176 ? 26.297 -17.214 27.514 1.00 25.15 200 TYR B O 1
ATOM 3416 N N . LYS B 1 177 ? 28.238 -18.253 27.026 1.00 24.96 201 LYS B N 1
ATOM 3417 C CA . LYS B 1 177 ? 29.016 -17.649 28.107 1.00 24.96 201 LYS B CA 1
ATOM 3418 C C . LYS B 1 177 ? 30.177 -16.816 27.600 1.00 24.60 201 LYS B C 1
ATOM 3419 O O . LYS B 1 177 ? 30.789 -17.165 26.602 1.00 24.87 201 LYS B O 1
ATOM 3425 N N . VAL B 1 178 ? 30.493 -15.745 28.323 1.00 23.73 202 VAL B N 1
ATOM 3426 C CA . VAL B 1 178 ? 31.607 -14.874 28.002 1.00 24.74 202 VAL B CA 1
ATOM 3427 C C . VAL B 1 178 ? 32.534 -14.833 29.216 1.00 25.52 202 VAL B C 1
ATOM 3428 O O . VAL B 1 178 ? 32.103 -14.476 30.315 1.00 26.54 202 VAL B O 1
ATOM 3432 N N . ALA B 1 179 ? 33.781 -15.249 29.023 1.00 25.67 203 ALA B N 1
ATOM 3433 C CA . ALA B 1 179 ? 34.774 -15.269 30.083 1.00 27.87 203 ALA B CA 1
ATOM 3434 C C . ALA B 1 179 ? 35.809 -14.195 29.797 1.00 29.31 203 ALA B C 1
ATOM 3435 O O . ALA B 1 179 ? 36.174 -13.998 28.638 1.00 29.71 203 ALA B O 1
ATOM 3437 N N . GLN B 1 180 ? 36.264 -13.502 30.838 1.00 30.14 204 GLN B N 1
ATOM 3438 C CA . GLN B 1 180 ? 37.312 -12.503 30.699 1.00 31.15 204 GLN B CA 1
ATOM 3439 C C . GLN B 1 180 ? 38.598 -13.009 31.352 1.00 32.07 204 GLN B C 1
ATOM 3440 O O . GLN B 1 180 ? 38.592 -13.484 32.502 1.00 31.33 204 GLN B O 1
ATOM 3446 N N . LEU B 1 181 ? 39.695 -12.927 30.607 1.00 32.23 205 LEU B N 1
ATOM 3447 C CA . LEU B 1 181 ? 40.999 -13.295 31.099 1.00 34.49 205 LEU B CA 1
ATOM 3448 C C . LEU B 1 181 ? 41.823 -12.012 31.129 1.00 36.04 205 LEU B C 1
ATOM 3449 O O . LEU B 1 181 ? 41.505 -11.053 30.402 1.00 34.22 205 LEU B O 1
ATOM 3454 N N . ASN B 1 182 ? 42.852 -11.976 31.980 1.00 36.79 206 ASN B N 1
ATOM 3455 C CA . ASN B 1 182 ? 43.768 -10.839 32.007 1.00 39.18 206 ASN B CA 1
ATOM 3456 C C . ASN B 1 182 ? 44.845 -11.092 30.949 1.00 41.91 206 ASN B C 1
ATOM 3457 O O . ASN B 1 182 ? 44.791 -12.113 30.256 1.00 41.23 206 ASN B O 1
ATOM 3462 N N . LYS B 1 183 ? 45.825 -10.193 30.844 1.00 45.19 207 LYS B N 1
ATOM 3463 C CA . LYS B 1 183 ? 46.877 -10.287 29.805 1.00 48.33 207 LYS B CA 1
ATOM 3464 C C . LYS B 1 183 ? 47.784 -11.523 29.911 1.00 49.19 207 LYS B C 1
ATOM 3465 O O . LYS B 1 183 ? 48.515 -11.828 28.971 1.00 49.85 207 LYS B O 1
ATOM 3471 N N . ASP B 1 184 ? 47.744 -12.220 31.042 1.00 48.77 208 ASP B N 1
ATOM 3472 C CA . ASP B 1 184 ? 48.481 -13.468 31.196 1.00 50.35 208 ASP B CA 1
ATOM 3473 C C . ASP B 1 184 ? 47.541 -14.666 31.018 1.00 49.14 208 ASP B C 1
ATOM 3474 O O . ASP B 1 184 ? 47.886 -15.787 31.356 1.00 50.17 208 ASP B O 1
ATOM 3479 N N . TYR B 1 185 ? 46.357 -14.415 30.477 1.00 46.77 209 TYR B N 1
ATOM 3480 C CA . TYR B 1 185 ? 45.349 -15.456 30.259 1.00 46.41 209 TYR B CA 1
ATOM 3481 C C . TYR B 1 185 ? 44.777 -16.049 31.568 1.00 44.11 209 TYR B C 1
ATOM 3482 O O . TYR B 1 185 ? 44.199 -17.125 31.543 1.00 43.54 209 TYR B O 1
ATOM 3491 N N . ARG B 1 186 ? 44.914 -15.352 32.696 1.00 43.00 210 ARG B N 1
ATOM 3492 C CA . ARG B 1 186 ? 44.366 -15.849 33.963 1.00 40.96 210 ARG B CA 1
ATOM 3493 C C . ARG B 1 186 ? 42.896 -15.420 34.066 1.00 37.47 210 ARG B C 1
ATOM 3494 O O . ARG B 1 186 ? 42.556 -14.266 33.829 1.00 35.99 210 ARG B O 1
ATOM 3498 N N . TRP B 1 187 ? 42.036 -16.363 34.429 1.00 34.55 211 TRP B N 1
ATOM 3499 C CA . TRP B 1 187 ? 40.599 -16.138 34.517 1.00 32.22 211 TRP B CA 1
ATOM 3500 C C . TRP B 1 187 ? 40.214 -15.044 35.514 1.00 31.74 211 TRP B C 1
ATOM 3501 O O . TRP B 1 187 ? 40.719 -15.008 36.632 1.00 31.56 211 TRP B O 1
ATOM 3512 N N . GLN B 1 188 ? 39.299 -14.175 35.097 1.00 29.74 212 GLN B N 1
ATOM 3513 C CA . GLN B 1 188 ? 38.803 -13.074 35.924 1.00 30.56 212 GLN B CA 1
ATOM 3514 C C . GLN B 1 188 ? 37.312 -13.214 36.203 1.00 29.43 212 GLN B C 1
ATOM 3515 O O . GLN B 1 188 ? 36.851 -12.993 37.337 1.00 28.91 212 GLN B O 1
ATOM 3521 N N . SER B 1 189 ? 36.553 -13.580 35.176 1.00 28.12 213 SER B N 1
ATOM 3522 C CA . SER B 1 189 ? 35.111 -13.714 35.321 1.00 27.44 213 SER B CA 1
ATOM 3523 C C . SER B 1 189 ? 34.448 -14.499 34.207 1.00 26.60 213 SER B C 1
ATOM 3524 O O . SER B 1 189 ? 35.034 -14.727 33.144 1.00 25.99 213 SER B O 1
ATOM 3527 N N . THR B 1 190 ? 33.212 -14.900 34.474 1.00 26.14 214 THR B N 1
ATOM 3528 C CA . THR B 1 190 ? 32.380 -15.563 33.485 1.00 26.28 214 THR B CA 1
ATOM 3529 C C . THR B 1 190 ? 30.993 -15.013 33.666 1.00 26.20 214 THR B C 1
ATOM 3530 O O . THR B 1 190 ? 30.548 -14.817 34.794 1.00 25.86 214 THR B O 1
ATOM 3534 N N . THR B 1 191 ? 30.313 -14.731 32.562 1.00 25.89 215 THR B N 1
ATOM 3535 C CA . THR B 1 191 ? 28.967 -14.221 32.653 1.00 25.68 215 THR B CA 1
ATOM 3536 C C . THR B 1 191 ? 28.084 -14.804 31.549 1.00 25.37 215 THR B C 1
ATOM 3537 O O . THR B 1 191 ? 28.564 -15.193 30.487 1.00 23.98 215 THR B O 1
ATOM 3541 N N . TRP B 1 192 ? 26.798 -14.901 31.848 1.00 25.40 216 TRP B N 1
ATOM 3542 C CA . TRP B 1 192 ? 25.805 -15.389 30.904 1.00 25.62 216 TRP B CA 1
ATOM 3543 C C . TRP B 1 192 ? 24.419 -14.989 31.347 1.00 26.81 216 TRP B C 1
ATOM 3544 O O . TRP B 1 192 ? 24.178 -14.739 32.527 1.00 25.88 216 TRP B O 1
ATOM 3555 N N . ALA B 1 193 ? 23.514 -14.980 30.379 1.00 27.63 217 ALA B N 1
ATOM 3556 C CA . ALA B 1 193 ? 22.141 -14.548 30.575 1.00 28.09 217 ALA B CA 1
ATOM 3557 C C . ALA B 1 193 ? 21.272 -15.664 31.096 1.00 28.76 217 ALA B C 1
ATOM 3558 O O . ALA B 1 193 ? 21.545 -16.833 30.866 1.00 29.34 217 ALA B O 1
ATOM 3568 N N . SER B 1 195 ? 16.936 -16.731 32.521 1.00 36.75 219 SER B N 1
ATOM 3569 C CA . SER B 1 195 ? 15.546 -16.382 32.693 1.00 38.79 219 SER B CA 1
ATOM 3570 C C . SER B 1 195 ? 15.261 -16.358 34.173 1.00 40.19 219 SER B C 1
ATOM 3571 O O . SER B 1 195 ? 16.017 -16.925 34.966 1.00 37.93 219 SER B O 1
ATOM 3574 N N . GLU B 1 196 ? 14.151 -15.727 34.544 1.00 42.41 220 GLU B N 1
ATOM 3575 C CA . GLU B 1 196 ? 13.738 -15.679 35.944 1.00 45.30 220 GLU B CA 1
ATOM 3576 C C . GLU B 1 196 ? 13.536 -17.061 36.547 1.00 44.94 220 GLU B C 1
ATOM 3577 O O . GLU B 1 196 ? 13.790 -17.253 37.730 1.00 45.49 220 GLU B O 1
ATOM 3583 N N . GLN B 1 197 ? 13.108 -18.024 35.737 1.00 45.59 221 GLN B N 1
ATOM 3584 C CA . GLN B 1 197 ? 12.867 -19.386 36.229 1.00 48.57 221 GLN B CA 1
ATOM 3585 C C . GLN B 1 197 ? 14.167 -20.067 36.664 1.00 45.86 221 GLN B C 1
ATOM 3586 O O . GLN B 1 197 ? 14.170 -20.865 37.590 1.00 47.20 221 GLN B O 1
ATOM 3592 N N . GLU B 1 198 ? 15.263 -19.734 35.994 1.00 44.81 222 GLU B N 1
ATOM 3593 C CA . GLU B 1 198 ? 16.580 -20.298 36.307 1.00 44.50 222 GLU B CA 1
ATOM 3594 C C . GLU B 1 198 ? 17.258 -19.641 37.525 1.00 41.22 222 GLU B C 1
ATOM 3595 O O . GLU B 1 198 ? 18.137 -20.242 38.129 1.00 40.17 222 GLU B O 1
ATOM 3601 N N . VAL B 1 199 ? 16.859 -18.422 37.889 1.00 38.82 223 VAL B N 1
ATOM 3602 C CA . VAL B 1 199 ? 17.463 -17.724 39.039 1.00 35.89 223 VAL B CA 1
ATOM 3603 C C . VAL B 1 199 ? 17.124 -18.420 40.362 1.00 34.82 223 VAL B C 1
ATOM 3604 O O . VAL B 1 199 ? 15.977 -18.828 40.578 1.00 35.56 223 VAL B O 1
ATOM 3608 N N . PRO B 1 200 ? 18.119 -18.581 41.254 1.00 33.82 224 PRO B N 1
ATOM 3609 C CA . PRO B 1 200 ? 17.806 -19.224 42.525 1.00 34.29 224 PRO B CA 1
ATOM 3610 C C . PRO B 1 200 ? 16.662 -18.529 43.257 1.00 35.69 224 PRO B C 1
ATOM 3611 O O . PRO B 1 200 ? 16.563 -17.295 43.246 1.00 33.46 224 PRO B O 1
ATOM 3615 N N . GLN B 1 201 ? 15.816 -19.320 43.898 1.00 36.46 225 GLN B N 1
ATOM 3616 C CA . GLN B 1 201 ? 14.648 -18.802 44.592 1.00 38.24 225 GLN B CA 1
ATOM 3617 C C . GLN B 1 201 ? 14.977 -17.728 45.620 1.00 38.17 225 GLN B C 1
ATOM 3618 O O . GLN B 1 201 ? 14.257 -16.745 45.725 1.00 38.69 225 GLN B O 1
ATOM 3624 N N . ILE B 1 202 ? 16.046 -17.915 46.385 1.00 37.50 226 ILE B N 1
ATOM 3625 C CA . ILE B 1 202 ? 16.414 -16.932 47.400 1.00 37.28 226 ILE B CA 1
ATOM 3626 C C . ILE B 1 202 ? 16.745 -15.570 46.747 1.00 35.57 226 ILE B C 1
ATOM 3627 O O . ILE B 1 202 ? 16.443 -14.514 47.315 1.00 34.69 226 ILE B O 1
ATOM 3632 N N . VAL B 1 203 ? 17.349 -15.611 45.560 1.00 33.75 227 VAL B N 1
ATOM 3633 C CA . VAL B 1 203 ? 17.698 -14.397 44.820 1.00 32.80 227 VAL B CA 1
ATOM 3634 C C . VAL B 1 203 ? 16.434 -13.735 44.245 1.00 33.45 227 VAL B C 1
ATOM 3635 O O . VAL B 1 203 ? 16.292 -12.514 44.339 1.00 32.53 227 VAL B O 1
ATOM 3647 N N . GLN B 1 205 ? 13.424 -13.936 45.497 1.00 38.60 229 GLN B N 1
ATOM 3648 C CA . GLN B 1 205 ? 12.672 -13.377 46.627 1.00 40.81 229 GLN B CA 1
ATOM 3649 C C . GLN B 1 205 ? 13.298 -12.054 47.056 1.00 39.53 229 GLN B C 1
ATOM 3650 O O . GLN B 1 205 ? 12.596 -11.147 47.492 1.00 39.83 229 GLN B O 1
ATOM 3656 N N . GLY B 1 206 ? 14.619 -11.960 46.928 1.00 36.87 230 GLY B N 1
ATOM 3657 C CA . GLY B 1 206 ? 15.347 -10.750 47.251 1.00 37.21 230 GLY B CA 1
ATOM 3658 C C . GLY B 1 206 ? 14.958 -9.635 46.288 1.00 36.65 230 GLY B C 1
ATOM 3659 O O . GLY B 1 206 ? 14.667 -8.516 46.710 1.00 36.30 230 GLY B O 1
ATOM 3660 N N . PHE B 1 207 ? 14.939 -9.950 44.997 1.00 35.14 231 PHE B N 1
ATOM 3661 C CA . PHE B 1 207 ? 14.558 -8.971 43.996 1.00 36.51 231 PHE B CA 1
ATOM 3662 C C . PHE B 1 207 ? 13.107 -8.540 44.169 1.00 37.90 231 PHE B C 1
ATOM 3663 O O . PHE B 1 207 ? 12.810 -7.342 44.181 1.00 37.02 231 PHE B O 1
ATOM 3671 N N . GLU B 1 208 ? 12.219 -9.522 44.326 1.00 38.23 232 GLU B N 1
ATOM 3672 C CA . GLU B 1 208 ? 10.777 -9.265 44.462 1.00 40.53 232 GLU B CA 1
ATOM 3673 C C . GLU B 1 208 ? 10.376 -8.499 45.720 1.00 39.21 232 GLU B C 1
ATOM 3674 O O . GLU B 1 208 ? 9.261 -7.984 45.795 1.00 39.78 232 GLU B O 1
ATOM 3680 N N . SER B 1 209 ? 11.246 -8.450 46.717 1.00 38.06 233 SER B N 1
ATOM 3681 C CA . SER B 1 209 ? 10.961 -7.679 47.909 1.00 38.42 233 SER B CA 1
ATOM 3682 C C . SER B 1 209 ? 11.804 -6.399 47.927 1.00 37.72 233 SER B C 1
ATOM 3683 O O . SER B 1 209 ? 11.757 -5.651 48.894 1.00 38.60 233 SER B O 1
ATOM 3686 N N . SER B 1 210 ? 12.564 -6.135 46.866 1.00 35.87 234 SER B N 1
ATOM 3687 C CA . SER B 1 210 ? 13.399 -4.930 46.820 1.00 35.69 234 SER B CA 1
ATOM 3688 C C . SER B 1 210 ? 12.629 -3.750 46.226 1.00 36.86 234 SER B C 1
ATOM 3689 O O . SER B 1 210 ? 11.488 -3.901 45.763 1.00 37.07 234 SER B O 1
ATOM 3692 N N . ALA B 1 211 ? 13.281 -2.587 46.207 1.00 37.46 235 ALA B N 1
ATOM 3693 C CA . ALA B 1 211 ? 12.699 -1.370 45.616 1.00 38.27 235 ALA B CA 1
ATOM 3694 C C . ALA B 1 211 ? 12.446 -1.497 44.122 1.00 37.96 235 ALA B C 1
ATOM 3695 O O . ALA B 1 211 ? 11.625 -0.768 43.577 1.00 39.73 235 ALA B O 1
ATOM 3697 N N . TYR B 1 212 ? 13.115 -2.450 43.476 1.00 36.10 236 TYR B N 1
ATOM 3698 C CA . TYR B 1 212 ? 13.062 -2.604 42.028 1.00 35.27 236 TYR B CA 1
ATOM 3699 C C . TYR B 1 212 ? 12.085 -3.650 41.522 1.00 35.49 236 TYR B C 1
ATOM 3700 O O . TYR B 1 212 ? 11.986 -3.877 40.310 1.00 34.73 236 TYR B O 1
ATOM 3709 N N . ALA B 1 213 ? 11.343 -4.251 42.447 1.00 37.25 237 ALA B N 1
ATOM 3710 C CA . ALA B 1 213 ? 10.388 -5.307 42.136 1.00 38.16 237 ALA B CA 1
ATOM 3711 C C . ALA B 1 213 ? 9.388 -4.929 41.047 1.00 39.21 237 ALA B C 1
ATOM 3712 O O . ALA B 1 213 ? 9.070 -5.757 40.199 1.00 40.12 237 ALA B O 1
ATOM 3714 N N . SER B 1 214 ? 8.910 -3.688 41.047 1.00 40.99 238 SER B N 1
ATOM 3715 C CA . SER B 1 214 ? 7.889 -3.281 40.075 1.00 42.79 238 SER B CA 1
ATOM 3716 C C . SER B 1 214 ? 8.447 -2.797 38.733 1.00 43.63 238 SER B C 1
ATOM 3717 O O . SER B 1 214 ? 7.677 -2.597 37.794 1.00 46.16 238 SER B O 1
ATOM 3720 N N . ASP B 1 215 ? 9.760 -2.600 38.632 1.00 41.40 239 ASP B N 1
ATOM 3721 C CA . ASP B 1 215 ? 10.356 -2.150 37.378 1.00 40.41 239 ASP B CA 1
ATOM 3722 C C . ASP B 1 215 ? 10.391 -3.286 36.370 1.00 41.36 239 ASP B C 1
ATOM 3723 O O . ASP B 1 215 ? 10.386 -4.451 36.741 1.00 42.86 239 ASP B O 1
ATOM 3728 N N . LYS B 1 216 ? 10.438 -2.935 35.093 1.00 41.03 240 LYS B N 1
ATOM 3729 C CA . LYS B 1 216 ? 10.502 -3.912 34.030 1.00 40.54 240 LYS B CA 1
ATOM 3730 C C . LYS B 1 216 ? 11.882 -4.539 33.971 1.00 38.44 240 LYS B C 1
ATOM 3731 O O . LYS B 1 216 ? 12.883 -3.828 33.917 1.00 36.23 240 LYS B O 1
ATOM 3737 N N . VAL B 1 217 ? 11.946 -5.865 33.948 1.00 36.82 241 VAL B N 1
ATOM 3738 C CA . VAL B 1 217 ? 13.237 -6.542 33.861 1.00 34.91 241 VAL B CA 1
ATOM 3739 C C . VAL B 1 217 ? 13.649 -6.643 32.398 1.00 33.65 241 VAL B C 1
ATOM 3740 O O . VAL B 1 217 ? 12.973 -7.278 31.615 1.00 33.34 241 VAL B O 1
ATOM 3744 N N . GLN B 1 218 ? 14.752 -6.002 32.034 1.00 32.68 242 GLN B N 1
ATOM 3745 C CA . GLN B 1 218 ? 15.261 -6.046 30.669 1.00 32.75 242 GLN B CA 1
ATOM 3746 C C . GLN B 1 218 ? 16.099 -7.309 30.437 1.00 33.08 242 GLN B C 1
ATOM 3747 O O . GLN B 1 218 ? 16.035 -7.916 29.358 1.00 31.67 242 GLN B O 1
ATOM 3753 N N . SER B 1 219 ? 16.898 -7.679 31.441 1.00 32.02 243 SER B N 1
ATOM 3754 C CA . SER B 1 219 ? 17.723 -8.884 31.389 1.00 31.09 243 SER B CA 1
ATOM 3755 C C . SER B 1 219 ? 18.239 -9.264 32.768 1.00 30.54 243 SER B C 1
ATOM 3756 O O . SER B 1 219 ? 18.264 -8.439 33.690 1.00 29.77 243 SER B O 1
ATOM 3759 N N . ILE B 1 220 ? 18.643 -10.525 32.893 1.00 29.52 244 ILE B N 1
ATOM 3760 C CA . ILE B 1 220 ? 19.265 -11.039 34.106 1.00 29.63 244 ILE B CA 1
ATOM 3761 C C . ILE B 1 220 ? 20.493 -11.817 33.673 1.00 29.60 244 ILE B C 1
ATOM 3762 O O . ILE B 1 220 ? 20.405 -12.715 32.814 1.00 28.85 244 ILE B O 1
ATOM 3767 N N . TYR B 1 221 ? 21.639 -11.435 34.238 1.00 29.06 245 TYR B N 1
ATOM 3768 C CA . TYR B 1 221 ? 22.906 -12.096 33.992 1.00 29.00 245 TYR B CA 1
ATOM 3769 C C . TYR B 1 221 ? 23.570 -12.601 35.271 1.00 28.26 245 TYR B C 1
ATOM 3770 O O . TYR B 1 221 ? 23.520 -11.913 36.298 1.00 29.67 245 TYR B O 1
ATOM 3779 N N . THR B 1 222 ? 24.157 -13.796 35.234 1.00 26.31 246 THR B N 1
ATOM 3780 C CA A THR B 1 222 ? 24.943 -14.313 36.338 0.50 26.64 246 THR B CA 1
ATOM 3781 C CA B THR B 1 222 ? 24.919 -14.233 36.380 0.50 25.65 246 THR B CA 1
ATOM 3782 C C . THR B 1 222 ? 26.359 -13.850 36.074 1.00 25.93 246 THR B C 1
ATOM 3783 O O . THR B 1 222 ? 26.798 -13.865 34.907 1.00 24.88 246 THR B O 1
ATOM 3790 N N . LEU B 1 223 ? 27.066 -13.446 37.121 1.00 25.38 247 LEU B N 1
ATOM 3791 C CA . LEU B 1 223 ? 28.452 -13.058 37.026 1.00 25.01 247 LEU B CA 1
ATOM 3792 C C . LEU B 1 223 ? 29.194 -13.866 38.080 1.00 26.09 247 LEU B C 1
ATOM 3793 O O . LEU B 1 223 ? 28.798 -13.853 39.261 1.00 25.92 247 LEU B O 1
ATOM 3798 N N . LEU B 1 224 ? 30.241 -14.575 37.647 1.00 25.39 248 LEU B N 1
ATOM 3799 C CA . LEU B 1 224 ? 31.104 -15.355 38.523 1.00 25.78 248 LEU B CA 1
ATOM 3800 C C . LEU B 1 224 ? 32.467 -14.715 38.461 1.00 26.39 248 LEU B C 1
ATOM 3801 O O . LEU B 1 224 ? 32.963 -14.436 37.369 1.00 26.55 248 LEU B O 1
ATOM 3806 N N . ASN B 1 225 ? 33.068 -14.450 39.617 1.00 26.56 249 ASN B N 1
ATOM 3807 C CA . ASN B 1 225 ? 34.419 -13.893 39.655 1.00 27.31 249 ASN B CA 1
ATOM 3808 C C . ASN B 1 225 ? 35.124 -14.336 40.954 1.00 28.04 249 ASN B C 1
ATOM 3809 O O . ASN B 1 225 ? 34.569 -15.115 41.716 1.00 28.31 249 ASN B O 1
ATOM 3814 N N . ALA B 1 226 ? 36.338 -13.857 41.199 1.00 28.93 250 ALA B N 1
ATOM 3815 C CA . ALA B 1 226 ? 37.059 -14.205 42.417 1.00 30.08 250 ALA B CA 1
ATOM 3816 C C . ALA B 1 226 ? 36.241 -14.004 43.705 1.00 30.89 250 ALA B C 1
ATOM 3817 O O . ALA B 1 226 ? 36.401 -14.758 44.670 1.00 32.19 250 ALA B O 1
ATOM 3819 N N . ASN B 1 227 ? 35.349 -13.019 43.721 1.00 30.56 251 ASN B N 1
ATOM 3820 C CA . ASN B 1 227 ? 34.603 -12.674 44.946 1.00 31.18 251 ASN B CA 1
ATOM 3821 C C . ASN B 1 227 ? 33.274 -13.377 45.141 1.00 30.22 251 ASN B C 1
ATOM 3822 O O . ASN B 1 227 ? 32.649 -13.252 46.187 1.00 31.30 251 ASN B O 1
ATOM 3827 N N . GLY B 1 228 ? 32.830 -14.124 44.148 1.00 28.96 252 GLY B N 1
ATOM 3828 C CA . GLY B 1 228 ? 31.617 -14.886 44.324 1.00 28.71 252 GLY B CA 1
ATOM 3829 C C . GLY B 1 228 ? 30.806 -15.019 43.073 1.00 27.03 252 GLY B C 1
ATOM 3830 O O . GLY B 1 228 ? 31.322 -14.847 41.975 1.00 27.23 252 GLY B O 1
ATOM 3831 N N . THR B 1 229 ? 29.542 -15.365 43.286 1.00 27.31 253 THR B N 1
ATOM 3832 C CA . THR B 1 229 ? 28.520 -15.508 42.263 1.00 27.47 253 THR B CA 1
ATOM 3833 C C . THR B 1 229 ? 27.494 -14.406 42.466 1.00 27.79 253 THR B C 1
ATOM 3834 O O . THR B 1 229 ? 27.030 -14.188 43.590 1.00 27.42 253 THR B O 1
ATOM 3838 N N . PHE B 1 230 ? 27.137 -13.717 41.382 1.00 27.68 254 PHE B N 1
ATOM 3839 C CA . PHE B 1 230 ? 26.228 -12.571 41.461 1.00 27.71 254 PHE B CA 1
ATOM 3840 C C . PHE B 1 230 ? 25.140 -12.614 40.402 1.00 27.93 254 PHE B C 1
ATOM 3841 O O . PHE B 1 230 ? 25.266 -13.299 39.393 1.00 27.14 254 PHE B O 1
ATOM 3849 N N . TYR B 1 231 ? 24.069 -11.874 40.654 1.00 28.27 255 TYR B N 1
ATOM 3850 C CA . TYR B 1 231 ? 22.943 -11.797 39.734 1.00 28.25 255 TYR B CA 1
ATOM 3851 C C . TYR B 1 231 ? 22.644 -10.328 39.435 1.00 28.17 255 TYR B C 1
ATOM 3852 O O . TYR B 1 231 ? 22.299 -9.553 40.336 1.00 27.58 255 TYR B O 1
ATOM 3861 N N . LEU B 1 232 ? 22.818 -9.965 38.164 1.00 27.35 256 LEU B N 1
ATOM 3862 C CA . LEU B 1 232 ? 22.650 -8.597 37.679 1.00 27.42 256 LEU B CA 1
ATOM 3863 C C . LEU B 1 232 ? 21.301 -8.448 36.998 1.00 28.03 256 LEU B C 1
ATOM 3864 O O . LEU B 1 232 ? 21.060 -9.037 35.931 1.00 27.73 256 LEU B O 1
ATOM 3869 N N . PHE B 1 233 ? 20.415 -7.699 37.649 1.00 27.52 257 PHE B N 1
ATOM 3870 C CA . PHE B 1 233 ? 19.101 -7.419 37.125 1.00 28.82 257 PHE B CA 1
ATOM 3871 C C . PHE B 1 233 ? 19.123 -6.058 36.457 1.00 29.64 257 PHE B C 1
ATOM 3872 O O . PHE B 1 233 ? 19.246 -5.039 37.143 1.00 29.29 257 PHE B O 1
ATOM 3880 N N . LYS B 1 234 ? 19.043 -6.036 35.130 1.00 30.30 258 LYS B N 1
ATOM 3881 C CA . LYS B 1 234 ? 18.963 -4.768 34.399 1.00 31.85 258 LYS B CA 1
ATOM 3882 C C . LYS B 1 234 ? 17.489 -4.477 34.297 1.00 30.93 258 LYS B C 1
ATOM 3883 O O . LYS B 1 234 ? 16.763 -5.195 33.609 1.00 30.76 258 LYS B O 1
ATOM 3889 N N . VAL B 1 235 ? 17.046 -3.458 35.021 1.00 30.33 259 VAL B N 1
ATOM 3890 C CA . VAL B 1 235 ? 15.652 -3.060 35.032 1.00 30.90 259 VAL B CA 1
ATOM 3891 C C . VAL B 1 235 ? 15.476 -1.646 34.445 1.00 32.51 259 VAL B C 1
ATOM 3892 O O . VAL B 1 235 ? 16.448 -0.884 34.299 1.00 32.23 259 VAL B O 1
ATOM 3896 N N . SER B 1 236 ? 14.237 -1.304 34.110 1.00 32.37 260 SER B N 1
ATOM 3897 C CA . SER B 1 236 ? 13.954 -0.003 33.523 1.00 33.47 260 SER B CA 1
ATOM 3898 C C . SER B 1 236 ? 12.650 0.595 34.019 1.00 33.62 260 SER B C 1
ATOM 3899 O O . SER B 1 236 ? 11.758 -0.103 34.491 1.00 32.24 260 SER B O 1
ATOM 3902 N N . HIS B 1 237 ? 12.584 1.919 33.933 1.00 34.41 261 HIS B N 1
ATOM 3903 C CA . HIS B 1 237 ? 11.405 2.685 34.308 1.00 35.30 261 HIS B CA 1
ATOM 3904 C C . HIS B 1 237 ? 11.508 4.036 33.588 1.00 35.63 261 HIS B C 1
ATOM 3905 O O . HIS B 1 237 ? 12.580 4.657 33.581 1.00 33.82 261 HIS B O 1
ATOM 3912 N N . ASN B 1 238 ? 10.420 4.470 32.949 1.00 36.44 262 ASN B N 1
ATOM 3913 C CA . ASN B 1 238 ? 10.434 5.708 32.157 1.00 36.34 262 ASN B CA 1
ATOM 3914 C C . ASN B 1 238 ? 11.562 5.684 31.129 1.00 36.24 262 ASN B C 1
ATOM 3915 O O . ASN B 1 238 ? 12.181 6.704 30.832 1.00 36.15 262 ASN B O 1
ATOM 3920 N N . GLY B 1 239 ? 11.843 4.500 30.597 1.00 37.03 263 GLY B N 1
ATOM 3921 C CA . GLY B 1 239 ? 12.909 4.318 29.611 1.00 36.73 263 GLY B CA 1
ATOM 3922 C C . GLY B 1 239 ? 14.328 4.452 30.142 1.00 38.62 263 GLY B C 1
ATOM 3923 O O . GLY B 1 239 ? 15.275 4.474 29.354 1.00 39.52 263 GLY B O 1
ATOM 3924 N N . GLN B 1 240 ? 14.488 4.582 31.459 1.00 39.48 264 GLN B N 1
ATOM 3925 C CA . GLN B 1 240 ? 15.813 4.701 32.068 1.00 41.10 264 GLN B CA 1
ATOM 3926 C C . GLN B 1 240 ? 16.218 3.337 32.621 1.00 38.90 264 GLN B C 1
ATOM 3927 O O . GLN B 1 240 ? 15.444 2.711 33.322 1.00 35.99 264 GLN B O 1
ATOM 3933 N N . ASP B 1 241 ? 17.428 2.893 32.308 1.00 39.42 265 ASP B N 1
ATOM 3934 C CA . ASP B 1 241 ? 17.942 1.606 32.779 1.00 39.43 265 ASP B CA 1
ATOM 3935 C C . ASP B 1 241 ? 18.835 1.728 34.011 1.00 37.55 265 ASP B C 1
ATOM 3936 O O . ASP B 1 241 ? 19.489 2.747 34.220 1.00 38.56 265 ASP B O 1
ATOM 3941 N N . LYS B 1 242 ? 18.816 0.683 34.835 1.00 34.94 266 LYS B N 1
ATOM 3942 C CA A LYS B 1 242 ? 19.672 0.582 36.012 0.50 34.46 266 LYS B CA 1
ATOM 3943 C CA B LYS B 1 242 ? 19.679 0.573 36.011 0.50 35.40 266 LYS B CA 1
ATOM 3944 C C . LYS B 1 242 ? 19.962 -0.900 36.248 1.00 33.52 266 LYS B C 1
ATOM 3945 O O . LYS B 1 242 ? 19.081 -1.735 36.098 1.00 32.05 266 LYS B O 1
ATOM 3956 N N . THR B 1 243 ? 21.202 -1.218 36.593 1.00 32.11 267 THR B N 1
ATOM 3957 C CA . THR B 1 243 ? 21.582 -2.601 36.844 1.00 31.07 267 THR B CA 1
ATOM 3958 C C . THR B 1 243 ? 21.806 -2.763 38.334 1.00 30.38 267 THR B C 1
ATOM 3959 O O . THR B 1 243 ? 22.662 -2.101 38.901 1.00 29.85 267 THR B O 1
ATOM 3963 N N . ILE B 1 244 ? 21.002 -3.632 38.943 1.00 29.52 268 ILE B N 1
ATOM 3964 C CA . ILE B 1 244 ? 21.035 -3.936 40.374 1.00 29.16 268 ILE B CA 1
ATOM 3965 C C . ILE B 1 244 ? 21.667 -5.311 40.566 1.00 27.97 268 ILE B C 1
ATOM 3966 O O . ILE B 1 244 ? 21.174 -6.302 40.015 1.00 26.60 268 ILE B O 1
ATOM 3971 N N . THR B 1 245 ? 22.748 -5.359 41.346 1.00 27.60 269 THR B N 1
ATOM 3972 C CA . THR B 1 245 ? 23.483 -6.598 41.608 1.00 27.57 269 THR B CA 1
ATOM 3973 C C . THR B 1 245 ? 23.112 -7.241 42.945 1.00 27.77 269 THR B C 1
ATOM 3974 O O . THR B 1 245 ? 23.147 -6.591 43.990 1.00 29.24 269 THR B O 1
ATOM 3978 N N . PHE B 1 246 ? 22.762 -8.522 42.897 1.00 27.44 270 PHE B N 1
ATOM 3979 C CA . PHE B 1 246 ? 22.420 -9.301 44.077 1.00 27.81 270 PHE B CA 1
ATOM 3980 C C . PHE B 1 246 ? 23.438 -10.409 44.279 1.00 27.27 270 PHE B C 1
ATOM 3981 O O . PHE B 1 246 ? 23.941 -10.976 43.300 1.00 27.18 270 PHE B O 1
ATOM 3989 N N . ASP B 1 247 ? 23.728 -10.722 45.541 1.00 27.34 271 ASP B N 1
ATOM 3990 C CA . ASP B 1 247 ? 24.659 -11.803 45.881 1.00 27.90 271 ASP B CA 1
ATOM 3991 C C . ASP B 1 247 ? 23.886 -13.117 46.037 1.00 28.20 271 ASP B C 1
ATOM 3992 O O . ASP B 1 247 ? 22.674 -13.152 45.803 1.00 27.75 271 ASP B O 1
ATOM 3997 N N . VAL B 1 248 ? 24.570 -14.194 46.427 1.00 28.82 272 VAL B N 1
ATOM 3998 C CA . VAL B 1 248 ? 23.901 -15.497 46.540 1.00 29.24 272 VAL B CA 1
ATOM 3999 C C . VAL B 1 248 ? 22.870 -15.562 47.664 1.00 31.43 272 VAL B C 1
ATOM 4000 O O . VAL B 1 248 ? 22.027 -16.463 47.674 1.00 32.78 272 VAL B O 1
ATOM 4004 N N . PHE B 1 249 ? 22.916 -14.604 48.585 1.00 32.40 273 PHE B N 1
ATOM 4005 C CA . PHE B 1 249 ? 21.949 -14.544 49.685 1.00 33.53 273 PHE B CA 1
ATOM 4006 C C . PHE B 1 249 ? 20.717 -13.714 49.322 1.00 33.55 273 PHE B C 1
ATOM 4007 O O . PHE B 1 249 ? 19.811 -13.561 50.140 1.00 33.45 273 PHE B O 1
ATOM 4015 N N . GLY B 1 250 ? 20.673 -13.204 48.092 1.00 32.73 274 GLY B N 1
ATOM 4016 C CA . GLY B 1 250 ? 19.539 -12.388 47.640 1.00 32.77 274 GLY B CA 1
ATOM 4017 C C . GLY B 1 250 ? 19.566 -10.956 48.151 1.00 32.32 274 GLY B C 1
ATOM 4018 O O . GLY B 1 250 ? 18.547 -10.283 48.157 1.00 32.66 274 GLY B O 1
ATOM 4019 N N . ASN B 1 251 ? 20.731 -10.495 48.590 1.00 32.35 275 ASN B N 1
ATOM 4020 C CA . ASN B 1 251 ? 20.888 -9.135 49.076 1.00 32.67 275 ASN B CA 1
ATOM 4021 C C . ASN B 1 251 ? 21.571 -8.257 48.037 1.00 31.82 275 ASN B C 1
ATOM 4022 O O . ASN B 1 251 ? 22.460 -8.716 47.313 1.00 29.68 275 ASN B O 1
ATOM 4027 N N . ILE B 1 252 ? 21.152 -6.993 47.954 1.00 31.92 276 ILE B N 1
ATOM 4028 C CA . ILE B 1 252 ? 21.761 -6.069 47.004 1.00 32.21 276 ILE B CA 1
ATOM 4029 C C . ILE B 1 252 ? 23.171 -5.771 47.458 1.00 32.44 276 ILE B C 1
ATOM 4030 O O . ILE B 1 252 ? 23.378 -5.527 48.619 1.00 33.65 276 ILE B O 1
ATOM 4035 N N . VAL B 1 253 ? 24.143 -5.831 46.560 1.00 34.03 277 VAL B N 1
ATOM 4036 C CA . VAL B 1 253 ? 25.522 -5.496 46.911 1.00 37.89 277 VAL B CA 1
ATOM 4037 C C . VAL B 1 253 ? 26.008 -4.349 46.042 1.00 40.90 277 VAL B C 1
ATOM 4038 O O . VAL B 1 253 ? 25.331 -3.895 45.109 1.00 40.09 277 VAL B O 1
ATOM 4043 N N . HIS C 1 4 ? 39.633 48.854 34.363 1.00 66.35 28 HIS C N 1
ATOM 4044 C CA . HIS C 1 4 ? 38.894 50.041 33.832 1.00 66.87 28 HIS C CA 1
ATOM 4045 C C . HIS C 1 4 ? 38.224 49.725 32.478 1.00 65.54 28 HIS C C 1
ATOM 4046 O O . HIS C 1 4 ? 38.425 50.448 31.493 1.00 69.24 28 HIS C O 1
ATOM 4048 N N . GLN C 1 5 ? 37.426 48.650 32.440 1.00 59.91 29 GLN C N 1
ATOM 4049 C CA . GLN C 1 5 ? 36.713 48.232 31.216 1.00 54.13 29 GLN C CA 1
ATOM 4050 C C . GLN C 1 5 ? 35.303 48.836 31.148 1.00 46.15 29 GLN C C 1
ATOM 4051 O O . GLN C 1 5 ? 34.549 48.789 32.122 1.00 43.15 29 GLN C O 1
ATOM 4057 N N . GLY C 1 6 ? 34.944 49.394 29.997 1.00 40.80 30 GLY C N 1
ATOM 4058 C CA . GLY C 1 6 ? 33.653 50.068 29.855 1.00 38.26 30 GLY C CA 1
ATOM 4059 C C . GLY C 1 6 ? 33.722 51.439 30.520 1.00 37.57 30 GLY C C 1
ATOM 4060 O O . GLY C 1 6 ? 34.813 51.917 30.842 1.00 39.26 30 GLY C O 1
ATOM 4061 N N . ILE C 1 7 ? 32.569 52.065 30.750 1.00 34.87 31 ILE C N 1
ATOM 4062 C CA . ILE C 1 7 ? 32.527 53.399 31.364 1.00 33.47 31 ILE C CA 1
ATOM 4063 C C . ILE C 1 7 ? 32.016 53.322 32.806 1.00 31.92 31 ILE C C 1
ATOM 4064 O O . ILE C 1 7 ? 31.565 52.272 33.253 1.00 30.53 31 ILE C O 1
ATOM 4069 N N . ILE C 1 8 ? 32.151 54.417 33.546 1.00 30.68 32 ILE C N 1
ATOM 4070 C CA . ILE C 1 8 ? 31.713 54.453 34.938 1.00 29.89 32 ILE C CA 1
ATOM 4071 C C . ILE C 1 8 ? 30.250 54.878 34.959 1.00 28.12 32 ILE C C 1
ATOM 4072 O O . ILE C 1 8 ? 29.920 55.940 34.481 1.00 28.78 32 ILE C O 1
ATOM 4077 N N . PRO C 1 9 ? 29.366 54.041 35.503 1.00 27.21 33 PRO C N 1
ATOM 4078 C CA . PRO C 1 9 ? 27.960 54.451 35.520 1.00 26.71 33 PRO C CA 1
ATOM 4079 C C . PRO C 1 9 ? 27.660 55.559 36.547 1.00 27.04 33 PRO C C 1
ATOM 4080 O O . PRO C 1 9 ? 28.392 55.719 37.514 1.00 26.72 33 PRO C O 1
ATOM 4084 N N . LEU C 1 10 ? 26.615 56.340 36.303 1.00 27.17 34 LEU C N 1
ATOM 4085 C CA . LEU C 1 10 ? 26.152 57.318 37.271 1.00 27.50 34 LEU C CA 1
ATOM 4086 C C . LEU C 1 10 ? 25.732 56.524 38.511 1.00 27.61 34 LEU C C 1
ATOM 4087 O O . LEU C 1 10 ? 25.171 55.426 38.386 1.00 27.56 34 LEU C O 1
ATOM 4092 N N . PRO C 1 11 ? 25.966 57.085 39.712 1.00 27.38 35 PRO C N 1
ATOM 4093 C CA . PRO C 1 11 ? 25.621 56.331 40.929 1.00 27.73 35 PRO C CA 1
ATOM 4094 C C . PRO C 1 11 ? 24.179 55.753 40.985 1.00 27.20 35 PRO C C 1
ATOM 4095 O O . PRO C 1 11 ? 24.025 54.611 41.392 1.00 26.90 35 PRO C O 1
ATOM 4099 N N . PRO C 1 12 ? 23.148 56.510 40.573 1.00 27.28 36 PRO C N 1
ATOM 4100 C CA . PRO C 1 12 ? 21.791 55.961 40.600 1.00 27.19 36 PRO C CA 1
ATOM 4101 C C . PRO C 1 12 ? 21.586 54.796 39.618 1.00 26.98 36 PRO C C 1
ATOM 4102 O O . PRO C 1 12 ? 20.703 53.958 39.840 1.00 26.45 36 PRO C O 1
ATOM 4106 N N . VAL C 1 13 ? 22.375 54.769 38.539 1.00 26.33 37 VAL C N 1
ATOM 4107 C CA . VAL C 1 13 ? 22.338 53.668 37.591 1.00 25.69 37 VAL C CA 1
ATOM 4108 C C . VAL C 1 13 ? 23.008 52.458 38.260 1.00 25.56 37 VAL C C 1
ATOM 4109 O O . VAL C 1 13 ? 22.474 51.360 38.244 1.00 23.95 37 VAL C O 1
ATOM 4113 N N . GLU C 1 14 ? 24.186 52.657 38.845 1.00 26.36 38 GLU C N 1
ATOM 4114 C CA . GLU C 1 14 ? 24.885 51.575 39.537 1.00 26.76 38 GLU C CA 1
ATOM 4115 C C . GLU C 1 14 ? 24.005 50.984 40.648 1.00 27.76 38 GLU C C 1
ATOM 4116 O O . GLU C 1 14 ? 23.890 49.766 40.771 1.00 26.69 38 GLU C O 1
ATOM 4122 N N . ASN C 1 15 ? 23.352 51.853 41.419 1.00 27.65 39 ASN C N 1
ATOM 4123 C CA . ASN C 1 15 ? 22.493 51.424 42.515 1.00 28.08 39 ASN C CA 1
ATOM 4124 C C . ASN C 1 15 ? 21.280 50.605 42.035 1.00 27.23 39 ASN C C 1
ATOM 4125 O O . ASN C 1 15 ? 20.964 49.565 42.617 1.00 25.19 39 ASN C O 1
ATOM 4130 N N . ALA C 1 16 ? 20.618 51.060 40.977 1.00 25.42 40 ALA C N 1
ATOM 4131 C CA . ALA C 1 16 ? 19.463 50.342 40.462 1.00 25.76 40 ALA C CA 1
ATOM 4132 C C . ALA C 1 16 ? 19.921 48.997 39.880 1.00 24.25 40 ALA C C 1
ATOM 4133 O O . ALA C 1 16 ? 19.241 47.985 40.067 1.00 23.29 40 ALA C O 1
ATOM 4135 N N . PHE C 1 17 ? 21.076 48.993 39.211 1.00 23.80 41 PHE C N 1
ATOM 4136 C CA . PHE C 1 17 ? 21.642 47.766 38.650 1.00 24.01 41 PHE C CA 1
ATOM 4137 C C . PHE C 1 17 ? 21.921 46.735 39.744 1.00 24.46 41 PHE C C 1
ATOM 4138 O O . PHE C 1 17 ? 21.465 45.602 39.637 1.00 22.62 41 PHE C O 1
ATOM 4146 N N . GLN C 1 18 ? 22.647 47.135 40.795 1.00 25.94 42 GLN C N 1
ATOM 4147 C CA . GLN C 1 18 ? 22.990 46.217 41.885 1.00 26.86 42 GLN C CA 1
ATOM 4148 C C . GLN C 1 18 ? 21.765 45.714 42.635 1.00 27.46 42 GLN C C 1
ATOM 4149 O O . GLN C 1 18 ? 21.735 44.550 43.033 1.00 27.40 42 GLN C O 1
ATOM 4155 N N . GLU C 1 19 ? 20.760 46.572 42.810 1.00 27.23 43 GLU C N 1
ATOM 4156 C CA . GLU C 1 19 ? 19.550 46.163 43.477 1.00 28.94 43 GLU C CA 1
ATOM 4157 C C . GLU C 1 19 ? 18.775 45.132 42.645 1.00 27.64 43 GLU C C 1
ATOM 4158 O O . GLU C 1 19 ? 18.278 44.167 43.194 1.00 26.48 43 GLU C O 1
ATOM 4164 N N . LYS C 1 20 ? 18.665 45.330 41.335 1.00 26.22 44 LYS C N 1
ATOM 4165 C CA . LYS C 1 20 ? 17.891 44.399 40.516 1.00 25.70 44 LYS C CA 1
ATOM 4166 C C . LYS C 1 20 ? 18.660 43.105 40.229 1.00 25.17 44 LYS C C 1
ATOM 4167 O O . LYS C 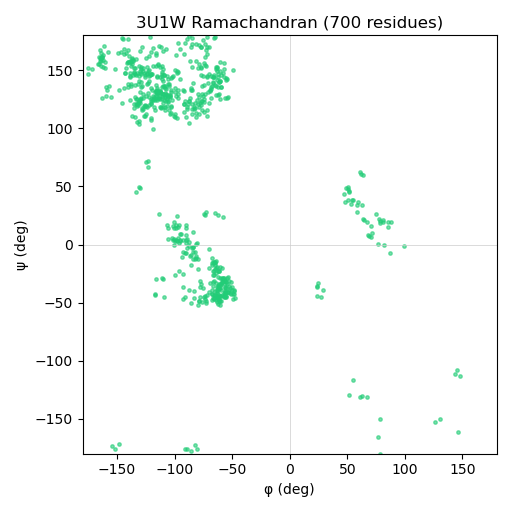1 20 ? 18.061 42.046 40.088 1.00 24.70 44 LYS C O 1
ATOM 4173 N N . TYR C 1 21 ? 19.980 43.193 40.146 1.00 23.43 45 TYR C N 1
ATOM 4174 C CA . TYR C 1 21 ? 20.778 42.035 39.831 1.00 23.63 45 TYR C CA 1
ATOM 4175 C C . TYR C 1 21 ? 21.839 41.804 40.885 1.00 23.19 45 TYR C C 1
ATOM 4176 O O . TYR C 1 21 ? 23.014 41.953 40.601 1.00 21.74 45 TYR C O 1
ATOM 4185 N N . PRO C 1 22 ? 21.419 41.373 42.088 1.00 24.26 46 PRO C N 1
ATOM 4186 C CA . PRO C 1 22 ? 22.379 41.185 43.183 1.00 26.04 46 PRO C CA 1
ATOM 4187 C C . PRO C 1 22 ? 23.472 40.149 42.908 1.00 27.06 46 PRO C C 1
ATOM 4188 O O . PRO C 1 22 ? 24.543 40.231 43.501 1.00 27.84 46 PRO C O 1
ATOM 4192 N N . ASP C 1 23 ? 23.234 39.214 41.998 1.00 27.36 47 ASP C N 1
ATOM 4193 C CA . ASP C 1 23 ? 24.228 38.154 41.721 1.00 29.45 47 ASP C CA 1
ATOM 4194 C C . ASP C 1 23 ? 24.966 38.338 40.379 1.00 26.44 47 ASP C C 1
ATOM 4195 O O . ASP C 1 23 ? 25.605 37.410 39.893 1.00 25.07 47 ASP C O 1
ATOM 4200 N N . ALA C 1 24 ? 24.902 39.541 39.824 1.00 24.56 48 ALA C N 1
ATOM 4201 C CA . ALA C 1 24 ? 25.567 39.843 38.562 1.00 24.28 48 ALA C CA 1
ATOM 4202 C C . ALA C 1 24 ? 27.093 39.661 38.669 1.00 25.09 48 ALA C C 1
ATOM 4203 O O . ALA C 1 24 ? 27.693 40.015 39.675 1.00 25.10 48 ALA C O 1
ATOM 4205 N N . LYS C 1 25 ? 27.706 39.099 37.633 1.00 24.71 49 LYS C N 1
ATOM 4206 C CA . LYS C 1 25 ? 29.164 38.928 37.585 1.00 25.78 49 LYS C CA 1
ATOM 4207 C C . LYS C 1 25 ? 29.715 39.659 36.380 1.00 25.87 49 LYS C C 1
ATOM 4208 O O . LYS C 1 25 ? 29.046 39.754 35.349 1.00 25.30 49 LYS C O 1
ATOM 4214 N N . ASN C 1 26 ? 30.925 40.186 36.521 1.00 26.00 50 ASN C N 1
ATOM 4215 C CA . ASN C 1 26 ? 31.639 40.865 35.439 1.00 26.37 50 ASN C CA 1
ATOM 4216 C C . ASN C 1 26 ? 30.883 41.978 34.693 1.00 25.97 50 ASN C C 1
ATOM 4217 O O . ASN C 1 26 ? 30.953 42.032 33.476 1.00 25.82 50 ASN C O 1
ATOM 4222 N N . PRO C 1 27 ? 30.190 42.872 35.416 1.00 25.56 51 PRO C N 1
ATOM 4223 C CA . PRO C 1 27 ? 29.455 43.940 34.760 1.00 26.02 51 PRO C CA 1
ATOM 4224 C C . PRO C 1 27 ? 30.361 44.893 33.978 1.00 26.28 51 PRO C C 1
ATOM 4225 O O . PRO C 1 27 ? 31.440 45.252 34.451 1.00 26.18 51 PRO C O 1
ATOM 4229 N N . VAL C 1 28 ? 29.951 45.240 32.760 1.00 26.13 52 VAL C N 1
ATOM 4230 C CA . VAL C 1 28 ? 30.661 46.224 31.948 1.00 25.89 52 VAL C CA 1
ATOM 4231 C C . VAL C 1 28 ? 29.620 47.165 31.388 1.00 26.51 52 VAL C C 1
ATOM 4232 O O . VAL C 1 28 ? 28.690 46.729 30.700 1.00 26.10 52 VAL C O 1
ATOM 4236 N N . PHE C 1 29 ? 29.757 48.455 31.695 1.00 26.81 53 PHE C N 1
ATOM 4237 C CA . PHE C 1 29 ? 28.814 49.470 31.224 1.00 26.43 53 PHE C CA 1
ATOM 4238 C C . PHE C 1 29 ? 29.303 50.223 29.984 1.00 27.45 53 PHE C C 1
ATOM 4239 O O . PHE C 1 29 ? 30.502 50.454 29.809 1.00 26.65 53 PHE C O 1
ATOM 4247 N N . GLU C 1 30 ? 28.357 50.612 29.138 1.00 27.07 54 GLU C N 1
ATOM 4248 C CA . GLU C 1 30 ? 28.617 51.500 28.017 1.00 28.19 54 GLU C CA 1
ATOM 4249 C C . GLU C 1 30 ? 27.411 52.414 27.916 1.00 27.91 54 GLU C C 1
ATOM 4250 O O . GLU C 1 30 ? 26.378 52.149 28.531 1.00 26.78 54 GLU C O 1
ATOM 4256 N N . ILE C 1 31 ? 27.553 53.503 27.169 1.00 28.71 55 ILE C N 1
ATOM 4257 C CA . ILE C 1 31 ? 26.435 54.387 26.871 1.00 30.28 55 ILE C CA 1
ATOM 4258 C C . ILE C 1 31 ? 26.032 54.104 25.421 1.00 31.17 55 ILE C C 1
ATOM 4259 O O . ILE C 1 31 ? 26.880 54.087 24.533 1.00 32.87 55 ILE C O 1
ATOM 4264 N N . GLU C 1 32 ? 24.752 53.820 25.193 1.00 31.30 56 GLU C N 1
ATOM 4265 C CA . GLU C 1 32 ? 24.239 53.533 23.846 1.00 31.41 56 GLU C CA 1
ATOM 4266 C C . GLU C 1 32 ? 22.959 54.310 23.660 1.00 30.73 56 GLU C C 1
ATOM 4267 O O . GLU C 1 32 ? 21.934 54.024 24.288 1.00 29.51 56 GLU C O 1
ATOM 4273 N N . GLY C 1 33 ? 23.033 55.318 22.797 1.00 31.36 57 GLY C N 1
ATOM 4274 C CA . GLY C 1 33 ? 21.920 56.223 22.593 1.00 31.53 57 GLY C CA 1
ATOM 4275 C C . GLY C 1 33 ? 21.639 56.909 23.917 1.00 31.44 57 GLY C C 1
ATOM 4276 O O . GLY C 1 33 ? 22.555 57.387 24.583 1.00 32.17 57 GLY C O 1
ATOM 4277 N N . ASN C 1 34 ? 20.374 56.919 24.313 1.00 31.93 58 ASN C N 1
ATOM 4278 C CA . ASN C 1 34 ? 19.941 57.542 25.558 1.00 33.13 58 ASN C CA 1
ATOM 4279 C C . ASN C 1 34 ? 20.073 56.675 26.818 1.00 31.35 58 ASN C C 1
ATOM 4280 O O . ASN C 1 34 ? 19.580 57.068 27.867 1.00 32.75 58 ASN C O 1
ATOM 4285 N N . TYR C 1 35 ? 20.753 55.536 26.742 1.00 28.77 59 TYR C N 1
ATOM 4286 C CA . TYR C 1 35 ? 20.727 54.584 27.849 1.00 27.56 59 TYR C CA 1
ATOM 4287 C C . TYR C 1 35 ? 22.076 54.130 28.316 1.00 25.86 59 TYR C C 1
ATOM 4288 O O . TYR C 1 35 ? 23.028 54.107 27.547 1.00 25.39 59 TYR C O 1
ATOM 4297 N N . TYR C 1 36 ? 22.137 53.801 29.604 1.00 25.02 60 TYR C N 1
ATOM 4298 C CA . TYR C 1 36 ? 23.281 53.113 30.181 1.00 24.27 60 TYR C CA 1
ATOM 4299 C C . TYR C 1 36 ? 23.001 51.629 29.973 1.00 23.62 60 TYR C C 1
ATOM 4300 O O . TYR C 1 36 ? 21.959 51.117 30.412 1.00 23.75 60 TYR C O 1
ATOM 4309 N N . VAL C 1 37 ? 23.927 50.948 29.305 1.00 23.07 61 VAL C N 1
ATOM 4310 C CA . VAL C 1 37 ? 23.767 49.556 28.952 1.00 22.72 61 VAL C CA 1
ATOM 4311 C C . VAL C 1 37 ? 24.843 48.761 29.627 1.00 23.13 61 VAL C C 1
ATOM 4312 O O . VAL C 1 37 ? 26.035 49.090 29.511 1.00 23.41 61 VAL C O 1
ATOM 4316 N N . VAL C 1 38 ? 24.433 47.724 30.351 1.00 22.86 62 VAL C N 1
ATOM 4317 C CA . VAL C 1 38 ? 25.383 46.869 31.078 1.00 22.80 62 VAL C CA 1
ATOM 4318 C C . VAL C 1 38 ? 25.325 45.398 30.643 1.00 22.84 62 VAL C C 1
ATOM 4319 O O . VAL C 1 38 ? 24.268 44.784 30.614 1.00 23.12 62 VAL C O 1
ATOM 4323 N N . ASP C 1 39 ? 26.484 44.872 30.260 1.00 23.94 63 ASP C N 1
ATOM 4324 C CA . ASP C 1 39 ? 26.659 43.469 29.942 1.00 23.95 63 ASP C CA 1
ATOM 4325 C C . ASP C 1 39 ? 27.209 42.792 31.188 1.00 23.44 63 ASP C C 1
ATOM 4326 O O . ASP C 1 39 ? 28.168 43.291 31.808 1.00 24.09 63 ASP C O 1
ATOM 4331 N N . PHE C 1 40 ? 26.618 41.656 31.536 1.00 22.34 64 PHE C N 1
ATOM 4332 C CA . PHE C 1 40 ? 27.003 40.912 32.722 1.00 22.42 64 PHE C CA 1
ATOM 4333 C C . PHE C 1 40 ? 26.509 39.483 32.632 1.00 23.21 64 PHE C C 1
ATOM 4334 O O . PHE C 1 40 ? 25.732 39.147 31.734 1.00 22.46 64 PHE C O 1
ATOM 4342 N N . ASN C 1 41 ? 26.967 38.663 33.574 1.00 23.53 65 ASN C N 1
ATOM 4343 C CA . ASN C 1 41 ? 26.586 37.275 33.677 1.00 23.39 65 ASN C CA 1
ATOM 4344 C C . ASN C 1 41 ? 25.691 37.130 34.892 1.00 23.96 65 ASN C C 1
ATOM 4345 O O . ASN C 1 41 ? 25.984 37.689 35.952 1.00 24.73 65 ASN C O 1
ATOM 4350 N N . ASN C 1 42 ? 24.594 36.400 34.733 1.00 23.28 66 ASN C N 1
ATOM 4351 C CA . ASN C 1 42 ? 23.639 36.186 35.790 1.00 24.11 66 ASN C CA 1
ATOM 4352 C C . ASN C 1 42 ? 23.054 34.781 35.656 1.00 24.14 66 ASN C C 1
ATOM 4353 O O . ASN C 1 42 ? 22.465 34.455 34.620 1.00 22.52 66 ASN C O 1
ATOM 4358 N N . GLY C 1 43 ? 23.195 33.959 36.697 1.00 24.09 67 GLY C N 1
ATOM 4359 C CA . GLY C 1 43 ? 22.737 32.560 36.642 1.00 23.25 67 GLY C CA 1
ATOM 4360 C C . GLY C 1 43 ? 23.396 31.767 35.500 1.00 23.17 67 GLY C C 1
ATOM 4361 O O . GLY C 1 43 ? 22.829 30.809 34.994 1.00 23.48 67 GLY C O 1
ATOM 4362 N N . GLY C 1 44 ? 24.606 32.158 35.105 1.00 22.73 68 GLY C N 1
ATOM 4363 C CA . GLY C 1 44 ? 25.311 31.498 34.024 1.00 22.15 68 GLY C CA 1
ATOM 4364 C C . GLY C 1 44 ? 24.979 32.041 32.636 1.00 21.79 68 GLY C C 1
ATOM 4365 O O . GLY C 1 44 ? 25.603 31.643 31.649 1.00 21.23 68 GLY C O 1
ATOM 4366 N N . SER C 1 45 ? 23.997 32.933 32.557 1.00 20.84 69 SER C N 1
ATOM 4367 C CA . SER C 1 45 ? 23.623 33.557 31.295 1.00 21.20 69 SER C CA 1
ATOM 4368 C C . SER C 1 45 ? 24.240 34.936 31.058 1.00 21.57 69 SER C C 1
ATOM 4369 O O . SER C 1 45 ? 24.173 35.842 31.900 1.00 21.13 69 SER C O 1
ATOM 4372 N N . GLU C 1 46 ? 24.830 35.085 29.887 1.00 21.59 70 GLU C N 1
ATOM 4373 C CA . GLU C 1 46 ? 25.216 36.369 29.409 1.00 22.46 70 GLU C CA 1
ATOM 4374 C C . GLU C 1 46 ? 23.915 37.152 29.295 1.00 22.38 70 GLU C C 1
ATOM 4375 O O . GLU C 1 46 ? 22.936 36.653 28.724 1.00 22.36 70 GLU C O 1
ATOM 4381 N N . THR C 1 47 ? 23.914 38.350 29.879 1.00 21.50 71 THR C N 1
ATOM 4382 C CA . THR C 1 47 ? 22.760 39.228 29.957 1.00 22.03 71 THR C CA 1
ATOM 4383 C C . THR C 1 47 ? 23.160 40.666 29.657 1.00 22.20 71 THR C C 1
ATOM 4384 O O . THR C 1 47 ? 24.324 41.062 2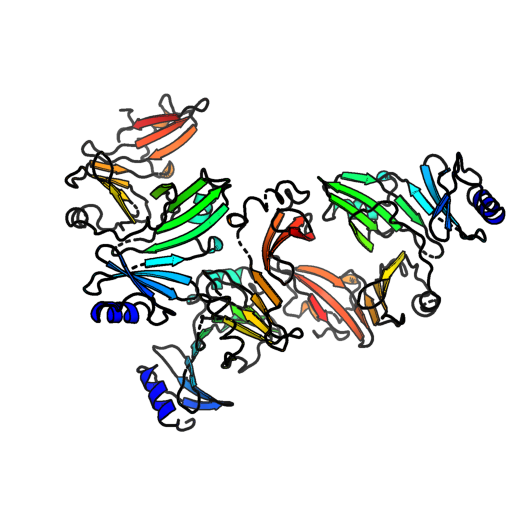9.812 1.00 22.31 71 THR C O 1
ATOM 4388 N N . THR C 1 48 ? 22.186 41.441 29.205 1.00 22.39 72 THR C N 1
ATOM 4389 C CA . THR C 1 48 ? 22.354 42.853 28.961 1.00 22.40 72 THR C CA 1
ATOM 4390 C C . THR C 1 48 ? 21.148 43.534 29.562 1.00 22.53 72 THR C C 1
ATOM 4391 O O . THR C 1 48 ? 20.045 43.009 29.455 1.00 21.59 72 THR C O 1
ATOM 4395 N N . ALA C 1 49 ? 21.364 44.660 30.248 1.00 22.08 73 ALA C N 1
ATOM 4396 C CA . ALA C 1 49 ? 20.266 45.427 30.824 1.00 21.83 73 ALA C CA 1
ATOM 4397 C C . ALA C 1 49 ? 20.427 46.886 30.428 1.00 21.99 73 ALA C C 1
ATOM 4398 O O . ALA C 1 49 ? 21.556 47.373 30.262 1.00 22.30 73 ALA C O 1
ATOM 4400 N N . TRP C 1 50 ? 19.294 47.569 30.254 1.00 22.60 74 TRP C N 1
ATOM 4401 C CA . TRP C 1 50 ? 19.260 48.952 29.839 1.00 22.68 74 TRP C CA 1
ATOM 4402 C C . TRP C 1 50 ? 18.582 49.786 30.904 1.00 23.16 74 TRP C C 1
ATOM 4403 O O . TRP C 1 50 ? 17.499 49.438 31.374 1.00 23.79 74 TRP C O 1
ATOM 4414 N N . PHE C 1 51 ? 19.214 50.908 31.244 1.00 22.84 75 PHE C N 1
ATOM 4415 C CA . PHE C 1 51 ? 18.725 51.839 32.245 1.00 23.25 75 PHE C CA 1
ATOM 4416 C C . PHE C 1 51 ? 18.746 53.274 31.717 1.00 23.73 75 PHE C C 1
ATOM 4417 O O . PHE C 1 51 ? 19.630 53.630 30.948 1.00 23.16 75 PHE C O 1
ATOM 4425 N N . THR C 1 52 ? 17.773 54.088 32.109 1.00 25.25 76 THR C N 1
ATOM 4426 C CA . THR C 1 52 ? 17.822 55.509 31.788 1.00 27.03 76 THR C CA 1
ATOM 4427 C C . THR C 1 52 ? 18.922 56.139 32.653 1.00 28.55 76 THR C C 1
ATOM 4428 O O . THR C 1 52 ? 19.445 55.498 33.585 1.00 26.99 76 THR C O 1
ATOM 4432 N N . ASP C 1 53 ? 19.270 57.390 32.370 1.00 30.13 77 ASP C N 1
ATOM 4433 C CA . ASP C 1 53 ? 20.328 58.049 33.159 1.00 32.77 77 ASP C CA 1
ATOM 4434 C C . ASP C 1 53 ? 19.868 58.371 34.605 1.00 33.34 77 ASP C C 1
ATOM 4435 O O . ASP C 1 53 ? 20.656 58.840 35.400 1.00 33.72 77 ASP C O 1
ATOM 4440 N N . GLN C 1 54 ? 18.602 58.104 34.926 1.00 33.74 78 GLN C N 1
ATOM 4441 C CA . GLN C 1 54 ? 18.103 58.239 36.286 1.00 35.22 78 GLN C CA 1
ATOM 4442 C C . GLN C 1 54 ? 18.012 56.883 37.001 1.00 33.83 78 GLN C C 1
ATOM 4443 O O . GLN C 1 54 ? 17.543 56.802 38.122 1.00 33.71 78 GLN C O 1
ATOM 4449 N N . GLY C 1 55 ? 18.474 55.822 36.357 1.00 31.11 79 GLY C N 1
ATOM 4450 C CA . GLY C 1 55 ? 18.427 54.499 36.958 1.00 30.34 79 GLY C CA 1
ATOM 4451 C C . GLY C 1 55 ? 17.117 53.752 36.774 1.00 29.33 79 GLY C C 1
ATOM 4452 O O . GLY C 1 55 ? 16.881 52.766 37.461 1.00 30.10 79 GLY C O 1
ATOM 4453 N N . ILE C 1 56 ? 16.263 54.193 35.855 1.00 28.27 80 ILE C N 1
ATOM 4454 C CA . ILE C 1 56 ? 15.018 53.488 35.616 1.00 28.30 80 ILE C CA 1
ATOM 4455 C C . ILE C 1 56 ? 15.320 52.339 34.665 1.00 26.45 80 ILE C C 1
ATOM 4456 O O . ILE C 1 56 ? 15.777 52.555 33.545 1.00 26.14 80 ILE C O 1
ATOM 4461 N N . TRP C 1 57 ? 15.089 51.121 35.135 1.00 25.50 81 TRP C N 1
ATOM 4462 C CA . TRP C 1 57 ? 15.287 49.910 34.326 1.00 24.68 81 TRP C CA 1
ATOM 4463 C C . TRP C 1 57 ? 14.286 49.905 33.151 1.00 23.71 81 TRP C C 1
ATOM 4464 O O . TRP C 1 57 ? 13.099 50.145 33.347 1.00 22.89 81 TRP C O 1
ATOM 4491 N N . GLU C 1 60 ? 15.829 44.024 29.603 1.00 21.98 84 GLU C N 1
ATOM 4492 C CA . GLU C 1 60 ? 16.898 43.040 29.727 1.00 22.97 84 GLU C CA 1
ATOM 4493 C C . GLU C 1 60 ? 16.803 42.092 28.537 1.00 22.20 84 GLU C C 1
ATOM 4494 O O . GLU C 1 60 ? 15.741 41.895 27.967 1.00 22.54 84 GLU C O 1
ATOM 4500 N N . LYS C 1 61 ? 17.937 41.552 28.137 1.00 22.12 85 LYS C N 1
ATOM 4501 C CA . LYS C 1 61 ? 18.004 40.537 27.106 1.00 22.05 85 LYS C CA 1
ATOM 4502 C C . LYS C 1 61 ? 18.879 39.460 27.709 1.00 22.30 85 LYS C C 1
ATOM 4503 O O . LYS C 1 61 ? 19.999 39.751 28.118 1.00 22.67 85 LYS C O 1
ATOM 4509 N N . ILE C 1 62 ? 18.358 38.239 27.791 1.00 21.55 86 ILE C N 1
ATOM 4510 C CA . ILE C 1 62 ? 19.040 37.106 28.414 1.00 21.02 86 ILE C CA 1
ATOM 4511 C C . ILE C 1 62 ? 19.363 36.011 27.405 1.00 21.34 86 ILE C C 1
ATOM 4512 O O . ILE C 1 62 ? 18.489 35.590 26.640 1.00 21.82 86 ILE C O 1
ATOM 4517 N N . ASP C 1 63 ? 20.606 35.554 27.387 1.00 21.44 87 ASP C N 1
ATOM 4518 C CA . ASP C 1 63 ? 21.020 34.464 26.514 1.00 22.05 87 ASP C CA 1
ATOM 4519 C C . ASP C 1 63 ? 20.481 33.178 27.156 1.00 22.92 87 ASP C C 1
ATOM 4520 O O . ASP C 1 63 ? 20.852 32.844 28.291 1.00 23.30 87 ASP C O 1
ATOM 4525 N N . ILE C 1 64 ? 19.572 32.506 26.458 1.00 21.40 88 ILE C N 1
ATOM 4526 C CA . ILE C 1 64 ? 18.935 31.288 26.941 1.00 21.73 88 ILE C CA 1
ATOM 4527 C C . ILE C 1 64 ? 19.198 30.143 25.960 1.00 21.85 88 ILE C C 1
ATOM 4528 O O . ILE C 1 64 ? 19.888 30.337 24.961 1.00 21.88 88 ILE C O 1
ATOM 4533 N N . SER C 1 65 ? 18.693 28.954 26.279 1.00 22.00 89 SER C N 1
ATOM 4534 C CA A SER C 1 65 ? 18.858 27.777 25.441 0.50 22.52 89 SER C CA 1
ATOM 4535 C CA B SER C 1 65 ? 18.870 27.794 25.407 0.50 22.69 89 SER C CA 1
ATOM 4536 C C . SER C 1 65 ? 17.555 27.442 24.742 1.00 22.80 89 SER C C 1
ATOM 4537 O O . SER C 1 65 ? 16.486 27.598 25.335 1.00 23.13 89 SER C O 1
ATOM 4542 N N . PHE C 1 66 ? 17.648 26.955 23.510 1.00 22.97 90 PHE C N 1
ATOM 4543 C CA . PHE C 1 66 ? 16.482 26.526 22.753 1.00 22.58 90 PHE C CA 1
ATOM 4544 C C . PHE C 1 66 ? 15.694 25.467 23.542 1.00 22.85 90 PHE C C 1
ATOM 4545 O O . PHE C 1 66 ? 14.452 25.481 23.539 1.00 22.17 90 PHE C O 1
ATOM 4553 N N . ALA C 1 67 ? 16.398 24.584 24.251 1.00 23.00 91 ALA C N 1
ATOM 4554 C CA . ALA C 1 67 ? 15.731 23.524 25.032 1.00 24.26 91 ALA C CA 1
ATOM 4555 C C . ALA C 1 67 ? 14.847 24.063 26.135 1.00 25.55 91 ALA C C 1
ATOM 4556 O O . ALA C 1 67 ? 13.879 23.412 26.488 1.00 26.50 91 ALA C O 1
ATOM 4558 N N . GLN C 1 68 ? 15.150 25.250 26.667 1.00 25.60 92 GLN C N 1
ATOM 4559 C CA . GLN C 1 68 ? 14.354 25.820 27.759 1.00 26.79 92 GLN C CA 1
ATOM 4560 C C . GLN C 1 68 ? 13.226 26.732 27.307 1.00 27.06 92 GLN C C 1
ATOM 4561 O O . GLN C 1 68 ? 12.544 27.284 28.153 1.00 28.99 92 GLN C O 1
ATOM 4567 N N . LEU C 1 69 ? 13.008 26.871 25.997 1.00 26.12 93 LEU C N 1
ATOM 4568 C CA . LEU C 1 69 ? 11.884 27.645 25.494 1.00 24.70 93 LEU C CA 1
ATOM 4569 C C . LEU C 1 69 ? 10.591 26.983 25.925 1.00 25.03 93 LEU C C 1
ATOM 4570 O O . LEU C 1 69 ? 10.556 25.756 26.103 1.00 25.21 93 LEU C O 1
ATOM 4575 N N . PRO C 1 70 ? 9.514 27.780 26.093 1.00 24.64 94 PRO C N 1
ATOM 4576 C CA . PRO C 1 70 ? 8.224 27.138 26.316 1.00 24.61 94 PRO C CA 1
ATOM 4577 C C . PRO C 1 70 ? 7.912 26.243 25.112 1.00 24.56 94 PRO C C 1
ATOM 4578 O O . PRO C 1 70 ? 8.317 26.570 23.993 1.00 23.56 94 PRO C O 1
ATOM 4582 N N . ALA C 1 71 ? 7.253 25.113 25.352 1.00 24.39 95 ALA C N 1
ATOM 4583 C CA . ALA C 1 71 ? 6.893 24.175 24.301 1.00 24.60 95 ALA C CA 1
ATOM 4584 C C . ALA C 1 71 ? 6.231 24.862 23.111 1.00 23.73 95 ALA C C 1
ATOM 4585 O O . ALA C 1 71 ? 6.552 24.543 21.970 1.00 24.26 95 ALA C O 1
ATOM 4587 N N . ALA C 1 72 ? 5.326 25.812 23.372 1.00 23.18 96 ALA C N 1
ATOM 4588 C CA . ALA C 1 72 ? 4.615 26.535 22.296 1.00 22.91 96 ALA C CA 1
ATOM 4589 C C . ALA C 1 72 ? 5.563 27.286 21.360 1.00 22.67 96 ALA C C 1
ATOM 4590 O O . ALA C 1 72 ? 5.314 27.362 20.155 1.00 22.53 96 ALA C O 1
ATOM 4592 N N . VAL C 1 73 ? 6.654 27.818 21.901 1.00 21.72 97 VAL C N 1
ATOM 4593 C CA . VAL C 1 73 ? 7.608 28.558 21.084 1.00 21.58 97 VAL C CA 1
ATOM 4594 C C . VAL C 1 73 ? 8.521 27.619 20.276 1.00 21.74 97 VAL C C 1
ATOM 4595 O O . VAL C 1 73 ? 8.744 27.849 19.084 1.00 20.90 97 VAL C O 1
ATOM 4599 N N . SER C 1 74 ? 9.051 26.578 20.912 1.00 22.13 98 SER C N 1
ATOM 4600 C CA . SER C 1 74 ? 9.922 25.637 20.203 1.00 22.63 98 SER C CA 1
ATOM 4601 C C . SER C 1 74 ? 9.107 24.954 19.090 1.00 22.74 98 SER C C 1
ATOM 4602 O O . SER C 1 74 ? 9.593 24.778 17.975 1.00 21.87 98 SER C O 1
ATOM 4605 N N . THR C 1 75 ? 7.848 24.636 19.385 1.00 22.93 99 THR C N 1
ATOM 4606 C CA . THR C 1 75 ? 6.950 24.050 18.396 1.00 23.29 99 THR C CA 1
ATOM 4607 C C . THR C 1 75 ? 6.657 25.016 17.248 1.00 23.64 99 THR C C 1
ATOM 4608 O O . THR C 1 75 ? 6.659 24.596 16.085 1.00 23.20 99 THR C O 1
ATOM 4612 N N . ALA C 1 76 ? 6.402 26.299 17.555 1.00 23.26 100 ALA C N 1
ATOM 4613 C CA . ALA C 1 76 ? 6.128 27.268 16.494 1.00 23.06 100 ALA C CA 1
ATOM 4614 C C . ALA C 1 76 ? 7.329 27.310 15.550 1.00 22.42 100 ALA C C 1
ATOM 4615 O O . ALA C 1 76 ? 7.165 27.325 14.323 1.00 20.47 100 ALA C O 1
ATOM 4617 N N . PHE C 1 77 ? 8.532 27.314 16.121 1.00 21.91 101 PHE C N 1
ATOM 4618 C CA . PHE C 1 77 ? 9.738 27.319 15.295 1.00 21.99 101 PHE C CA 1
ATOM 4619 C C . PHE C 1 77 ? 9.795 26.066 14.403 1.00 23.69 101 PHE C C 1
ATOM 4620 O O . PHE C 1 77 ? 10.129 26.159 13.226 1.00 23.51 101 PHE C O 1
ATOM 4628 N N . LYS C 1 78 ? 9.481 24.906 14.982 1.00 23.99 102 LYS C N 1
ATOM 4629 C CA . LYS C 1 78 ? 9.540 23.640 14.262 1.00 25.00 102 LYS C CA 1
ATOM 4630 C C . LYS C 1 78 ? 8.519 23.561 13.138 1.00 24.98 102 LYS C C 1
ATOM 4631 O O . LYS C 1 78 ? 8.712 22.782 12.229 1.00 24.09 102 LYS C O 1
ATOM 4637 N N . GLN C 1 79 ? 7.453 24.351 13.219 1.00 25.09 103 GLN C N 1
ATOM 4638 C CA . GLN C 1 79 ? 6.427 24.412 12.193 1.00 27.21 103 GLN C CA 1
ATOM 4639 C C . GLN C 1 79 ? 6.591 25.643 11.286 1.00 25.93 103 GLN C C 1
ATOM 4640 O O . GLN C 1 79 ? 5.776 25.865 10.410 1.00 25.04 103 GLN C O 1
ATOM 4646 N N . SER C 1 80 ? 7.652 26.426 11.484 1.00 24.38 104 SER C N 1
ATOM 4647 C CA . SER C 1 80 ? 7.839 27.658 10.717 1.00 24.03 104 SER C CA 1
ATOM 4648 C C . SER C 1 80 ? 8.514 27.414 9.368 1.00 23.14 104 SER C C 1
ATOM 4649 O O . SER C 1 80 ? 9.043 26.333 9.089 1.00 21.62 104 SER C O 1
ATOM 4652 N N . PHE C 1 81 ? 8.559 28.478 8.579 1.00 22.84 105 PHE C N 1
ATOM 4653 C CA . PHE C 1 81 ? 9.237 28.445 7.303 1.00 22.94 105 PHE C CA 1
ATOM 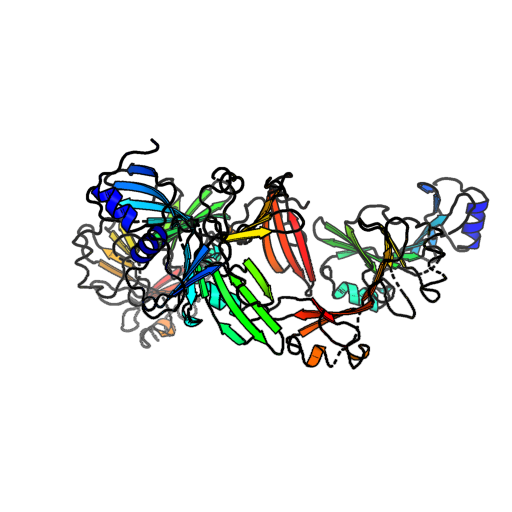4654 C C . PHE C 1 81 ? 10.708 28.072 7.467 1.00 22.77 105 PHE C C 1
ATOM 4655 O O . PHE C 1 81 ? 11.308 27.446 6.580 1.00 22.72 105 PHE C O 1
ATOM 4663 N N . TYR C 1 82 ? 11.273 28.471 8.605 1.00 22.13 106 TYR C N 1
ATOM 4664 C CA . TYR C 1 82 ? 12.691 28.305 8.894 1.00 21.86 106 TYR C CA 1
ATOM 4665 C C . TYR C 1 82 ? 13.043 27.089 9.766 1.00 22.20 106 TYR C C 1
ATOM 4666 O O . TYR C 1 82 ? 14.182 27.002 10.295 1.00 22.06 106 TYR C O 1
ATOM 4675 N N . SER C 1 83 ? 12.108 26.140 9.879 1.00 21.30 107 SER C N 1
ATOM 4676 C CA . SER C 1 83 ? 12.260 24.996 10.781 1.00 22.33 107 SER C CA 1
ATOM 4677 C C . SER C 1 83 ? 13.528 24.187 10.578 1.00 22.94 107 SER C C 1
ATOM 4678 O O . SER C 1 83 ? 14.034 23.607 11.521 1.00 24.01 107 SER C O 1
ATOM 4681 N N . ASN C 1 84 ? 14.055 24.168 9.363 1.00 23.88 108 ASN C N 1
ATOM 4682 C CA . ASN C 1 84 ? 15.271 23.412 9.054 1.00 24.24 108 ASN C CA 1
ATOM 4683 C C . ASN C 1 84 ? 16.573 24.191 9.251 1.00 24.19 108 ASN C C 1
ATOM 4684 O O . ASN C 1 84 ? 17.653 23.638 9.070 1.00 25.11 108 ASN C O 1
ATOM 4689 N N . TRP C 1 85 ? 16.484 25.467 9.607 1.00 22.89 109 TRP C N 1
ATOM 4690 C CA . TRP C 1 85 ? 17.679 26.298 9.787 1.00 21.88 109 TRP C CA 1
ATOM 4691 C C . TRP C 1 85 ? 18.339 26.059 11.136 1.00 21.76 109 TRP C C 1
ATOM 4692 O O . TRP C 1 85 ? 17.682 25.664 12.096 1.00 21.16 109 TRP C O 1
ATOM 4703 N N . THR C 1 86 ? 19.649 26.264 11.205 1.00 21.68 110 THR C N 1
ATOM 4704 C CA . THR C 1 86 ? 20.377 26.101 12.449 1.00 22.18 110 THR C CA 1
ATOM 4705 C C . THR C 1 86 ? 20.129 27.266 13.388 1.00 22.64 110 THR C C 1
ATOM 4706 O O . THR C 1 86 ? 20.284 28.427 13.004 1.00 22.30 110 THR C O 1
ATOM 4710 N N . VAL C 1 87 ? 19.728 26.962 14.621 1.00 22.78 111 VAL C N 1
ATOM 4711 C CA . VAL C 1 87 ? 19.498 27.996 15.617 1.00 21.95 111 VAL C CA 1
ATOM 4712 C C . VAL C 1 87 ? 20.843 28.377 16.215 1.00 22.86 111 VAL C C 1
ATOM 4713 O O . VAL C 1 87 ? 21.437 27.570 16.914 1.00 22.52 111 VAL C O 1
ATOM 4717 N N . ASP C 1 88 ? 21.319 29.585 15.895 1.00 24.66 112 ASP C N 1
ATOM 4718 C CA . ASP C 1 88 ? 22.591 30.131 16.405 1.00 26.65 112 ASP C CA 1
ATOM 4719 C C . ASP C 1 88 ? 22.508 30.623 17.831 1.00 24.92 112 ASP C C 1
ATOM 4720 O O . ASP C 1 88 ? 23.494 30.592 18.527 1.00 24.48 112 ASP C O 1
ATOM 4725 N N . ASP C 1 89 ? 21.364 31.171 18.220 1.00 24.10 113 ASP C N 1
ATOM 4726 C CA . ASP C 1 89 ? 21.181 31.702 19.580 1.00 24.51 113 ASP C CA 1
ATOM 4727 C C . ASP C 1 89 ? 19.713 31.935 19.821 1.00 22.70 113 ASP C C 1
ATOM 4728 O O . ASP C 1 89 ? 18.952 32.117 18.859 1.00 21.29 113 ASP C O 1
ATOM 4733 N N . THR C 1 90 ? 19.347 31.908 21.099 1.00 20.65 114 THR C N 1
ATOM 4734 C CA . THR C 1 90 ? 18.001 32.125 21.572 1.00 20.75 114 THR C CA 1
ATOM 4735 C C . THR C 1 90 ? 18.098 33.138 22.715 1.00 20.92 114 THR C C 1
ATOM 4736 O O . THR C 1 90 ? 19.026 33.063 23.544 1.00 21.10 114 THR C O 1
ATOM 4740 N N . TYR C 1 91 ? 17.175 34.091 22.763 1.00 20.38 115 TYR C N 1
ATOM 4741 C CA . TYR C 1 91 ? 17.150 35.085 23.820 1.00 20.52 115 TYR C CA 1
ATOM 4742 C C . TYR C 1 91 ? 15.760 35.288 24.370 1.00 20.44 115 TYR C C 1
ATOM 4743 O O . TYR C 1 91 ? 14.773 35.061 23.676 1.00 19.91 115 TYR C O 1
ATOM 4752 N N . ALA C 1 92 ? 15.714 35.680 25.641 1.00 19.90 116 ALA C N 1
ATOM 4753 C CA . ALA C 1 92 ? 14.513 36.144 26.297 1.00 19.88 116 ALA C CA 1
ATOM 4754 C C . ALA C 1 92 ? 14.660 37.661 26.421 1.00 20.28 116 ALA C C 1
ATOM 4755 O O . ALA C 1 92 ? 15.681 38.156 26.898 1.00 20.99 116 ALA C O 1
ATOM 4757 N N . ILE C 1 93 ? 13.657 38.401 25.975 1.00 20.39 117 ILE C N 1
ATOM 4758 C CA . ILE C 1 93 ? 13.654 39.854 26.089 1.00 20.66 117 ILE C CA 1
ATOM 4759 C C . ILE C 1 93 ? 12.465 40.300 26.933 1.00 21.71 117 ILE C C 1
ATOM 4760 O O . ILE C 1 93 ? 11.312 39.956 26.637 1.00 20.24 117 ILE C O 1
ATOM 4765 N N . ASN C 1 94 ? 12.761 41.050 27.995 1.00 22.23 118 ASN C N 1
ATOM 4766 C CA . ASN C 1 94 ? 11.736 41.629 28.848 1.00 22.21 118 ASN C CA 1
ATOM 4767 C C . ASN C 1 94 ? 11.910 43.134 28.818 1.00 22.47 118 ASN C C 1
ATOM 4768 O O . ASN C 1 94 ? 12.976 43.640 29.178 1.00 23.23 118 ASN C O 1
ATOM 4773 N N . ARG C 1 95 ? 10.886 43.855 28.391 1.00 22.57 119 ARG C N 1
ATOM 4774 C CA . ARG C 1 95 ? 10.928 45.302 28.387 1.00 23.15 119 ARG C CA 1
ATOM 4775 C C . ARG C 1 95 ? 9.961 45.828 29.420 1.00 23.87 119 ARG C C 1
ATOM 4776 O O . ARG C 1 95 ? 8.959 45.172 29.732 1.00 23.74 119 ARG C O 1
ATOM 4784 N N . LEU C 1 96 ? 10.243 47.026 29.928 1.00 24.61 120 LEU C N 1
ATOM 4785 C CA . LEU C 1 96 ? 9.390 47.673 30.932 1.00 24.90 120 LEU C CA 1
ATOM 4786 C C . LEU C 1 96 ? 7.942 47.746 30.460 1.00 25.53 120 LEU C C 1
ATOM 4787 O O . LEU C 1 96 ? 7.672 48.256 29.368 1.00 25.28 120 LEU C O 1
ATOM 4792 N N . ASN C 1 97 ? 7.038 47.240 31.301 1.00 26.27 121 ASN C N 1
ATOM 4793 C CA . ASN C 1 97 ? 5.581 47.224 31.062 1.00 27.14 121 ASN C CA 1
ATOM 4794 C C . ASN C 1 97 ? 5.118 46.416 29.830 1.00 27.08 121 ASN C C 1
ATOM 4795 O O . ASN C 1 97 ? 4.030 46.646 29.301 1.00 29.44 121 ASN C O 1
ATOM 4808 N N . GLY C 1 99 ? 5.156 42.213 28.079 1.00 24.14 123 GLY C N 1
ATOM 4809 C CA . GLY C 1 99 ? 5.307 40.793 28.346 1.00 23.65 123 GLY C CA 1
ATOM 4810 C C . GLY C 1 99 ? 6.566 40.286 27.673 1.00 22.87 123 GLY C C 1
ATOM 4811 O O . GLY C 1 99 ? 7.192 40.983 26.862 1.00 22.60 123 GLY C O 1
ATOM 4812 N N . ILE C 1 100 ? 6.915 39.053 27.991 1.00 22.92 124 ILE C N 1
ATOM 4813 C CA . ILE C 1 100 ? 8.129 38.431 27.474 1.00 22.39 124 ILE C CA 1
ATOM 4814 C C . ILE C 1 100 ? 8.074 38.189 25.959 1.00 21.72 124 ILE C C 1
ATOM 4815 O O . ILE C 1 100 ? 7.010 37.906 25.383 1.00 22.40 124 ILE C O 1
ATOM 4820 N N . VAL C 1 101 ? 9.229 38.353 25.329 1.00 20.54 125 VAL C N 1
ATOM 4821 C CA . VAL C 1 101 ? 9.403 38.087 23.917 1.00 20.72 125 VAL C CA 1
ATOM 4822 C C . VAL C 1 101 ? 10.638 37.209 23.758 1.00 20.56 125 VAL C C 1
ATOM 4823 O O . VAL C 1 101 ? 11.674 37.487 24.354 1.00 20.79 125 VAL C O 1
ATOM 4827 N N . TYR C 1 102 ? 10.502 36.129 22.992 1.00 20.20 126 TYR C N 1
ATOM 4828 C CA . TYR C 1 102 ? 11.592 35.223 22.707 1.00 20.13 126 TYR C CA 1
ATOM 4829 C C . TYR C 1 102 ? 12.107 35.484 21.314 1.00 20.28 126 TYR C C 1
ATOM 4830 O O . TYR C 1 102 ? 11.325 35.615 20.357 1.00 21.03 126 TYR C O 1
ATOM 4839 N N . LYS C 1 103 ? 13.426 35.573 21.194 1.00 20.21 127 LYS C N 1
ATOM 4840 C CA . LYS C 1 103 ? 14.082 35.804 19.927 1.00 19.87 127 LYS C CA 1
ATOM 4841 C C . LYS C 1 103 ? 14.918 34.584 19.556 1.00 20.40 127 LYS C C 1
ATOM 4842 O O . LYS C 1 103 ? 15.747 34.127 20.341 1.00 20.42 127 LYS C O 1
ATOM 4848 N N . ILE C 1 104 ? 14.689 34.056 18.364 1.00 20.19 128 ILE C N 1
ATOM 4849 C CA . ILE C 1 104 ? 15.478 32.955 17.821 1.00 20.20 128 ILE C CA 1
ATOM 4850 C C . ILE C 1 104 ? 16.267 33.470 16.627 1.00 20.46 128 ILE C C 1
ATOM 4851 O O . ILE C 1 104 ? 15.685 34.047 15.712 1.00 21.42 128 ILE C O 1
ATOM 4856 N N . GLU C 1 105 ? 17.578 33.294 16.642 1.00 20.99 129 GLU C N 1
ATOM 4857 C CA . GLU C 1 105 ? 18.425 33.680 15.527 1.00 22.07 129 GLU C CA 1
ATOM 4858 C C . GLU C 1 105 ? 18.774 32.382 14.807 1.00 22.68 129 GLU C C 1
ATOM 4859 O O . GLU C 1 105 ? 19.388 31.482 15.387 1.00 22.55 129 GLU C O 1
ATOM 4865 N N . ALA C 1 106 ? 18.356 32.285 13.551 1.00 22.90 130 ALA C N 1
ATOM 4866 C CA . ALA C 1 106 ? 18.477 31.077 12.756 1.00 24.10 130 ALA C CA 1
ATOM 4867 C C . ALA C 1 106 ? 19.271 31.359 11.503 1.00 26.49 130 ALA C C 1
ATOM 4868 O O . ALA C 1 106 ? 19.089 32.419 10.896 1.00 25.37 130 ALA C O 1
ATOM 4870 N N . GLU C 1 107 ? 20.133 30.422 11.097 1.00 26.53 131 GLU C N 1
ATOM 4871 C CA . GLU C 1 107 ? 20.912 30.616 9.888 1.00 27.74 131 GLU C CA 1
ATOM 4872 C C . GLU C 1 107 ? 20.989 29.371 9.010 1.00 26.78 131 GLU C C 1
ATOM 4873 O O . GLU C 1 107 ? 20.755 28.245 9.456 1.00 24.21 131 GLU C O 1
ATOM 4879 N N . GLN C 1 108 ? 21.308 29.615 7.744 1.00 25.59 132 GLN C N 1
ATOM 4880 C CA . GLN C 1 108 ? 21.436 28.570 6.751 1.00 25.77 132 GLN C CA 1
ATOM 4881 C C . GLN C 1 108 ? 22.199 29.149 5.568 1.00 26.13 132 GLN C C 1
ATOM 4882 O O . GLN C 1 108 ? 21.822 30.199 5.015 1.00 24.38 132 GLN C O 1
ATOM 4888 N N . SER C 1 109 ? 23.268 28.465 5.198 1.00 26.67 133 SER C N 1
ATOM 4889 C CA . SER C 1 109 ? 24.126 28.863 4.086 1.00 29.37 133 SER C CA 1
ATOM 4890 C C . SER C 1 109 ? 24.573 30.295 4.356 1.00 32.21 133 SER C C 1
ATOM 4891 O O . SER C 1 109 ? 25.273 30.521 5.337 1.00 32.73 133 SER C O 1
ATOM 4894 N N . ASN C 1 110 ? 24.255 31.308 3.586 1.00 34.97 134 ASN C N 1
ATOM 4895 C CA . ASN C 1 110 ? 24.789 32.591 4.160 1.00 38.28 134 ASN C CA 1
ATOM 4896 C C . ASN C 1 110 ? 23.710 33.568 4.621 1.00 34.77 134 ASN C C 1
ATOM 4897 O O . ASN C 1 110 ? 23.950 34.767 4.702 1.00 37.84 134 ASN C O 1
ATOM 4902 N N . SER C 1 111 ? 22.556 33.026 4.976 1.00 29.00 135 SER C N 1
ATOM 4903 C CA . SER C 1 111 ? 21.429 33.829 5.393 1.00 27.56 135 SER C CA 1
ATOM 4904 C C . SER C 1 111 ? 21.186 33.635 6.865 1.00 26.90 135 SER C C 1
ATOM 4905 O O . SER C 1 111 ? 21.522 32.590 7.427 1.00 24.84 135 SER C O 1
ATOM 4908 N N . GLU C 1 112 ? 20.645 34.668 7.497 1.00 26.39 136 GLU C N 1
ATOM 4909 C CA . GLU C 1 112 ? 20.327 34.605 8.906 1.00 27.27 136 GLU C CA 1
ATOM 4910 C C . GLU C 1 112 ? 19.100 35.468 9.171 1.00 26.15 136 GLU C C 1
ATOM 4911 O O . GLU C 1 112 ? 19.016 36.619 8.688 1.00 26.28 136 GLU C O 1
ATOM 4917 N N . VAL C 1 113 ? 18.151 34.900 9.913 1.00 23.54 137 VAL C N 1
ATOM 4918 C CA . VAL C 1 113 ? 16.913 35.571 10.233 1.00 23.08 137 VAL C CA 1
ATOM 4919 C C . VAL C 1 113 ? 16.741 35.656 11.732 1.00 22.22 137 VAL C C 1
ATOM 4920 O O . VAL C 1 113 ? 17.251 34.799 12.462 1.00 20.74 137 VAL C O 1
ATOM 4924 N N . ASP C 1 114 ? 16.047 36.708 12.182 1.00 21.18 138 ASP C N 1
ATOM 4925 C CA . ASP C 1 114 ? 15.671 36.889 13.572 1.00 20.76 138 ASP C CA 1
ATOM 4926 C C . ASP C 1 114 ? 14.177 36.706 13.662 1.00 20.33 138 ASP C C 1
ATOM 4927 O O . ASP C 1 114 ? 13.454 37.425 12.995 1.00 20.52 138 ASP C O 1
ATOM 4932 N N . LEU C 1 115 ? 13.734 35.751 14.475 1.00 20.03 139 LEU C N 1
ATOM 4933 C CA . LEU C 1 115 ? 12.326 35.434 14.677 1.00 19.93 139 LEU C CA 1
ATOM 4934 C C . LEU C 1 115 ? 11.952 35.795 16.103 1.00 19.78 139 LEU C C 1
ATOM 4935 O O . LEU C 1 115 ? 12.636 35.388 17.043 1.00 20.58 139 LEU C O 1
ATOM 4940 N N . TYR C 1 116 ? 10.888 36.574 16.273 1.00 19.93 140 TYR C N 1
ATOM 4941 C CA . TYR C 1 116 ? 10.459 37.019 17.590 1.00 20.01 140 TYR C CA 1
ATOM 4942 C C . TYR C 1 116 ? 9.103 36.437 17.864 1.00 20.08 140 TYR C C 1
ATOM 4943 O O . TYR C 1 116 ? 8.210 36.597 17.069 1.00 20.81 140 TYR C O 1
ATOM 4952 N N . TYR C 1 117 ? 8.956 35.778 19.002 1.00 20.62 141 TYR C N 1
ATOM 4953 C CA . TYR C 1 117 ? 7.733 35.118 19.367 1.00 21.05 141 TYR C CA 1
ATOM 4954 C C . TYR C 1 117 ? 7.215 35.498 20.726 1.00 22.08 141 TYR C C 1
ATOM 4955 O O . TYR C 1 117 ? 7.993 35.805 21.649 1.00 22.33 141 TYR C O 1
ATOM 4964 N N . SER C 1 118 ? 5.897 35.398 20.862 1.00 22.59 142 SER C N 1
ATOM 4965 C CA . SER C 1 118 ? 5.244 35.515 22.137 1.00 23.24 142 SER C CA 1
ATOM 4966 C C . SER C 1 118 ? 5.467 34.182 22.857 1.00 23.64 142 SER C C 1
ATOM 4967 O O . SER C 1 118 ? 5.893 33.188 22.260 1.00 23.01 142 SER C O 1
ATOM 4970 N N . GLN C 1 119 ? 5.115 34.156 24.128 1.00 24.53 143 GLN C N 1
ATOM 4971 C CA . GLN C 1 119 ? 5.238 32.948 24.931 1.00 25.78 143 GLN C CA 1
ATOM 4972 C C . GLN C 1 119 ? 4.293 31.835 24.451 1.00 24.85 143 GLN C C 1
ATOM 4973 O O . GLN C 1 119 ? 4.463 30.685 24.847 1.00 24.06 143 GLN C O 1
ATOM 4979 N N . TYR C 1 120 ? 3.307 32.179 23.621 1.00 24.97 144 TYR C N 1
ATOM 4980 C CA . TYR C 1 120 ? 2.397 31.184 23.056 1.00 26.64 144 TYR C CA 1
ATOM 4981 C C . TYR C 1 120 ? 2.843 30.735 21.674 1.00 25.67 144 TYR C C 1
ATOM 4982 O O . TYR C 1 120 ? 2.155 29.953 21.028 1.00 24.55 144 TYR C O 1
ATOM 4991 N N . GLY C 1 121 ? 3.994 31.222 21.227 1.00 24.57 145 GLY C N 1
ATOM 4992 C CA . GLY C 1 121 ? 4.504 30.882 19.899 1.00 24.71 145 GLY C CA 1
ATOM 4993 C C . GLY C 1 121 ? 3.899 31.687 18.756 1.00 23.70 145 GLY C C 1
ATOM 4994 O O . GLY C 1 121 ? 3.953 31.257 17.621 1.00 21.84 145 GLY C O 1
ATOM 4995 N N . ASN C 1 122 ? 3.309 32.842 19.045 1.00 22.93 146 ASN C N 1
ATOM 4996 C CA . ASN C 1 122 ? 2.799 33.703 17.988 1.00 23.00 146 ASN C CA 1
ATOM 4997 C C . ASN C 1 122 ? 3.968 34.473 17.379 1.00 22.39 146 ASN C C 1
ATOM 4998 O O . ASN C 1 122 ? 4.741 35.077 18.123 1.00 22.01 146 ASN C O 1
ATOM 5003 N N . LEU C 1 123 ? 4.140 34.424 16.062 1.00 21.60 147 LEU C N 1
ATOM 5004 C CA . LEU C 1 123 ? 5.235 35.158 15.427 1.00 22.25 147 LEU C CA 1
ATOM 5005 C C . LEU C 1 123 ? 4.927 36.650 15.451 1.00 22.99 147 LEU C C 1
ATOM 5006 O O . LEU C 1 123 ? 3.961 37.095 14.832 1.00 23.74 147 LEU C O 1
ATOM 5011 N N . ILE C 1 124 ? 5.750 37.419 16.169 1.00 22.86 148 ILE C N 1
ATOM 5012 C CA . ILE C 1 124 ? 5.563 38.869 16.303 1.00 23.13 148 ILE C CA 1
ATOM 5013 C C . ILE C 1 124 ? 6.182 39.547 15.087 1.00 23.76 148 ILE C C 1
ATOM 5014 O O . ILE C 1 124 ? 5.600 40.444 14.503 1.00 23.74 148 ILE C O 1
ATOM 5019 N N . LYS C 1 125 ? 7.386 39.127 14.731 1.00 23.67 149 LYS C N 1
ATOM 5020 C CA . LYS C 1 125 ? 8.024 39.607 13.529 1.00 24.86 149 LYS C CA 1
ATOM 5021 C C . LYS C 1 125 ? 9.207 38.707 13.181 1.00 24.26 149 LYS C C 1
ATOM 5022 O O . LYS C 1 125 ? 9.736 37.974 14.041 1.00 22.39 149 LYS C O 1
ATOM 5028 N N . ALA C 1 126 ? 9.609 38.812 11.916 1.00 23.08 150 ALA C N 1
ATOM 5029 C CA . ALA C 1 126 ? 10.732 38.092 11.344 1.00 24.04 150 ALA C CA 1
ATOM 5030 C C . ALA C 1 126 ? 11.532 39.098 10.556 1.00 25.03 150 ALA C C 1
ATOM 5031 O O . ALA C 1 126 ? 10.977 39.768 9.702 1.00 26.40 150 ALA C O 1
ATOM 5033 N N . VAL C 1 127 ? 12.821 39.235 10.821 1.00 26.03 151 VAL C N 1
ATOM 5034 C CA . VAL C 1 127 ? 13.627 40.190 10.074 1.00 27.50 151 VAL C CA 1
ATOM 5035 C C . VAL C 1 127 ? 14.989 39.617 9.757 1.00 30.13 151 VAL C C 1
ATOM 5036 O O . VAL C 1 127 ? 15.417 38.632 10.381 1.00 26.81 151 VAL C O 1
ATOM 5040 N N . ASP C 1 128 ? 15.672 40.220 8.779 1.00 32.51 152 ASP C N 1
ATOM 5041 C CA . ASP C 1 128 ? 17.069 39.860 8.503 1.00 36.20 152 ASP C CA 1
ATOM 5042 C C . ASP C 1 128 ? 17.865 40.165 9.752 1.00 35.64 152 ASP C C 1
ATOM 5043 O O . ASP C 1 128 ? 17.620 41.167 10.419 1.00 35.15 152 ASP C O 1
ATOM 5048 N N . ASP C 1 129 ? 18.797 39.286 10.094 1.00 35.61 153 ASP C N 1
ATOM 5049 C CA . ASP C 1 129 ? 19.593 39.483 11.284 1.00 36.59 153 ASP C CA 1
ATOM 5050 C C . ASP C 1 129 ? 20.543 40.670 11.122 1.00 39.29 153 ASP C C 1
ATOM 5051 O O . ASP C 1 129 ? 21.197 40.809 10.081 1.00 38.37 153 ASP C O 1
ATOM 5056 N N . GLU C 1 130 ? 20.550 41.534 12.140 1.00 40.21 154 GLU C N 1
ATOM 5057 C CA A GLU C 1 130 ? 21.440 42.687 12.213 0.50 42.34 154 GLU C CA 1
ATOM 5058 C CA B GLU C 1 130 ? 21.448 42.688 12.215 0.50 42.46 154 GLU C CA 1
ATOM 5059 C C . GLU C 1 130 ? 21.927 42.802 13.649 1.00 42.52 154 GLU C C 1
ATOM 5060 O O . GLU C 1 130 ? 21.150 42.599 14.587 1.00 39.73 154 GLU C O 1
ATOM 5071 N N . ILE C 1 131 ? 23.199 43.134 13.817 1.00 43.72 155 ILE C N 1
ATOM 5072 C CA . ILE C 1 131 ? 23.780 43.304 15.142 1.00 46.17 155 ILE C CA 1
ATOM 5073 C C . ILE C 1 131 ? 23.106 44.528 15.830 1.00 44.57 155 ILE C C 1
ATOM 5074 O O . ILE C 1 131 ? 22.676 45.477 15.151 1.00 43.42 155 ILE C O 1
ATOM 5079 N N . ASN C 1 132 ? 22.940 44.461 17.153 1.00 45.83 156 ASN C N 1
ATOM 5080 C CA . ASN C 1 132 ? 22.324 45.554 17.946 1.00 44.74 156 ASN C CA 1
ATOM 5081 C C . ASN C 1 132 ? 20.947 46.002 17.463 1.00 41.61 156 ASN C C 1
ATOM 5082 O O . ASN C 1 132 ? 20.648 47.205 17.478 1.00 42.24 156 ASN C O 1
ATOM 5087 N N . ASN C 1 133 ? 20.105 45.067 17.028 1.00 36.09 157 ASN C N 1
ATOM 5088 C CA . ASN C 1 133 ? 18.781 45.462 16.520 1.00 34.09 157 ASN C CA 1
ATOM 5089 C C . ASN C 1 133 ? 17.698 45.391 17.614 1.00 31.42 157 ASN C C 1
ATOM 5090 O O . ASN C 1 133 ? 16.497 45.528 17.312 1.00 31.03 157 ASN C O 1
ATOM 5095 N N . ASP C 1 134 ? 18.122 45.177 18.865 1.00 28.88 158 ASP C N 1
ATOM 5096 C CA . ASP C 1 134 ? 17.194 45.112 20.018 1.00 27.80 158 ASP C CA 1
ATOM 5097 C C . ASP C 1 134 ? 17.499 46.238 21.008 1.00 27.14 158 ASP C C 1
ATOM 5098 O O . ASP C 1 134 ? 18.563 46.271 21.615 1.00 26.10 158 ASP C O 1
ATOM 5103 N N . ALA C 1 135 ? 16.545 47.141 21.178 1.00 26.81 159 ALA C N 1
ATOM 5104 C CA . ALA C 1 135 ? 16.712 48.286 22.053 1.00 26.59 159 ALA C CA 1
ATOM 5105 C C . ALA C 1 135 ? 15.412 48.549 22.800 1.00 26.06 159 ALA C C 1
ATOM 5106 O O . ALA C 1 135 ? 14.375 47.987 22.451 1.00 25.29 159 ALA C O 1
ATOM 5108 N N . PRO C 1 136 ? 15.455 49.397 23.842 1.00 26.22 160 PRO C N 1
ATOM 5109 C CA . PRO C 1 136 ? 14.231 49.705 24.574 1.00 26.29 160 PRO C CA 1
ATOM 5110 C C . PRO C 1 136 ? 13.158 50.345 23.705 1.00 26.50 160 PRO C C 1
ATOM 5111 O O . PRO C 1 136 ? 13.453 50.947 22.671 1.00 25.38 160 PRO C O 1
ATOM 5115 N N . ILE C 1 137 ? 11.915 50.210 24.148 1.00 27.28 161 ILE C N 1
ATOM 5116 C CA . ILE C 1 137 ? 10.792 50.809 23.485 1.00 28.85 161 ILE C CA 1
ATOM 5117 C C . ILE C 1 137 ? 10.049 51.656 24.499 1.00 30.50 161 ILE C C 1
ATOM 5118 O O . ILE C 1 137 ? 9.467 51.125 25.448 1.00 31.39 161 ILE C O 1
ATOM 5123 N N . VAL C 1 138 ? 10.083 52.967 24.306 1.00 31.66 162 VAL C N 1
ATOM 5124 C CA . VAL C 1 138 ? 9.338 53.870 25.169 1.00 32.49 162 VAL C CA 1
ATOM 5125 C C . VAL C 1 138 ? 7.882 53.763 24.731 1.00 33.56 162 VAL C C 1
ATOM 5126 O O . VAL C 1 138 ? 7.583 53.923 23.559 1.00 35.21 162 VAL C O 1
ATOM 5130 N N . ILE C 1 139 ? 6.988 53.431 25.655 1.00 33.78 163 ILE C N 1
ATOM 5131 C CA . ILE C 1 139 ? 5.572 53.361 25.362 1.00 33.76 163 ILE C CA 1
ATOM 5132 C C . ILE C 1 139 ? 4.993 54.784 25.357 1.00 36.55 163 ILE C C 1
ATOM 5133 O O . ILE C 1 139 ? 4.940 55.415 26.405 1.00 36.18 163 ILE C O 1
ATOM 5138 N N . PRO C 1 140 ? 4.558 55.301 24.192 1.00 37.87 164 PRO C N 1
ATOM 5139 C CA . PRO C 1 140 ? 3.984 56.652 24.210 1.00 39.40 164 PRO C CA 1
ATOM 5140 C C . PRO C 1 140 ? 2.711 56.730 25.052 1.00 39.76 164 PRO C C 1
ATOM 5141 O O . PRO C 1 140 ? 1.996 55.731 25.191 1.00 37.68 164 PRO C O 1
ATOM 5145 N N . LYS C 1 141 ? 2.443 57.917 25.595 1.00 40.60 165 LYS C N 1
ATOM 5146 C CA . LYS C 1 141 ? 1.272 58.159 26.431 1.00 41.41 165 LYS C CA 1
ATOM 5147 C C . LYS C 1 141 ? -0.027 57.737 25.733 1.00 40.35 165 LYS C C 1
ATOM 5148 O O . LYS C 1 141 ? -0.919 57.175 26.358 1.00 39.49 165 LYS C O 1
ATOM 5154 N N . GLU C 1 142 ? -0.126 58.025 24.443 1.00 39.99 166 GLU C N 1
ATOM 5155 C CA . GLU C 1 142 ? -1.299 57.649 23.662 1.00 40.97 166 GLU C CA 1
ATOM 5156 C C . GLU C 1 142 ? -1.538 56.138 23.747 1.00 39.46 166 GLU C C 1
ATOM 5157 O O . GLU C 1 142 ? -2.673 55.691 23.892 1.00 39.33 166 GLU C O 1
ATOM 5163 N N . VAL C 1 143 ? -0.461 55.355 23.688 1.00 37.83 167 VAL C N 1
ATOM 5164 C CA . VAL C 1 143 ? -0.584 53.899 23.745 1.00 36.34 167 VAL C CA 1
ATOM 5165 C C . VAL C 1 143 ? -0.958 53.420 25.144 1.00 36.98 167 VAL C C 1
ATOM 5166 O O . VAL C 1 143 ? -1.820 52.558 25.276 1.00 38.27 167 VAL C O 1
ATOM 5170 N N . SER C 1 144 ? -0.337 53.970 26.184 1.00 37.87 168 SER C N 1
ATOM 5171 C CA A SER C 1 144 ? -0.672 53.588 27.557 0.50 38.98 168 SER C CA 1
ATOM 5172 C CA B SER C 1 144 ? -0.668 53.566 27.553 0.50 38.00 168 SER C CA 1
ATOM 5173 C C . SER C 1 144 ? -2.125 53.921 27.865 1.00 39.65 168 SER C C 1
ATOM 5174 O O . SER C 1 144 ? -2.820 53.153 28.523 1.00 40.28 168 SER C O 1
ATOM 5179 N N . ASN C 1 145 ? -2.581 55.079 27.390 1.00 39.97 169 ASN C N 1
ATOM 5180 C CA . ASN C 1 145 ? -3.979 55.466 27.587 1.00 41.49 169 ASN C CA 1
ATOM 5181 C C . ASN C 1 145 ? -4.912 54.462 26.908 1.00 40.69 169 ASN C C 1
ATOM 5182 O O . ASN C 1 145 ? -5.856 53.968 27.526 1.00 40.66 169 ASN C O 1
ATOM 5187 N N . LEU C 1 146 ? -4.621 54.145 25.646 1.00 39.71 170 LEU C N 1
ATOM 5188 C CA . LEU C 1 146 ? -5.427 53.189 24.879 1.00 39.62 170 LEU C CA 1
ATOM 5189 C C . LEU C 1 146 ? -5.471 51.833 25.584 1.00 38.90 170 LEU C C 1
ATOM 5190 O O . LEU C 1 146 ? -6.550 51.278 25.795 1.00 40.35 170 LEU C O 1
ATOM 5203 N N . GLU C 1 148 ? -5.028 51.111 28.766 1.00 44.46 172 GLU C N 1
ATOM 5204 C CA . GLU C 1 148 ? -5.823 51.216 30.009 1.00 46.47 172 GLU C CA 1
ATOM 5205 C C . GLU C 1 148 ? -7.326 51.254 29.789 1.00 46.99 172 GLU C C 1
ATOM 5206 O O . GLU C 1 148 ? -8.080 50.599 30.509 1.00 49.64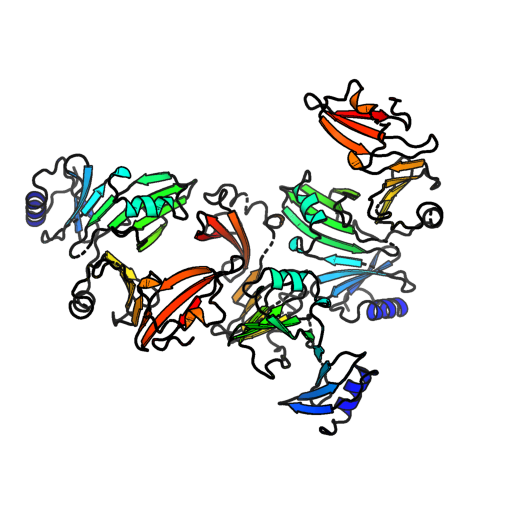 172 GLU C O 1
ATOM 5212 N N . ILE C 1 149 ? -7.763 52.045 28.815 1.00 46.12 173 ILE C N 1
ATOM 5213 C CA A ILE C 1 149 ? -9.194 52.184 28.562 0.50 46.98 173 ILE C CA 1
ATOM 5214 C CA B ILE C 1 149 ? -9.180 52.207 28.512 0.50 47.13 173 ILE C CA 1
ATOM 5215 C C . ILE C 1 149 ? -9.755 51.043 27.705 1.00 46.45 173 ILE C C 1
ATOM 5216 O O . ILE C 1 149 ? -10.735 50.422 28.096 1.00 46.94 173 ILE C O 1
ATOM 5225 N N . THR C 1 150 ? -9.126 50.745 26.575 1.00 44.98 174 THR C N 1
ATOM 5226 C CA . THR C 1 150 ? -9.656 49.728 25.656 1.00 43.37 174 THR C CA 1
ATOM 5227 C C . THR C 1 150 ? -9.145 48.287 25.812 1.00 41.79 174 THR C C 1
ATOM 5228 O O . THR C 1 150 ? -9.837 47.346 25.422 1.00 39.70 174 THR C O 1
ATOM 5232 N N . PHE C 1 151 ? -7.947 48.104 26.350 1.00 40.05 175 PHE C N 1
ATOM 5233 C CA . PHE C 1 151 ? -7.388 46.770 26.512 1.00 39.64 175 PHE C CA 1
ATOM 5234 C C . PHE C 1 151 ? -6.880 46.609 27.938 1.00 40.25 175 PHE C C 1
ATOM 5235 O O . PHE C 1 151 ? -5.754 46.149 28.159 1.00 39.44 175 PHE C O 1
ATOM 5243 N N . ALA C 1 152 ? -7.739 46.964 28.897 1.00 43.63 176 ALA C N 1
ATOM 5244 C CA . ALA C 1 152 ? -7.390 47.007 30.331 1.00 45.60 176 ALA C CA 1
ATOM 5245 C C . ALA C 1 152 ? -6.667 45.775 30.829 1.00 46.04 176 ALA C C 1
ATOM 5246 O O . ALA C 1 152 ? -5.663 45.888 31.510 1.00 46.50 176 ALA C O 1
ATOM 5248 N N . ASN C 1 153 ? -7.161 44.601 30.469 1.00 48.64 177 ASN C N 1
ATOM 5249 C CA . ASN C 1 153 ? -6.538 43.350 30.913 1.00 52.52 177 ASN C CA 1
ATOM 5250 C C . ASN C 1 153 ? -5.351 42.852 30.069 1.00 50.40 177 ASN C C 1
ATOM 5251 O O . ASN C 1 153 ? -4.739 41.842 30.411 1.00 53.81 177 ASN C O 1
ATOM 5256 N N . ALA C 1 154 ? -5.008 43.549 28.989 1.00 45.98 178 ALA C N 1
ATOM 5257 C CA . ALA C 1 154 ? -3.962 43.064 28.089 1.00 40.54 178 ALA C CA 1
ATOM 5258 C C . ALA C 1 154 ? -2.555 43.482 28.496 1.00 38.90 178 ALA C C 1
ATOM 5259 O O . ALA C 1 154 ? -2.355 44.453 29.213 1.00 38.18 178 ALA C O 1
ATOM 5261 N N . GLU C 1 155 ? -1.596 42.703 28.006 1.00 37.25 179 GLU C N 1
ATOM 5262 C CA A GLU C 1 155 ? -0.188 42.914 28.226 0.50 36.72 179 GLU C CA 1
ATOM 5263 C CA B GLU C 1 155 ? -0.183 42.957 28.226 0.50 36.83 179 GLU C CA 1
ATOM 5264 C C . GLU C 1 155 ? 0.443 43.208 26.868 1.00 35.05 179 GLU C C 1
ATOM 5265 O O . GLU C 1 155 ? 0.347 42.368 25.960 1.00 32.78 179 GLU C O 1
ATOM 5276 N N . LEU C 1 156 ? 1.039 44.386 26.693 1.00 32.36 180 LEU C N 1
ATOM 5277 C CA . LEU C 1 156 ? 1.730 44.689 25.437 1.00 31.50 180 LEU C CA 1
ATOM 5278 C C . LEU C 1 156 ? 2.957 43.842 25.295 1.00 30.29 180 LEU C C 1
ATOM 5279 O O . LEU C 1 156 ? 3.618 43.581 26.296 1.00 29.95 180 LEU C O 1
ATOM 5284 N N . LEU C 1 157 ? 3.275 43.437 24.061 1.00 28.89 181 LEU C N 1
ATOM 5285 C CA . LEU C 1 157 ? 4.517 42.706 23.766 1.00 27.56 181 LEU C CA 1
ATOM 5286 C C . LEU C 1 157 ? 5.423 43.503 22.836 1.00 27.42 181 LEU C C 1
ATOM 5287 O O . LEU C 1 157 ? 6.635 43.341 22.856 1.00 28.62 181 LEU C O 1
ATOM 5292 N N . ASP C 1 158 ? 4.848 44.336 21.980 1.00 28.67 182 ASP C N 1
ATOM 5293 C CA . ASP C 1 158 ? 5.650 45.093 21.028 1.00 29.96 182 ASP C CA 1
ATOM 5294 C C . ASP C 1 158 ? 4.854 46.238 20.423 1.00 30.02 182 ASP C C 1
ATOM 5295 O O . ASP C 1 158 ? 3.630 46.233 20.437 1.00 29.60 182 ASP C O 1
ATOM 5300 N N . ILE C 1 159 ? 5.567 47.232 19.916 1.00 30.66 183 ILE C N 1
ATOM 5301 C CA . ILE C 1 159 ? 4.975 48.335 19.174 1.00 31.51 183 ILE C CA 1
ATOM 5302 C C . ILE C 1 159 ? 5.817 48.388 17.923 1.00 32.69 183 ILE C C 1
ATOM 5303 O O . ILE C 1 159 ? 7.035 48.488 18.014 1.00 31.84 183 ILE C O 1
ATOM 5308 N N . GLN C 1 160 ? 5.198 48.247 16.761 1.00 33.43 184 GLN C N 1
ATOM 5309 C CA . GLN C 1 160 ? 5.953 48.272 15.522 1.00 35.70 184 GLN C CA 1
ATOM 5310 C C . GLN C 1 160 ? 5.422 49.359 14.628 1.00 38.24 184 GLN C C 1
ATOM 5311 O O . GLN C 1 160 ? 4.211 49.445 14.435 1.00 38.59 184 GLN C O 1
ATOM 5317 N N . GLN C 1 161 ? 6.305 50.197 14.090 1.00 41.07 185 GLN C N 1
ATOM 5318 C CA . GLN C 1 161 ? 5.871 51.215 13.137 1.00 44.77 185 GLN C CA 1
ATOM 5319 C C . GLN C 1 161 ? 5.634 50.582 11.795 1.00 43.48 185 GLN C C 1
ATOM 5320 O O . GLN C 1 161 ? 6.342 49.663 11.425 1.00 44.51 185 GLN C O 1
ATOM 5326 N N . ASN C 1 162 ? 4.650 51.086 11.064 1.00 44.98 186 ASN C N 1
ATOM 5327 C CA . ASN C 1 162 ? 4.398 50.650 9.693 1.00 45.97 186 ASN C CA 1
ATOM 5328 C C . ASN C 1 162 ? 3.918 51.868 8.900 1.00 49.04 186 ASN C C 1
ATOM 5329 O O . ASN C 1 162 ? 3.772 52.955 9.469 1.00 47.58 186 ASN C O 1
ATOM 5334 N N . SER C 1 163 ? 3.699 51.692 7.600 1.00 50.83 187 SER C N 1
ATOM 5335 C CA . SER C 1 163 ? 3.307 52.804 6.723 1.00 52.84 187 SER C CA 1
ATOM 5336 C C . SER C 1 163 ? 1.973 53.459 7.110 1.00 53.35 187 SER C C 1
ATOM 5337 O O . SER C 1 163 ? 1.806 54.669 6.966 1.00 53.85 187 SER C O 1
ATOM 5340 N N . LEU C 1 164 ? 1.034 52.661 7.610 1.00 53.48 188 LEU C N 1
ATOM 5341 C CA . LEU C 1 164 ? -0.286 53.181 7.993 1.00 52.43 188 LEU C CA 1
ATOM 5342 C C . LEU C 1 164 ? -0.319 53.734 9.429 1.00 50.19 188 LEU C C 1
ATOM 5343 O O . LEU C 1 164 ? -1.297 54.360 9.832 1.00 52.33 188 LEU C O 1
ATOM 5348 N N . GLY C 1 165 ? 0.749 53.519 10.193 1.00 47.87 189 GLY C N 1
ATOM 5349 C CA . GLY C 1 165 ? 0.823 54.029 11.556 1.00 44.80 189 GLY C CA 1
ATOM 5350 C C . GLY C 1 165 ? 1.621 53.129 12.475 1.00 42.02 189 GLY C C 1
ATOM 5351 O O . GLY C 1 165 ? 2.830 52.978 12.302 1.00 39.86 189 GLY C O 1
ATOM 5352 N N . TYR C 1 166 ? 0.936 52.530 13.450 1.00 39.39 190 TYR C N 1
ATOM 5353 C CA . TYR C 1 166 ? 1.582 51.663 14.421 1.00 37.77 190 TYR C CA 1
ATOM 5354 C C . TYR C 1 166 ? 0.797 50.386 14.678 1.00 36.37 190 TYR C C 1
ATOM 5355 O O . TYR C 1 166 ? -0.432 50.371 14.670 1.00 35.66 190 TYR C O 1
ATOM 5364 N N . GLU C 1 167 ? 1.527 49.307 14.924 1.00 34.68 191 GLU C N 1
ATOM 5365 C CA . GLU C 1 167 ? 0.927 48.043 15.262 1.00 33.45 191 GLU C CA 1
ATOM 5366 C C . GLU C 1 167 ? 1.208 47.727 16.724 1.00 30.97 191 GLU C C 1
ATOM 5367 O O . GLU C 1 167 ? 2.342 47.817 17.175 1.00 29.53 191 GLU C O 1
ATOM 5373 N N . LEU C 1 168 ? 0.165 47.380 17.467 1.00 29.69 192 LEU C N 1
ATOM 5374 C CA . LEU C 1 168 ? 0.336 46.907 18.834 1.00 28.25 192 LEU C CA 1
ATOM 5375 C C . LEU C 1 168 ? 0.145 45.388 18.849 1.00 27.18 192 LEU C C 1
ATOM 5376 O O . LEU C 1 168 ? -0.861 44.874 18.336 1.00 26.59 192 LEU C O 1
ATOM 5381 N N . ASP C 1 169 ? 1.107 44.687 19.441 1.00 26.58 193 ASP C N 1
ATOM 5382 C CA . ASP C 1 169 ? 1.043 43.241 19.617 1.00 26.41 193 ASP C CA 1
ATOM 5383 C C . ASP C 1 169 ? 0.841 42.992 21.094 1.00 26.24 193 ASP C C 1
ATOM 5384 O O . ASP C 1 169 ? 1.599 43.503 21.901 1.00 26.64 193 ASP C O 1
ATOM 5397 N N . ILE C 1 171 ? -1.124 40.319 24.464 1.00 29.91 195 ILE C N 1
ATOM 5398 C CA . ILE C 1 171 ? -1.792 39.146 24.992 1.00 32.38 195 ILE C CA 1
ATOM 5399 C C . ILE C 1 171 ? -2.912 39.697 25.853 1.00 34.99 195 ILE C C 1
ATOM 5400 O O . ILE C 1 171 ? -2.658 40.445 26.796 1.00 35.08 195 ILE C O 1
ATOM 5405 N N . ASP C 1 172 ? -4.142 39.337 25.517 1.00 37.49 196 ASP C N 1
ATOM 5406 C CA . ASP C 1 172 ? -5.331 39.792 26.219 1.00 41.36 196 ASP C CA 1
ATOM 5407 C C . ASP C 1 172 ? -6.081 38.532 26.607 1.00 44.99 196 ASP C C 1
ATOM 5408 O O . ASP C 1 172 ? -6.570 37.802 25.743 1.00 45.17 196 ASP C O 1
ATOM 5413 N N . ASN C 1 173 ? -6.114 38.240 27.901 1.00 50.61 197 ASN C N 1
ATOM 5414 C CA . ASN C 1 173 ? -6.787 37.049 28.409 1.00 53.66 197 ASN C CA 1
ATOM 5415 C C . ASN C 1 173 ? -6.351 35.793 27.661 1.00 51.21 197 ASN C C 1
ATOM 5416 O O . ASN C 1 173 ? -7.178 35.022 27.185 1.00 53.38 197 ASN C O 1
ATOM 5421 N N . GLN C 1 174 ? -5.040 35.620 27.536 1.00 50.21 198 GLN C N 1
ATOM 5422 C CA . GLN C 1 174 ? -4.436 34.471 26.841 1.00 49.45 198 GLN C CA 1
ATOM 5423 C C . GLN C 1 174 ? -4.634 34.441 25.308 1.00 44.49 198 GLN C C 1
ATOM 5424 O O . GLN C 1 174 ? -4.270 33.455 24.665 1.00 45.74 198 GLN C O 1
ATOM 5430 N N . ILE C 1 175 ? -5.191 35.504 24.727 1.00 40.13 199 ILE C N 1
ATOM 5431 C CA . ILE C 1 175 ? -5.371 35.586 23.267 1.00 35.85 199 ILE C CA 1
ATOM 5432 C C . ILE C 1 175 ? -4.370 36.585 22.702 1.00 31.82 199 ILE C C 1
ATOM 5433 O O . ILE C 1 175 ? -4.254 37.705 23.210 1.00 30.15 199 ILE C O 1
ATOM 5438 N N . TYR C 1 176 ? -3.637 36.165 21.675 1.00 28.80 200 TYR C N 1
ATOM 5439 C CA . TYR C 1 176 ? -2.692 37.030 20.987 1.00 27.42 200 TYR C CA 1
ATOM 5440 C C . TYR C 1 176 ? -3.475 37.927 20.025 1.00 27.21 200 TYR C C 1
ATOM 5441 O O . TYR C 1 176 ? -4.142 37.453 19.094 1.00 26.82 200 TYR C O 1
ATOM 5450 N N . LYS C 1 177 ? -3.404 39.227 20.253 1.00 26.27 201 LYS C N 1
ATOM 5451 C CA . LYS C 1 177 ? -4.143 40.171 19.431 1.00 26.33 201 LYS C CA 1
ATOM 5452 C C . LYS C 1 177 ? -3.194 41.168 18.820 1.00 26.51 201 LYS C C 1
ATOM 5453 O O . LYS C 1 177 ? -2.162 41.500 19.420 1.00 25.78 201 LYS C O 1
ATOM 5459 N N . VAL C 1 178 ? -3.565 41.645 17.635 1.00 26.01 202 VAL C N 1
ATOM 5460 C CA . VAL C 1 178 ? -2.801 42.634 16.895 1.00 26.30 202 VAL C CA 1
ATOM 5461 C C . VAL C 1 178 ? -3.744 43.802 16.585 1.00 27.34 202 VAL C C 1
ATOM 5462 O O . VAL C 1 178 ? -4.795 43.615 15.966 1.00 26.70 202 VAL C O 1
ATOM 5466 N N . ALA C 1 179 ? -3.391 44.992 17.063 1.00 27.73 203 ALA C N 1
ATOM 5467 C CA . ALA C 1 179 ? -4.180 46.191 16.812 1.00 28.92 203 ALA C CA 1
ATOM 5468 C C . ALA C 1 179 ? -3.406 47.112 15.887 1.00 29.61 203 ALA C C 1
ATOM 5469 O O . ALA C 1 179 ? -2.193 47.192 15.976 1.00 30.18 203 ALA C O 1
ATOM 5471 N N . GLN C 1 180 ? -4.108 47.778 14.977 1.00 30.88 204 GLN C N 1
ATOM 5472 C CA . GLN C 1 180 ? -3.505 48.765 14.107 1.00 32.17 204 GLN C CA 1
ATOM 5473 C C . GLN C 1 180 ? -3.984 50.143 14.551 1.00 32.55 204 GLN C C 1
ATOM 5474 O O . GLN C 1 180 ? -5.161 50.337 14.854 1.00 30.15 204 GLN C O 1
ATOM 5480 N N . LEU C 1 181 ? -3.055 51.089 14.603 1.00 33.39 205 LEU C N 1
ATOM 5481 C CA . LEU C 1 181 ? -3.360 52.464 14.962 1.00 34.91 205 LEU C CA 1
ATOM 5482 C C . LEU C 1 181 ? -2.872 53.311 13.818 1.00 36.64 205 LEU C C 1
ATOM 5483 O O . LEU C 1 181 ? -1.929 52.915 13.122 1.00 34.37 205 LEU C O 1
ATOM 5488 N N . ASN C 1 182 ? -3.489 54.477 13.616 1.00 39.27 206 ASN C N 1
ATOM 5489 C CA . ASN C 1 182 ? -3.031 55.387 12.570 1.00 41.64 206 ASN C CA 1
ATOM 5490 C C . ASN C 1 182 ? -1.820 56.169 13.103 1.00 44.12 206 ASN C C 1
ATOM 5491 O O . ASN C 1 182 ? -1.369 55.928 14.227 1.00 42.47 206 ASN C O 1
ATOM 5496 N N . LYS C 1 183 ? -1.306 57.112 12.318 1.00 46.27 207 LYS C N 1
ATOM 5497 C CA . LYS C 1 183 ? -0.106 57.847 12.715 1.00 48.10 207 LYS C CA 1
ATOM 5498 C C . LYS C 1 183 ? -0.291 58.723 13.951 1.00 48.02 207 LYS C C 1
ATOM 5499 O O . LYS C 1 183 ? 0.693 59.149 14.527 1.00 47.74 207 LYS C O 1
ATOM 5505 N N . ASP C 1 184 ? -1.530 58.980 14.363 1.00 48.38 208 ASP C N 1
ATOM 5506 C CA . ASP C 1 184 ? -1.782 59.741 15.583 1.00 49.22 208 ASP C CA 1
ATOM 5507 C C . ASP C 1 184 ? -2.133 58.804 16.723 1.00 47.86 208 ASP C C 1
ATOM 5508 O O . ASP C 1 184 ? -2.709 59.221 17.723 1.00 46.59 208 ASP C O 1
ATOM 5513 N N . TYR C 1 185 ? -1.780 57.530 16.569 1.00 46.94 209 TYR C N 1
ATOM 5514 C CA . TYR C 1 185 ? -2.065 56.508 17.578 1.00 45.84 209 TYR C CA 1
ATOM 5515 C C . TYR C 1 185 ? -3.574 56.264 17.805 1.00 44.70 209 TYR C C 1
ATOM 5516 O O . TYR C 1 185 ? -3.959 55.732 18.830 1.00 43.89 209 TYR C O 1
ATOM 5525 N N . ARG C 1 186 ? -4.413 56.619 16.837 1.00 45.00 210 ARG C N 1
ATOM 5526 C CA . ARG C 1 186 ? -5.848 56.394 16.952 1.00 46.07 210 ARG C CA 1
ATOM 5527 C C . ARG C 1 186 ? -6.166 54.982 16.490 1.00 41.98 210 ARG C C 1
ATOM 5528 O O . ARG C 1 186 ? -5.688 54.541 15.446 1.00 38.91 210 ARG C O 1
ATOM 5536 N N . TRP C 1 187 ? -6.996 54.288 17.257 1.00 38.91 211 TRP C N 1
ATOM 5537 C CA . TRP C 1 187 ? -7.335 52.897 16.961 1.00 37.15 211 TRP C CA 1
ATOM 5538 C C . TRP C 1 187 ? -8.089 52.722 15.654 1.00 35.82 211 TRP C C 1
ATOM 5539 O O . TRP C 1 187 ? -9.089 53.394 15.420 1.00 35.07 211 TRP C O 1
ATOM 5550 N N . GLN C 1 188 ? -7.592 51.811 14.824 1.00 34.72 212 GLN C N 1
ATOM 5551 C CA . GLN C 1 188 ? -8.214 51.464 13.544 1.00 34.95 212 GLN C CA 1
ATOM 5552 C C . GLN C 1 188 ? -8.841 50.067 13.566 1.00 34.10 212 GLN C C 1
ATOM 5553 O O . GLN C 1 188 ? -9.960 49.879 13.096 1.00 34.30 212 GLN C O 1
ATOM 5559 N N . SER C 1 189 ? -8.123 49.082 14.105 1.00 32.21 213 SER C N 1
ATOM 5560 C CA . SER C 1 189 ? -8.643 47.714 14.145 1.00 31.48 213 SER C CA 1
ATOM 5561 C C . SER C 1 189 ? -7.905 46.800 15.117 1.00 30.15 213 SER C C 1
ATOM 5562 O O . SER C 1 189 ? -6.789 47.103 15.542 1.00 28.81 213 SER C O 1
ATOM 5565 N N . THR C 1 190 ? -8.565 45.699 15.466 1.00 28.84 214 THR C N 1
ATOM 5566 C CA . THR C 1 190 ? -7.971 44.633 16.264 1.00 29.11 214 THR C CA 1
ATOM 5567 C C . THR C 1 190 ? -8.264 43.308 15.558 1.00 27.99 214 THR C C 1
ATOM 5568 O O . THR C 1 190 ? -9.336 43.143 15.025 1.00 28.92 214 THR C O 1
ATOM 5572 N N . THR C 1 191 ? -7.316 42.380 15.542 1.00 27.50 215 THR C N 1
ATOM 5573 C CA . THR C 1 191 ? -7.561 41.099 14.918 1.00 26.55 215 THR C CA 1
ATOM 5574 C C . THR C 1 191 ? -6.893 39.958 15.682 1.00 26.11 215 THR C C 1
ATOM 5575 O O . THR C 1 191 ? -5.849 40.146 16.326 1.00 25.47 215 THR C O 1
ATOM 5579 N N . TRP C 1 192 ? -7.530 38.788 15.651 1.00 25.20 216 TRP C N 1
ATOM 5580 C CA . TRP C 1 192 ? -6.953 37.583 16.258 1.00 24.89 216 TRP C CA 1
ATOM 5581 C C . TRP C 1 192 ? -7.573 36.291 15.720 1.00 25.19 216 TRP C C 1
ATOM 5582 O O . TRP C 1 192 ? -8.709 36.284 15.223 1.00 23.70 216 TRP C O 1
ATOM 5593 N N . ALA C 1 193 ? -6.803 35.213 15.852 1.00 24.94 217 ALA C N 1
ATOM 5594 C CA . ALA C 1 193 ? -7.192 33.898 15.379 1.00 25.94 217 ALA C CA 1
ATOM 5595 C C . ALA C 1 193 ? -8.220 33.262 16.294 1.00 27.41 217 ALA C C 1
ATOM 5596 O O . ALA C 1 193 ? -8.224 33.491 17.502 1.00 26.28 217 ALA C O 1
ATOM 5606 N N . SER C 1 195 ? -10.901 29.489 16.697 1.00 32.59 219 SER C N 1
ATOM 5607 C CA . SER C 1 195 ? -11.243 28.163 16.250 1.00 33.24 219 SER C CA 1
ATOM 5608 C C . SER C 1 195 ? -12.683 28.163 15.827 1.00 34.32 219 SER C C 1
ATOM 5609 O O . SER C 1 195 ? -13.463 29.036 16.208 1.00 32.80 219 SER C O 1
ATOM 5612 N N . GLU C 1 196 ? -13.035 27.148 15.056 1.00 33.90 220 GLU C N 1
ATOM 5613 C CA . GLU C 1 196 ? -14.384 26.965 14.603 1.00 33.92 220 GLU C CA 1
ATOM 5614 C C . GLU C 1 196 ? -15.343 26.903 15.795 1.00 34.36 220 GLU C C 1
ATOM 5615 O O . GLU C 1 196 ? -16.402 27.513 15.746 1.00 35.45 220 GLU C O 1
ATOM 5621 N N . GLN C 1 197 ? -14.966 26.205 16.871 1.00 34.72 221 GLN C N 1
ATOM 5622 C CA . GLN C 1 197 ? -15.826 26.082 18.072 1.00 35.47 221 GLN C CA 1
ATOM 5623 C C . GLN C 1 197 ? -16.225 27.446 18.674 1.00 35.62 221 GLN C C 1
ATOM 5624 O O . GLN C 1 197 ? -17.321 27.579 19.219 1.00 36.94 221 GLN C O 1
ATOM 5626 N N . GLU C 1 198 ? -15.345 28.446 18.535 1.00 35.03 222 GLU C N 1
ATOM 5627 C CA . GLU C 1 198 ? -15.538 29.804 19.075 1.00 35.11 222 GLU C CA 1
ATOM 5628 C C . GLU C 1 198 ? -16.335 30.747 18.159 1.00 32.42 222 GLU C C 1
ATOM 5629 O O . GLU C 1 198 ? -16.815 31.767 18.602 1.00 29.73 222 GLU C O 1
ATOM 5635 N N . VAL C 1 199 ? -16.461 30.421 16.877 1.00 30.52 223 VAL C N 1
ATOM 5636 C CA . VAL C 1 199 ? -17.175 31.290 15.940 1.00 28.77 223 VAL C CA 1
ATOM 5637 C C . VAL C 1 199 ? -18.687 31.185 16.191 1.00 28.93 223 VAL C C 1
ATOM 5638 O O . VAL C 1 199 ? -19.194 30.092 16.411 1.00 28.57 223 VAL C O 1
ATOM 5642 N N . PRO C 1 200 ? -19.407 32.317 16.173 1.00 28.70 224 PRO C N 1
ATOM 5643 C CA . PRO C 1 200 ? -20.841 32.235 16.405 1.00 30.60 224 PRO C CA 1
ATOM 5644 C C . PRO C 1 200 ? -21.503 31.298 15.401 1.00 31.28 224 PRO C C 1
ATOM 5645 O O . PRO C 1 200 ? -21.097 31.241 14.243 1.00 29.33 224 PRO C O 1
ATOM 5649 N N . GLN C 1 201 ? -22.516 30.583 15.874 1.00 33.10 225 GLN C N 1
ATOM 5650 C CA . GLN C 1 201 ? -23.212 29.580 15.096 1.00 34.30 225 GLN C CA 1
ATOM 5651 C C . GLN C 1 201 ? -23.758 30.131 13.783 1.00 33.59 225 GLN C C 1
ATOM 5652 O O . GLN C 1 201 ? -23.615 29.490 12.739 1.00 31.90 225 GLN C O 1
ATOM 5658 N N . ILE C 1 202 ? -24.372 31.312 13.836 1.00 32.57 226 ILE C N 1
ATOM 5659 C CA . ILE C 1 202 ? -24.964 31.920 12.650 1.00 32.48 226 ILE C CA 1
ATOM 5660 C C . ILE C 1 202 ? -23.904 32.193 11.568 1.00 31.15 226 ILE C C 1
ATOM 5661 O O . ILE C 1 202 ? -24.201 32.090 10.370 1.00 30.15 226 ILE C O 1
ATOM 5666 N N . VAL C 1 203 ? -22.686 32.524 12.001 1.00 28.78 227 VAL C N 1
ATOM 5667 C CA . VAL C 1 203 ? -21.578 32.793 11.107 1.00 27.30 227 VAL C CA 1
ATOM 5668 C C . VAL C 1 203 ? -21.079 31.476 10.509 1.00 26.73 227 VAL C C 1
ATOM 5669 O O . VAL C 1 203 ? -20.858 31.401 9.283 1.00 24.76 227 VAL C O 1
ATOM 5681 N N . GLN C 1 205 ? -22.790 28.813 10.131 1.00 26.43 229 GLN C N 1
ATOM 5682 C CA . GLN C 1 205 ? -23.825 28.348 9.201 1.00 28.06 229 GLN C CA 1
ATOM 5683 C C . GLN C 1 205 ? -23.735 29.122 7.864 1.00 26.73 229 GLN C C 1
ATOM 5684 O O . GLN C 1 205 ? -23.940 28.552 6.789 1.00 25.95 229 GLN C O 1
ATOM 5690 N N . GLY C 1 206 ? -23.397 30.408 7.948 1.00 25.75 230 GLY C N 1
ATOM 5691 C CA . GLY C 1 206 ? -23.178 31.228 6.757 1.00 25.34 230 GLY C CA 1
ATOM 5692 C C . GLY C 1 206 ? -22.045 30.668 5.906 1.00 23.97 230 GLY C C 1
ATOM 5693 O O . GLY C 1 206 ? -22.181 30.501 4.686 1.00 24.10 230 GLY C O 1
ATOM 5694 N N . PHE C 1 207 ? -20.925 30.360 6.547 1.00 23.22 231 PHE C N 1
ATOM 5695 C CA . PHE C 1 207 ? -19.807 29.775 5.843 1.00 23.45 231 PHE C CA 1
ATOM 5696 C C . PHE C 1 207 ? -20.154 28.400 5.235 1.00 24.04 231 PHE C C 1
ATOM 5697 O O . PHE C 1 207 ? -19.800 28.117 4.082 1.00 22.94 231 PHE C O 1
ATOM 5705 N N . GLU C 1 208 ? -20.862 27.572 6.005 1.00 23.88 232 GLU C N 1
ATOM 5706 C CA . GLU C 1 208 ? -21.183 26.198 5.598 1.00 24.22 232 GLU C CA 1
ATOM 5707 C C . GLU C 1 208 ? -22.198 26.127 4.459 1.00 23.85 232 GLU C C 1
ATOM 5708 O O . GLU C 1 208 ? -22.276 25.115 3.775 1.00 22.03 232 GLU C O 1
ATOM 5714 N N . SER C 1 209 ? -22.955 27.193 4.256 1.00 24.27 233 SER C N 1
ATOM 5715 C CA . SER C 1 209 ? -23.875 27.273 3.146 1.00 25.38 233 SER C CA 1
ATOM 5716 C C . SER C 1 209 ? -23.304 28.148 2.030 1.00 24.28 233 SER C C 1
ATOM 5717 O O . SER C 1 209 ? -23.995 28.381 1.058 1.00 24.98 233 SER C O 1
ATOM 5720 N N . SER C 1 210 ? -22.057 28.619 2.145 1.00 22.99 234 SER C N 1
ATOM 5721 C CA . SER C 1 210 ? -21.499 29.488 1.113 1.00 22.65 234 SER C CA 1
ATOM 5722 C C . SER C 1 210 ? -20.765 28.676 0.050 1.00 22.62 234 SER C C 1
ATOM 5723 O O . SER C 1 210 ? -20.542 27.482 0.214 1.00 22.41 234 SER C O 1
ATOM 5726 N N . ALA C 1 211 ? -20.342 29.364 -1.004 1.00 22.71 235 ALA C N 1
ATOM 5727 C CA . ALA C 1 211 ? -19.580 28.760 -2.088 1.00 23.18 235 ALA C CA 1
ATOM 5728 C C . ALA C 1 211 ? -18.295 28.135 -1.582 1.00 22.82 235 ALA C C 1
ATOM 5729 O O . ALA C 1 211 ? -17.755 27.244 -2.217 1.00 22.83 235 ALA C O 1
ATOM 5731 N N . TYR C 1 212 ? -17.830 28.553 -0.408 1.00 22.52 236 TYR C N 1
ATOM 5732 C CA . TYR C 1 212 ? -16.515 28.123 0.073 1.00 22.00 236 TYR C CA 1
ATOM 5733 C C . TYR C 1 212 ? -16.561 26.990 1.092 1.00 22.66 236 TYR C C 1
ATOM 5734 O O . TYR C 1 212 ? -15.513 26.572 1.596 1.00 21.69 236 TYR C O 1
ATOM 5743 N N . ALA C 1 213 ? -17.766 26.479 1.374 1.00 23.57 237 ALA C N 1
ATOM 5744 C CA . ALA C 1 213 ? -17.955 25.468 2.412 1.00 25.26 237 ALA C CA 1
ATOM 5745 C C . ALA C 1 213 ? -17.067 24.238 2.223 1.00 26.51 237 ALA C C 1
ATOM 5746 O O . ALA C 1 213 ? -16.593 23.660 3.190 1.00 28.37 237 ALA C O 1
ATOM 5748 N N . SER C 1 214 ? -16.814 23.867 0.982 1.00 27.96 238 SER C N 1
ATOM 5749 C CA . SER C 1 214 ? -16.026 22.674 0.712 1.00 31.88 238 SER C CA 1
ATOM 5750 C C . SER C 1 214 ? -14.535 22.955 0.487 1.00 31.86 238 SER C C 1
ATOM 5751 O O . SER C 1 214 ? -13.803 22.030 0.204 1.00 32.92 238 SER C O 1
ATOM 5754 N N . ASP C 1 215 ? -14.082 24.204 0.606 1.00 30.44 239 ASP C N 1
ATOM 5755 C CA . ASP C 1 215 ? -12.647 24.492 0.496 1.00 29.70 239 ASP C CA 1
ATOM 5756 C C . ASP C 1 215 ? -11.947 24.203 1.831 1.00 29.66 239 ASP C C 1
ATOM 5757 O O . ASP C 1 215 ? -12.579 24.188 2.877 1.00 30.63 239 ASP C O 1
ATOM 5762 N N . LYS C 1 216 ? -10.642 23.981 1.805 1.00 29.01 240 LYS C N 1
ATOM 5763 C CA . LYS C 1 216 ? -9.903 23.733 3.033 1.00 29.12 240 LYS C CA 1
ATOM 5764 C C . LYS C 1 216 ? -9.716 25.042 3.824 1.00 28.21 240 LYS C C 1
ATOM 5765 O O . LYS C 1 216 ? -9.175 26.028 3.296 1.00 25.48 240 LYS C O 1
ATOM 5771 N N . VAL C 1 217 ? -10.143 25.040 5.088 1.00 27.05 241 VAL C N 1
ATOM 5772 C CA . VAL C 1 217 ? -10.032 26.232 5.910 1.00 26.22 241 VAL C CA 1
ATOM 5773 C C . VAL C 1 217 ? -8.625 26.286 6.456 1.00 25.85 241 VAL C C 1
ATOM 5774 O O . VAL C 1 217 ? -8.206 25.391 7.168 1.00 25.76 241 VAL C O 1
ATOM 5778 N N . GLN C 1 218 ? -7.875 27.324 6.105 1.00 26.46 242 GLN C N 1
ATOM 5779 C CA . GLN C 1 218 ? -6.504 27.483 6.608 1.00 26.33 242 GLN C CA 1
ATOM 5780 C C . GLN C 1 218 ? -6.484 28.212 7.940 1.00 26.99 242 GLN C C 1
ATOM 5781 O O . GLN C 1 218 ? -5.672 27.896 8.803 1.00 27.86 242 GLN C O 1
ATOM 5787 N N . SER C 1 219 ? -7.336 29.228 8.090 1.00 26.64 243 SER C N 1
ATOM 5788 C CA . SER C 1 219 ? -7.434 29.966 9.337 1.00 26.42 243 SER C CA 1
ATOM 5789 C C . SER C 1 219 ? -8.709 30.769 9.369 1.00 26.65 243 SER C C 1
ATOM 5790 O O . SER C 1 219 ? -9.301 31.061 8.313 1.00 24.88 243 SER C O 1
ATOM 5793 N N . ILE C 1 220 ? -9.132 31.098 10.592 1.00 25.88 244 ILE C N 1
ATOM 5794 C CA . ILE C 1 220 ? -10.290 31.940 10.842 1.00 25.36 244 ILE C CA 1
ATOM 5795 C C . ILE C 1 220 ? -9.814 33.027 11.805 1.00 26.39 244 ILE C C 1
ATOM 5796 O O . ILE C 1 220 ? -9.237 32.714 12.864 1.00 25.24 244 ILE C O 1
ATOM 5801 N N . TYR C 1 221 ? -10.027 34.290 11.427 1.00 26.80 245 TYR C N 1
ATOM 5802 C CA . TYR C 1 221 ? -9.659 35.439 12.252 1.00 27.18 245 TYR C CA 1
ATOM 5803 C C . TYR C 1 221 ? -10.844 36.337 12.465 1.00 27.05 245 TYR C C 1
ATOM 5804 O O . TYR C 1 221 ? -11.697 36.437 11.594 1.00 26.96 245 TYR C O 1
ATOM 5813 N N . THR C 1 222 ? -10.949 36.937 13.644 1.00 26.68 246 THR C N 1
ATOM 5814 C CA A THR C 1 222 ? -11.964 37.941 13.918 0.50 27.66 246 THR C CA 1
ATOM 5815 C CA B THR C 1 222 ? -11.994 37.916 13.838 0.50 26.65 246 THR C CA 1
ATOM 5816 C C . THR C 1 222 ? -11.305 39.257 13.626 1.00 26.87 246 THR C C 1
ATOM 5817 O O . THR C 1 222 ? -10.109 39.408 13.890 1.00 26.05 246 THR C O 1
ATOM 5824 N N . LEU C 1 223 ? -12.063 40.200 13.093 1.00 27.19 247 LEU C N 1
ATOM 5825 C CA . LEU C 1 223 ? -11.579 41.513 12.787 1.00 28.05 247 LEU C CA 1
ATOM 5826 C C . LEU C 1 223 ? -12.556 42.505 13.363 1.00 29.11 247 LEU C C 1
ATOM 5827 O O . LEU C 1 223 ? -13.731 42.445 13.062 1.00 29.94 247 LEU C O 1
ATOM 5832 N N . LEU C 1 224 ? -12.067 43.394 14.219 1.00 30.61 248 LEU C N 1
ATOM 5833 C CA . LEU C 1 224 ? -12.874 44.453 14.795 1.00 31.82 248 LEU C CA 1
ATOM 5834 C C . LEU C 1 224 ? -12.379 45.783 14.243 1.00 31.80 248 LEU C C 1
ATOM 5835 O O . LEU C 1 224 ? -11.175 46.037 14.213 1.00 30.24 248 LEU C O 1
ATOM 5840 N N . ASN C 1 225 ? -13.308 46.604 13.757 1.00 32.37 249 ASN C N 1
ATOM 5841 C CA . ASN C 1 225 ? -12.989 47.953 13.289 1.00 33.33 249 ASN C CA 1
ATOM 5842 C C . ASN C 1 225 ? -14.186 48.870 13.541 1.00 35.27 249 ASN C C 1
ATOM 5843 O O . ASN C 1 225 ? -15.136 48.476 14.229 1.00 35.53 249 ASN C O 1
ATOM 5848 N N . ALA C 1 226 ? -14.119 50.089 13.020 1.00 37.49 250 ALA C N 1
ATOM 5849 C CA . ALA C 1 226 ? -15.191 51.070 13.185 1.00 40.23 250 ALA C CA 1
ATOM 5850 C C . ALA C 1 226 ? -16.542 50.569 12.661 1.00 40.83 250 ALA C C 1
ATOM 5851 O O . ALA C 1 226 ? -17.588 50.974 13.172 1.00 43.57 250 ALA C O 1
ATOM 5853 N N . ASN C 1 227 ? -16.513 49.691 11.658 1.00 39.72 251 ASN C N 1
ATOM 5854 C CA . ASN C 1 227 ? -17.734 49.157 11.050 1.00 40.80 251 ASN C CA 1
ATOM 5855 C C . ASN C 1 227 ? -18.364 47.996 11.820 1.00 40.39 251 ASN C C 1
ATOM 5856 O O . ASN C 1 227 ? -19.496 47.617 11.532 1.00 42.74 251 ASN C O 1
ATOM 5861 N N . GLY C 1 228 ? -17.643 47.426 12.784 1.00 37.50 252 GLY C N 1
ATOM 5862 C CA . GLY C 1 228 ? -18.174 46.337 13.602 1.00 35.78 252 GLY C CA 1
ATOM 5863 C C . GLY C 1 228 ? -17.232 45.145 13.690 1.00 33.88 252 GLY C C 1
ATOM 5864 O O . GLY C 1 228 ? -16.008 45.306 13.617 1.00 32.43 252 GLY C O 1
ATOM 5865 N N . THR C 1 229 ? -17.822 43.959 13.843 1.00 32.55 253 THR C N 1
ATOM 5866 C CA . THR C 1 229 ? -17.093 42.700 13.977 1.00 32.16 253 THR C CA 1
ATOM 5867 C C . THR C 1 229 ? -17.247 41.848 12.732 1.00 30.77 253 THR C C 1
ATOM 5868 O O . THR C 1 229 ? -18.344 41.722 12.214 1.00 31.10 253 THR C O 1
ATOM 5872 N N . PHE C 1 230 ? -16.141 41.263 12.275 1.00 29.37 254 PHE C N 1
ATOM 5873 C CA . PHE C 1 230 ? -16.116 40.431 11.074 1.00 29.04 254 PHE C CA 1
ATOM 5874 C C . PHE C 1 230 ? -15.294 39.180 11.291 1.00 29.18 254 PHE C C 1
ATOM 5875 O O . PHE C 1 230 ? -14.454 39.121 12.206 1.00 28.57 254 PHE C O 1
ATOM 5883 N N . TYR C 1 231 ? -15.541 38.191 10.432 1.00 27.90 255 TYR C N 1
ATOM 5884 C CA . TYR C 1 231 ? -14.877 36.905 10.500 1.00 27.20 255 TYR C CA 1
ATOM 5885 C C . TYR C 1 231 ? -14.256 36.604 9.148 1.00 26.49 255 TYR C C 1
ATOM 5886 O O . TYR C 1 231 ? -14.945 36.548 8.127 1.00 25.23 255 TYR C O 1
ATOM 5895 N N . LEU C 1 232 ? -12.943 36.451 9.155 1.00 25.14 256 LEU C N 1
ATOM 5896 C CA . LEU C 1 232 ? -12.179 36.215 7.951 1.00 25.41 256 LEU C CA 1
ATOM 5897 C C . LEU C 1 232 ? -11.795 34.752 7.850 1.00 24.70 256 LEU C C 1
ATOM 5898 O O . LEU C 1 232 ? -11.013 34.233 8.662 1.00 25.12 256 LEU C O 1
ATOM 5903 N N . PHE C 1 233 ? -12.359 34.087 6.855 1.00 23.52 257 PHE C N 1
ATOM 5904 C CA . PHE C 1 233 ? -12.065 32.697 6.582 1.00 23.25 257 PHE C CA 1
ATOM 5905 C C . PHE C 1 233 ? -11.063 32.641 5.457 1.00 24.03 257 PHE C C 1
ATOM 5906 O O . PHE C 1 233 ? -11.388 32.994 4.317 1.00 24.19 257 PHE C O 1
ATOM 5914 N N . LYS C 1 234 ? -9.833 32.245 5.766 1.00 24.20 258 LYS C N 1
ATOM 5915 C CA . LYS C 1 234 ? -8.835 32.044 4.730 1.00 25.72 258 LYS C CA 1
ATOM 5916 C C . LYS C 1 234 ? -8.979 30.591 4.286 1.00 24.43 258 LYS C C 1
ATOM 5917 O O . LYS C 1 234 ? -8.857 29.654 5.107 1.00 23.46 258 LYS C O 1
ATOM 5923 N N . VAL C 1 235 ? -9.304 30.406 3.014 1.00 23.41 259 VAL C N 1
ATOM 5924 C CA . VAL C 1 235 ? -9.535 29.077 2.470 1.00 23.08 259 VAL C CA 1
ATOM 5925 C C . VAL C 1 235 ? -8.654 28.825 1.255 1.00 22.94 259 VAL C C 1
ATOM 5926 O O . VAL C 1 235 ? -8.173 29.769 0.628 1.00 23.28 259 VAL C O 1
ATOM 5930 N N . SER C 1 236 ? -8.466 27.557 0.912 1.00 22.95 260 SER C N 1
ATOM 5931 C CA . SER C 1 236 ? -7.622 27.204 -0.222 1.00 24.07 260 SER C CA 1
ATOM 5932 C C . SER C 1 236 ? -8.237 26.132 -1.117 1.00 23.85 260 SER C C 1
ATOM 5933 O O . SER C 1 236 ? -9.049 25.315 -0.677 1.00 24.11 260 SER C O 1
ATOM 5936 N N . HIS C 1 237 ? -7.852 26.177 -2.389 1.00 24.13 261 HIS C N 1
ATOM 5937 C CA . HIS C 1 237 ? -8.256 25.205 -3.388 1.00 24.70 261 HIS C CA 1
ATOM 5938 C C . HIS C 1 237 ? -7.205 25.253 -4.493 1.00 24.89 261 HIS C C 1
ATOM 5939 O O . HIS C 1 237 ? -6.761 26.340 -4.899 1.00 24.51 261 HIS C O 1
ATOM 5946 N N . ASN C 1 238 ? -6.789 24.078 -4.958 1.00 24.84 262 ASN C N 1
ATOM 5947 C CA . ASN C 1 238 ? -5.772 23.964 -6.003 1.00 25.67 262 ASN C CA 1
ATOM 5948 C C . ASN C 1 238 ? -4.558 24.781 -5.687 1.00 26.55 262 ASN C C 1
ATOM 5949 O O . ASN C 1 238 ? -3.989 25.410 -6.561 1.00 25.66 262 ASN C O 1
ATOM 5954 N N . GLY C 1 239 ? -4.193 24.807 -4.414 1.00 28.22 263 GLY C N 1
ATOM 5955 C CA . GLY C 1 239 ? -3.009 25.538 -3.970 1.00 30.02 263 GLY C CA 1
ATOM 5956 C C . GLY C 1 239 ? -3.154 27.046 -3.867 1.00 31.94 263 GLY C C 1
ATOM 5957 O O . GLY C 1 239 ? -2.200 27.711 -3.515 1.00 32.83 263 GLY C O 1
ATOM 5958 N N . GLN C 1 240 ? -4.332 27.592 -4.175 1.00 32.44 264 GLN C N 1
ATOM 5959 C CA A GLN C 1 240 ? -4.533 29.037 -4.102 0.50 33.08 264 GLN C CA 1
ATOM 5960 C CA B GLN C 1 240 ? -4.567 29.036 -4.118 0.50 33.14 264 GLN C CA 1
ATOM 5961 C C . GLN C 1 240 ? -5.382 29.416 -2.882 1.00 32.36 264 GLN C C 1
ATOM 5962 O O . GLN C 1 240 ? -6.347 28.738 -2.550 1.00 29.85 264 GLN C O 1
ATOM 5973 N N . ASP C 1 241 ? -4.993 30.500 -2.215 1.00 34.09 265 ASP C N 1
ATOM 5974 C CA . ASP C 1 241 ? -5.697 31.007 -1.026 1.00 35.28 265 ASP C CA 1
ATOM 5975 C C . ASP C 1 241 ? -6.590 32.197 -1.339 1.00 34.97 265 ASP C C 1
ATOM 5976 O O . ASP C 1 241 ? -6.251 33.023 -2.194 1.00 33.98 265 ASP C O 1
ATOM 5981 N N . LYS C 1 242 ? -7.729 32.273 -0.653 1.00 32.32 266 LYS C N 1
ATOM 5982 C CA . LYS C 1 242 ? -8.633 33.419 -0.728 1.00 32.40 266 LYS C CA 1
ATOM 5983 C C . LYS C 1 242 ? -9.106 33.695 0.679 1.00 29.50 266 LYS C C 1
ATOM 5984 O O . LYS C 1 242 ? -9.311 32.751 1.448 1.00 28.23 266 LYS C O 1
ATOM 5990 N N . THR C 1 243 ? -9.312 34.964 1.013 1.00 26.71 267 THR C N 1
ATOM 5991 C CA . THR C 1 243 ? -9.839 35.321 2.319 1.00 25.92 267 THR C CA 1
ATOM 5992 C C . THR C 1 243 ? -11.228 35.901 2.115 1.00 24.69 267 THR C C 1
ATOM 5993 O O . THR C 1 243 ? -11.381 36.889 1.431 1.00 24.27 267 THR C O 1
ATOM 5997 N N . ILE C 1 244 ? -12.221 35.238 2.698 1.00 23.66 268 ILE C N 1
ATOM 5998 C CA . ILE C 1 244 ? -13.627 35.609 2.568 1.00 23.36 268 ILE C CA 1
ATOM 5999 C C . ILE C 1 244 ? -14.105 36.201 3.892 1.00 23.76 268 ILE C C 1
ATOM 6000 O O . ILE C 1 244 ? -13.933 35.593 4.961 1.00 23.48 268 ILE C O 1
ATOM 6005 N N . THR C 1 245 ? -14.725 37.376 3.822 1.00 24.15 269 THR C N 1
ATOM 6006 C CA . THR C 1 245 ? -15.167 38.083 5.022 1.00 23.98 269 THR C CA 1
ATOM 6007 C C . THR C 1 245 ? -16.657 37.967 5.227 1.00 24.38 269 THR C C 1
ATOM 6008 O O . THR C 1 245 ? -17.433 38.253 4.312 1.00 23.95 269 THR C O 1
ATOM 6012 N N . PHE C 1 246 ? -17.035 37.543 6.432 1.00 23.81 270 PHE C N 1
ATOM 6013 C CA . PHE C 1 246 ? -18.421 37.432 6.842 1.00 24.33 270 PHE C CA 1
ATOM 6014 C C . PHE C 1 246 ? -18.697 38.408 7.971 1.00 25.68 270 PHE C C 1
ATOM 6015 O O . PHE C 1 246 ? -17.825 38.640 8.841 1.00 25.09 270 PHE C O 1
ATOM 6023 N N . ASP C 1 247 ? -19.906 38.967 7.955 1.00 26.95 271 ASP C N 1
ATOM 6024 C CA . ASP C 1 247 ? -20.377 39.840 9.016 1.00 28.02 271 ASP C CA 1
ATOM 6025 C C . ASP C 1 247 ? -21.018 38.972 10.112 1.00 28.29 271 ASP C C 1
ATOM 6026 O O . ASP C 1 247 ? -21.063 37.736 9.993 1.00 27.74 271 ASP C O 1
ATOM 6031 N N . VAL C 1 248 ? -21.497 39.612 11.178 1.00 28.16 272 VAL C N 1
ATOM 6032 C CA . VAL C 1 248 ? -22.106 38.896 12.299 1.00 27.84 272 VAL C CA 1
ATOM 6033 C C . VAL C 1 248 ? -23.429 38.213 11.920 1.00 29.13 272 VAL C C 1
ATOM 6034 O O . VAL C 1 248 ? -23.893 37.341 12.653 1.00 29.04 272 VAL C O 1
ATOM 6038 N N . PHE C 1 249 ? -24.023 38.569 10.778 1.00 29.22 273 PHE C N 1
ATOM 6039 C CA . PHE C 1 249 ? -25.251 37.891 10.327 1.00 29.89 273 PHE C CA 1
ATOM 6040 C C . PHE C 1 249 ? -24.949 36.657 9.497 1.00 29.06 273 PHE C C 1
ATOM 6041 O O . PHE C 1 249 ? -25.868 35.996 9.002 1.00 29.41 273 PHE C O 1
ATOM 6049 N N . GLY C 1 250 ? -23.667 36.353 9.336 1.00 28.18 274 GLY C N 1
ATOM 6050 C CA . GLY C 1 250 ? -23.236 35.198 8.552 1.00 27.64 274 GLY C CA 1
ATOM 6051 C C . GLY C 1 250 ? -23.277 35.421 7.037 1.00 27.23 274 GLY C C 1
ATOM 6052 O O . GLY C 1 250 ? -23.309 34.464 6.279 1.00 25.53 274 GLY C O 1
ATOM 6053 N N . ASN C 1 251 ? -23.276 36.681 6.605 1.00 27.39 275 ASN C N 1
ATOM 6054 C CA . ASN C 1 251 ? -23.291 37.002 5.183 1.00 28.06 275 ASN C CA 1
ATOM 6055 C C . ASN C 1 251 ? -21.956 37.514 4.712 1.00 27.70 275 ASN C C 1
ATOM 6056 O O . ASN C 1 251 ? -21.257 38.231 5.435 1.00 27.75 275 ASN C O 1
ATOM 6061 N N . ILE C 1 252 ? -21.619 37.165 3.479 1.00 27.33 276 ILE C N 1
ATOM 6062 C CA . ILE C 1 252 ? -20.387 37.606 2.872 1.00 27.40 276 ILE C CA 1
ATOM 6063 C C . ILE C 1 252 ? -20.451 39.101 2.634 1.00 29.00 276 ILE C C 1
ATOM 6064 O O . ILE C 1 252 ? -21.459 39.613 2.178 1.00 28.36 276 ILE C O 1
ATOM 6069 N N . VAL C 1 253 ? -19.400 39.814 2.991 1.00 30.26 277 VAL C N 1
ATOM 6070 C CA . VAL C 1 253 ? -19.350 41.239 2.705 1.00 33.95 277 VAL C CA 1
ATOM 6071 C C . VAL C 1 253 ? -18.062 41.557 1.964 1.00 37.23 277 VAL C C 1
ATOM 6072 O O . VAL C 1 253 ? -17.106 40.769 1.924 1.00 38.00 277 VAL C O 1
#

CATH classification: 3.10.450.360 (+1 more: 3.10.450.360)

Nearest PDB structures (foldseek):
  3u1w-assembly2_C  TM=9.902E-01  e=2.680E-40  Parabacteroides distasonis ATCC 8503
  4fr9-assembly1_A  TM=9.054E-01  e=6.405E-10  Bacteroides fragilis NCTC 9343
  4hbr-assembly4_D  TM=9.595E-01  e=5.680E-09  Bacteroides eggerthii DSM 20697
  4ipb-assembly2_B  TM=9.364E-01  e=2.298E-09  Bacteroides ovatus ATCC 8483
  4k61-assembly2_B  TM=9.649E-01  e=4.294E-08  Bacteroides uniformis ATCC 8492